Protein AF-A0A811UCM0-F1 (afdb_monomer_lite)

Foldseek 3Di:
DDPDQQDADLVQRQVSLVVQCVVQQVDPPDDPVSNLVSLVNSLVNLLVSLCCLVPPDDDQDPVSLVSSLVSLLVSCLVCLPRPQPVQQVSVLVVLVVCVVVVVVCSLPVRCQVVVSHGDEPVRHPVHDVVPDDDVQVSSPPPPGTRVVVVVLPDDPDDDDDDDDDDDDDDDDDLVDPDQLDADLVQRLVSLVVQCVVNAVDPDPDRLVSNLVSLVNNLVNLLVSLCCQVPVDLDHDPSSLVNSLSSLLVSCLVCLERPQPVQQVVLLVVLVVCVVSVVVCSLVVRCQVVVSHGREPVRHPVHDPVPDPDVQVSQPPPPGTHPPDDCDDDDDDDDDPDDPPDDDDDPPVPPPPDAQAADLVQRLVSLVVQCVVQQVPPPPDDLVSNLVSLVNSLVNLLVSLCCLCPVDLHHDPSSLVNSLSSLLVSCLVCLERPQPVQQVSVLVVLVVCVVSVVVCSLVVRCQVSVSHGREPVRHPVHDPVPDDDPQVSQPPPVGTRPPPDDDD

Radius of gyration: 30.33 Å; chains: 1; bounding box: 79×54×87 Å

InterPro domains:
  IPR036494 Ku, C-terminal domain superfamily [G3DSA:1.25.40.240] (2-155)
  IPR036494 Ku, C-terminal domain superfamily [G3DSA:1.25.40.240] (176-327)
  IPR036494 Ku, C-terminal domain superfamily [G3DSA:1.25.40.240] (353-503)
  IPR036494 Ku, C-terminal domain superfamily [SSF101420] (6-137)
  IPR036494 Ku, C-terminal domain superfamily [SSF101420] (172-312)
  IPR036494 Ku, C-terminal domain superfamily [SSF101420] (346-475)

Secondary structure (DSSP, 8-state):
---------SSSHHHHHHHHHHHHTS-TT--HHHHHHHHHHHHHHHHHHHHHHHHSSSPPPHHHHHHHHHHHHHHHHHHHHH-HHHHHHHHHHHHHHHHHTT-HHHIIIIIITTT-S---TTT-TTS-TTTS---HHHH-STT---GGGTTTT---------------S----TTS-------SSSHHHHHHHHHHHHTS-SS---HHHHHHHHHHHHHHHHHHHHHHHHSSSS--HHHHHHHHHHHHHHHHHHHHH-HHHHHHHHHHHHHHHHHTT-HHHIIIIIITTT-S---TTT-TTS-TTTSPP-HHHH-STT---TTS-------------------S------S-------SSSHHHHHHHHHHHHTS-SS---HHHHHHHHHHHHHHHHHHHHHHHHSSSS--HHHHHHHHHHHHHHHHHHHHH-HHHHHHHHHHHHHHHHHTT-HHHIIIIIITTT-S---TTT-TTS-TTTSPP-HHHH-STT---TT-----

Organism: Ceratitis capitata (NCBI:txid7213)

pLDDT: mean 75.94, std 18.37, range [23.84, 95.69]

Structure (mmCIF, N/CA/C/O backbone):
data_AF-A0A811UCM0-F1
#
_entry.id   AF-A0A811UCM0-F1
#
loop_
_atom_site.group_PDB
_atom_site.id
_atom_site.type_symbol
_atom_site.label_atom_id
_atom_site.label_alt_id
_atom_site.label_comp_id
_atom_site.label_asym_id
_atom_site.label_entity_id
_atom_site.label_seq_id
_atom_site.pdbx_PDB_ins_code
_atom_site.Cartn_x
_atom_site.Cartn_y
_atom_site.Cartn_z
_atom_site.occupancy
_atom_site.B_iso_or_equiv
_atom_site.auth_seq_id
_atom_site.auth_comp_id
_atom_site.auth_asym_id
_atom_site.auth_atom_id
_atom_site.pdbx_PDB_model_num
ATOM 1 N N . MET A 1 1 ? 17.963 -4.650 -50.653 1.00 43.97 1 MET A N 1
ATOM 2 C CA . MET A 1 1 ? 19.366 -4.850 -50.231 1.00 43.97 1 MET A CA 1
ATOM 3 C C . MET A 1 1 ? 19.505 -6.236 -49.616 1.00 43.97 1 MET A C 1
ATOM 5 O O . MET A 1 1 ? 18.492 -6.767 -49.183 1.00 43.97 1 MET A O 1
ATOM 9 N N . SER A 1 2 ? 20.670 -6.890 -49.714 1.00 42.91 2 SER A N 1
ATOM 10 C CA . SER A 1 2 ? 20.796 -8.310 -49.342 1.00 42.91 2 SER A CA 1
ATOM 11 C C . SER A 1 2 ? 20.633 -8.496 -47.837 1.00 42.91 2 SER A C 1
ATOM 13 O O . SER A 1 2 ? 21.344 -7.824 -47.091 1.00 42.91 2 SER A O 1
ATOM 15 N N . ASP A 1 3 ? 19.773 -9.427 -47.417 1.00 61.31 3 ASP A N 1
ATOM 16 C CA . ASP A 1 3 ? 19.771 -9.929 -46.041 1.00 61.31 3 ASP A CA 1
ATOM 17 C C . ASP A 1 3 ? 21.199 -10.391 -45.724 1.00 61.31 3 ASP A C 1
ATOM 19 O O . ASP A 1 3 ? 21.736 -11.295 -46.373 1.00 61.31 3 ASP A O 1
ATOM 23 N N . PHE A 1 4 ? 21.868 -9.667 -44.829 1.00 75.62 4 PHE A N 1
ATOM 24 C CA . PHE A 1 4 ? 23.220 -10.005 -44.424 1.00 75.62 4 PHE A CA 1
ATOM 25 C C . PHE A 1 4 ? 23.138 -11.057 -43.323 1.00 75.62 4 PHE A C 1
ATOM 27 O O . PHE A 1 4 ? 22.267 -11.014 -42.459 1.00 75.62 4 PHE A O 1
ATOM 34 N N . ASP A 1 5 ? 24.046 -12.022 -43.377 1.00 77.69 5 ASP A N 1
ATOM 35 C CA . ASP A 1 5 ? 24.168 -13.044 -42.347 1.00 77.69 5 ASP A CA 1
ATOM 36 C C . ASP A 1 5 ? 25.042 -12.479 -41.221 1.00 77.69 5 ASP A C 1
ATOM 38 O O . ASP A 1 5 ? 26.246 -12.271 -41.413 1.00 77.69 5 ASP A O 1
ATOM 42 N N . ALA A 1 6 ? 24.431 -12.158 -40.078 1.00 84.06 6 ALA A N 1
ATOM 43 C CA . ALA A 1 6 ? 25.143 -11.653 -38.910 1.00 84.06 6 ALA A CA 1
ATOM 44 C C . ALA A 1 6 ? 25.978 -12.781 -38.291 1.00 84.06 6 ALA A C 1
ATOM 46 O O . ALA A 1 6 ? 25.487 -13.615 -37.532 1.00 84.06 6 ALA A O 1
ATOM 47 N N . LYS A 1 7 ? 27.268 -12.819 -38.636 1.00 88.25 7 LYS A N 1
ATOM 48 C CA . LYS A 1 7 ? 28.216 -13.800 -38.102 1.00 88.25 7 LYS A CA 1
ATOM 49 C C . LYS A 1 7 ? 29.027 -13.194 -36.973 1.00 88.25 7 LYS A C 1
ATOM 51 O O . LYS A 1 7 ? 29.866 -12.335 -37.215 1.00 88.25 7 LYS A O 1
ATOM 56 N N . ILE A 1 8 ? 28.809 -13.713 -35.772 1.00 90.62 8 ILE A N 1
ATOM 57 C CA . ILE A 1 8 ? 29.581 -13.383 -34.576 1.00 90.62 8 ILE A CA 1
ATOM 58 C C . ILE A 1 8 ? 30.372 -14.636 -34.200 1.00 90.62 8 ILE A C 1
ATOM 60 O O . ILE A 1 8 ? 29.781 -15.689 -33.946 1.00 90.62 8 ILE A O 1
ATOM 64 N N . SER A 1 9 ? 31.703 -14.560 -34.247 1.00 86.62 9 SER A N 1
ATOM 65 C CA . SER A 1 9 ? 32.560 -15.695 -33.904 1.00 86.62 9 SER A CA 1
ATOM 66 C C . SER A 1 9 ? 32.591 -15.935 -32.395 1.00 86.62 9 SER A C 1
ATOM 68 O O . SER A 1 9 ? 32.384 -15.027 -31.597 1.00 86.62 9 SER A O 1
ATOM 70 N N . VAL A 1 10 ? 32.887 -17.171 -31.989 1.00 83.62 10 VAL A N 1
ATOM 71 C CA . VAL A 1 10 ? 33.134 -17.497 -30.573 1.00 83.62 10 VAL A CA 1
ATOM 72 C C . VAL A 1 10 ? 34.519 -17.044 -30.098 1.00 83.62 10 VAL A C 1
ATOM 74 O O . VAL A 1 10 ? 34.742 -16.948 -28.897 1.00 83.62 10 VAL A O 1
ATOM 77 N N . ASP A 1 11 ? 35.438 -16.753 -31.025 1.00 82.94 11 ASP A N 1
ATOM 78 C CA . ASP A 1 11 ? 36.818 -16.369 -30.710 1.00 82.94 11 ASP A CA 1
ATOM 79 C C . ASP A 1 11 ? 36.936 -14.881 -30.342 1.00 82.94 11 ASP A C 1
ATOM 81 O O . ASP A 1 11 ? 37.724 -14.520 -29.469 1.00 82.94 11 ASP A O 1
ATOM 85 N N . ALA A 1 12 ? 36.164 -14.009 -31.002 1.00 87.12 12 ALA A N 1
ATOM 86 C CA . ALA A 1 12 ? 36.162 -12.565 -30.758 1.00 87.12 12 ALA A CA 1
ATOM 87 C C . ALA A 1 12 ? 34.738 -11.966 -30.814 1.00 87.12 12 ALA A C 1
ATOM 89 O O . ALA A 1 12 ? 34.489 -11.045 -31.598 1.00 87.12 12 ALA A O 1
ATOM 90 N N . PRO A 1 13 ? 33.799 -12.463 -29.986 1.00 90.12 13 PRO A N 1
ATOM 91 C CA . PRO A 1 13 ? 32.374 -12.162 -30.120 1.00 90.12 13 PRO A CA 1
ATOM 92 C C . PRO A 1 13 ? 32.042 -10.675 -29.958 1.00 90.12 13 PRO A C 1
ATOM 94 O O . PRO A 1 13 ? 31.313 -10.124 -30.778 1.00 90.12 13 PRO A O 1
ATOM 97 N N . LEU A 1 14 ? 32.622 -10.006 -28.955 1.00 91.06 14 LEU A N 1
ATOM 98 C CA . LEU A 1 14 ? 32.388 -8.580 -28.704 1.00 91.06 14 LEU A CA 1
ATOM 99 C C . LEU A 1 14 ? 32.828 -7.716 -29.893 1.00 91.06 14 LEU A C 1
ATOM 101 O O . LEU A 1 14 ? 32.058 -6.902 -30.390 1.00 91.06 14 LEU A O 1
ATOM 105 N N . LYS A 1 15 ? 34.036 -7.957 -30.409 1.00 91.81 15 LYS A N 1
ATOM 106 C CA . LYS A 1 15 ? 34.590 -7.192 -31.530 1.00 91.81 15 LYS A CA 1
ATOM 107 C C . LYS A 1 15 ? 33.790 -7.384 -32.820 1.00 91.81 15 LYS A C 1
ATOM 109 O O . LYS A 1 15 ? 33.597 -6.431 -33.573 1.00 91.81 15 LYS A O 1
ATOM 114 N N . ASP A 1 16 ? 33.362 -8.615 -33.100 1.00 91.62 16 ASP A N 1
ATOM 115 C CA . ASP A 1 16 ? 32.540 -8.906 -34.277 1.00 91.62 16 ASP A CA 1
ATOM 116 C C . ASP A 1 16 ? 31.166 -8.230 -34.168 1.00 91.62 16 ASP A C 1
ATOM 118 O O . ASP A 1 16 ? 30.667 -7.685 -35.152 1.00 91.62 16 ASP A O 1
ATOM 122 N N . TYR A 1 17 ? 30.581 -8.227 -32.970 1.00 94.75 17 TYR A N 1
ATOM 123 C CA . TYR A 1 17 ? 29.312 -7.568 -32.687 1.00 94.75 17 TYR A CA 1
ATOM 124 C C . TYR A 1 17 ? 29.394 -6.043 -32.822 1.00 94.75 17 TYR A C 1
ATOM 126 O O . TYR A 1 17 ? 28.602 -5.468 -33.565 1.00 94.75 17 TYR A O 1
ATOM 134 N N . GLU A 1 18 ? 30.375 -5.391 -32.192 1.00 93.19 18 GLU A N 1
ATOM 135 C CA . GLU A 1 18 ? 30.566 -3.934 -32.280 1.00 93.19 18 GLU A CA 1
ATOM 136 C C . GLU A 1 18 ? 30.730 -3.481 -33.731 1.00 93.19 18 GLU A C 1
ATOM 138 O O . GLU A 1 18 ? 30.097 -2.521 -34.165 1.00 93.19 18 GLU A O 1
ATOM 143 N N . LYS A 1 19 ? 31.507 -4.234 -34.517 1.00 91.69 19 LYS A N 1
ATOM 144 C CA . LYS A 1 19 ? 31.678 -3.967 -35.944 1.00 91.69 19 LYS A CA 1
ATOM 145 C C . LYS A 1 19 ? 30.358 -4.076 -36.716 1.00 91.69 19 LYS A C 1
ATOM 147 O O . LYS A 1 19 ? 30.106 -3.273 -37.611 1.00 91.69 19 LYS A O 1
ATOM 152 N N . LEU A 1 20 ? 29.522 -5.069 -36.407 1.00 91.94 20 LEU A N 1
ATOM 153 C CA . LEU A 1 20 ? 28.212 -5.219 -37.046 1.00 91.94 20 LEU A CA 1
ATOM 154 C C . LEU A 1 20 ? 27.268 -4.069 -36.676 1.00 91.94 20 LEU A C 1
ATOM 156 O O . LEU A 1 20 ? 26.578 -3.567 -37.560 1.00 91.94 20 LEU A O 1
ATOM 160 N N . ILE A 1 21 ? 27.261 -3.626 -35.415 1.00 91.31 21 ILE A N 1
ATOM 161 C CA . ILE A 1 21 ? 26.474 -2.469 -34.965 1.00 91.31 21 ILE A CA 1
ATOM 162 C C . ILE A 1 21 ? 26.946 -1.190 -35.673 1.00 91.31 21 ILE A C 1
ATOM 164 O O . ILE A 1 21 ? 26.127 -0.480 -36.255 1.00 91.31 21 ILE A O 1
ATOM 168 N N . GLU A 1 22 ? 28.255 -0.937 -35.728 1.00 91.12 22 GLU A N 1
ATOM 169 C CA . GLU A 1 22 ? 28.828 0.232 -36.409 1.00 91.12 22 GLU A CA 1
ATOM 170 C C . GLU A 1 22 ? 28.487 0.247 -37.914 1.00 91.12 22 GLU A C 1
ATOM 172 O O . GLU A 1 22 ? 28.027 1.252 -38.453 1.00 91.12 22 GLU A O 1
ATOM 177 N N . GLU A 1 23 ? 28.653 -0.885 -38.608 1.00 89.62 23 GLU A N 1
ATOM 178 C CA . GLU A 1 23 ? 28.477 -0.959 -40.064 1.00 89.62 23 GLU A CA 1
ATOM 179 C C . GLU A 1 23 ? 27.013 -1.063 -40.524 1.00 89.62 23 GLU A C 1
ATOM 181 O O . GLU A 1 23 ? 26.723 -0.749 -41.684 1.00 89.62 23 GLU A O 1
ATOM 186 N N . LYS A 1 24 ? 26.100 -1.578 -39.686 1.00 88.25 24 LYS A N 1
ATOM 187 C CA . LYS A 1 24 ? 24.726 -1.944 -40.097 1.00 88.25 24 LYS A CA 1
ATOM 188 C C . LYS A 1 24 ? 23.610 -1.265 -39.314 1.00 88.25 24 LYS A C 1
ATOM 190 O O . LYS A 1 24 ? 22.480 -1.304 -39.790 1.00 88.25 24 LYS A O 1
ATOM 195 N N . VAL A 1 25 ? 23.903 -0.679 -38.156 1.00 87.81 25 VAL A N 1
ATOM 196 C CA . VAL A 1 25 ? 22.909 -0.016 -37.293 1.00 87.81 25 VAL A CA 1
ATOM 197 C C . VAL A 1 25 ? 23.239 1.470 -37.153 1.00 87.81 25 VAL A C 1
ATOM 199 O O . VAL A 1 25 ? 22.358 2.303 -37.310 1.00 87.81 25 VAL A O 1
ATOM 202 N N . GLN A 1 26 ? 24.513 1.820 -36.959 1.00 88.12 26 GLN A N 1
ATOM 203 C CA . GLN A 1 26 ? 24.964 3.207 -36.758 1.00 88.12 26 GLN A CA 1
ATOM 204 C C . GLN A 1 26 ? 25.493 3.880 -38.039 1.00 88.12 26 GLN A C 1
ATOM 206 O O . GLN A 1 26 ? 26.080 4.961 -37.983 1.00 88.12 26 GLN A O 1
ATOM 211 N N . SER A 1 27 ? 25.312 3.252 -39.204 1.00 85.81 27 SER A N 1
ATOM 212 C CA . SER A 1 27 ? 25.787 3.797 -40.477 1.00 85.81 27 SER A CA 1
ATOM 213 C C . SER A 1 27 ? 24.937 4.989 -40.928 1.00 85.81 27 SER A C 1
ATOM 215 O O . SER A 1 27 ? 23.708 4.948 -40.878 1.00 85.81 27 SER A O 1
ATOM 217 N N . GLU A 1 28 ? 25.587 6.052 -41.407 1.00 78.88 28 GLU A N 1
ATOM 218 C CA . GLU A 1 28 ? 24.887 7.222 -41.938 1.00 78.88 28 GLU A CA 1
ATOM 219 C C . GLU A 1 28 ? 24.041 6.859 -43.173 1.00 78.88 28 GLU A C 1
ATOM 221 O O . GLU A 1 28 ? 24.534 6.259 -44.130 1.00 78.88 28 GLU A O 1
ATOM 226 N N . GLY A 1 29 ? 22.776 7.291 -43.184 1.00 77.12 29 GLY A N 1
ATOM 227 C CA . GLY A 1 29 ? 21.875 7.146 -44.333 1.00 77.12 29 GLY A CA 1
ATOM 228 C C . GLY A 1 29 ? 20.949 5.926 -44.309 1.00 77.12 29 GLY A C 1
ATOM 229 O O . GLY A 1 29 ? 20.324 5.659 -45.333 1.00 77.12 29 GLY A O 1
ATOM 230 N N . LEU A 1 30 ? 20.855 5.220 -43.178 1.00 82.31 30 LEU A N 1
ATOM 231 C CA . LEU A 1 30 ? 19.828 4.205 -42.924 1.00 82.31 30 LEU A CA 1
ATOM 232 C C . LEU A 1 30 ? 18.523 4.857 -42.447 1.00 82.31 30 LEU A C 1
ATOM 234 O O . LEU A 1 30 ? 18.560 5.861 -41.729 1.00 82.31 30 LEU A O 1
ATOM 238 N N . ASP A 1 31 ? 17.384 4.289 -42.837 1.00 84.50 31 ASP A N 1
ATOM 239 C CA . ASP A 1 31 ? 16.087 4.643 -42.255 1.00 84.50 31 ASP A CA 1
ATOM 240 C C . ASP A 1 31 ? 15.757 3.789 -41.013 1.00 84.50 31 ASP A C 1
ATOM 242 O O . ASP A 1 31 ? 16.460 2.834 -40.680 1.00 84.50 31 ASP A O 1
ATOM 246 N N . GLU A 1 32 ? 14.708 4.174 -40.285 1.00 79.19 32 GLU A N 1
ATOM 247 C CA . GLU A 1 32 ? 14.320 3.553 -39.012 1.00 79.19 32 GLU A CA 1
ATOM 248 C C . GLU A 1 32 ? 13.931 2.072 -39.168 1.00 79.19 32 GLU A C 1
ATOM 250 O O . GLU A 1 32 ? 14.345 1.239 -38.361 1.00 79.19 32 GLU A O 1
ATOM 255 N N . GLU A 1 33 ? 13.228 1.716 -40.251 1.00 84.12 33 GLU A N 1
ATOM 256 C CA . GLU A 1 33 ? 12.851 0.325 -40.543 1.00 84.12 33 GLU A CA 1
ATOM 257 C C . GLU A 1 33 ? 14.085 -0.538 -40.858 1.00 84.12 33 GLU A C 1
ATOM 259 O O . GLU A 1 33 ? 14.175 -1.697 -40.435 1.00 84.12 33 GLU A O 1
ATOM 264 N N . GLU A 1 34 ? 15.065 0.009 -41.586 1.00 86.00 34 GLU A N 1
ATOM 265 C CA . GLU A 1 34 ? 16.337 -0.657 -41.856 1.00 86.00 34 GLU A CA 1
ATOM 266 C C . GLU A 1 34 ? 17.167 -0.841 -40.579 1.00 86.00 34 GLU A C 1
ATOM 268 O O . GLU A 1 34 ? 17.729 -1.922 -40.379 1.00 86.00 34 GLU A O 1
ATOM 273 N N . ILE A 1 35 ? 17.217 0.165 -39.699 1.00 85.19 35 ILE A N 1
ATOM 274 C CA . ILE A 1 35 ? 17.911 0.102 -38.402 1.00 85.19 35 ILE A CA 1
ATOM 275 C C . ILE A 1 35 ? 17.304 -0.996 -37.522 1.00 85.19 35 ILE A C 1
ATOM 277 O O . ILE A 1 35 ? 18.031 -1.883 -37.066 1.00 85.19 35 ILE A O 1
ATOM 281 N N . GLU A 1 36 ? 15.981 -0.994 -37.341 1.00 85.44 36 GLU A N 1
ATOM 282 C CA . GLU A 1 36 ? 15.270 -1.974 -36.515 1.00 85.44 36 GLU A CA 1
ATOM 283 C C . GLU A 1 36 ? 15.459 -3.400 -37.059 1.00 85.44 36 GLU A C 1
ATOM 285 O O . GLU A 1 36 ? 15.813 -4.330 -36.323 1.00 85.44 36 GLU A O 1
ATOM 290 N N . LYS A 1 37 ? 15.294 -3.583 -38.377 1.00 88.25 37 LYS A N 1
ATOM 291 C CA . LYS A 1 37 ? 15.487 -4.883 -39.031 1.00 88.25 37 LYS A CA 1
ATOM 292 C C . LYS A 1 37 ? 16.924 -5.384 -38.868 1.00 88.25 37 LYS A C 1
ATOM 294 O O . LYS A 1 37 ? 17.129 -6.558 -38.548 1.00 88.25 37 LYS A O 1
ATOM 299 N N . ASN A 1 38 ? 17.918 -4.526 -39.094 1.00 89.62 38 ASN A N 1
ATOM 300 C CA . ASN A 1 38 ? 19.328 -4.899 -38.995 1.00 89.62 38 ASN A CA 1
ATOM 301 C C . ASN A 1 38 ? 19.708 -5.239 -37.548 1.00 89.62 38 ASN A C 1
ATOM 303 O O . ASN A 1 38 ? 20.377 -6.253 -37.321 1.00 89.62 38 ASN A O 1
ATOM 307 N N . TYR A 1 39 ? 19.233 -4.455 -36.574 1.00 92.44 39 TYR A N 1
ATOM 308 C CA . TYR A 1 39 ? 19.458 -4.715 -35.154 1.00 92.44 39 TYR A CA 1
ATOM 309 C C . TYR A 1 39 ? 18.849 -6.053 -34.718 1.00 92.44 39 TYR A C 1
ATOM 311 O O . TYR A 1 39 ? 19.524 -6.844 -34.061 1.00 92.44 39 TYR A O 1
ATOM 319 N N . LYS A 1 40 ? 17.623 -6.384 -35.148 1.00 91.25 40 LYS A N 1
ATOM 320 C CA . LYS A 1 40 ? 16.981 -7.677 -34.838 1.00 91.25 40 LYS A CA 1
ATOM 321 C C . LYS A 1 40 ? 17.777 -8.882 -35.350 1.00 91.25 40 LYS A C 1
ATOM 323 O O . LYS A 1 40 ? 17.891 -9.884 -34.642 1.00 91.25 40 LYS A O 1
ATOM 328 N N . ILE A 1 41 ? 18.366 -8.788 -36.545 1.00 91.88 41 ILE A N 1
ATOM 329 C CA . ILE A 1 41 ? 19.216 -9.854 -37.108 1.00 91.88 41 ILE A CA 1
ATOM 330 C C . ILE A 1 41 ? 20.502 -10.014 -36.279 1.00 91.88 41 ILE A C 1
ATOM 332 O O . ILE A 1 41 ? 20.888 -11.136 -35.943 1.00 91.88 41 ILE A O 1
ATOM 336 N N . ILE A 1 42 ? 21.153 -8.902 -35.923 1.00 93.00 42 ILE A N 1
ATOM 337 C CA . ILE A 1 42 ? 22.405 -8.908 -35.151 1.00 93.00 42 ILE A CA 1
ATOM 338 C C . ILE A 1 42 ? 22.165 -9.388 -33.718 1.00 93.00 42 ILE A C 1
ATOM 340 O O . ILE A 1 42 ? 22.909 -10.237 -33.229 1.00 93.00 42 ILE A O 1
ATOM 344 N N . SER A 1 43 ? 21.113 -8.902 -33.057 1.00 92.81 43 SER A N 1
ATOM 345 C CA . SER A 1 43 ? 20.794 -9.254 -31.672 1.00 92.81 43 SER A CA 1
ATOM 346 C C . SER A 1 43 ? 20.419 -10.732 -31.538 1.00 92.81 43 SER A C 1
ATOM 348 O O . SER A 1 43 ? 20.855 -11.387 -30.592 1.00 92.81 43 SER A O 1
ATOM 350 N N . ALA A 1 44 ? 19.708 -11.309 -32.514 1.00 92.62 44 ALA A N 1
ATOM 351 C CA . ALA A 1 44 ? 19.444 -12.747 -32.554 1.00 92.62 44 ALA A CA 1
ATOM 352 C C . ALA A 1 44 ? 20.741 -13.568 -32.650 1.00 92.62 44 ALA A C 1
ATOM 354 O O . ALA A 1 44 ? 20.945 -14.493 -31.862 1.00 92.62 44 ALA A O 1
ATOM 355 N N . ALA A 1 45 ? 21.653 -13.193 -33.553 1.00 92.75 45 ALA A N 1
ATOM 356 C CA . ALA A 1 45 ? 22.954 -13.851 -33.671 1.00 92.75 45 ALA A CA 1
ATOM 357 C C . ALA A 1 45 ? 23.808 -13.694 -32.399 1.00 92.75 45 ALA A C 1
ATOM 359 O O . ALA A 1 45 ? 24.512 -14.626 -32.008 1.00 92.75 45 ALA A O 1
ATOM 360 N N . ALA A 1 46 ? 23.733 -12.539 -31.732 1.00 93.19 46 ALA A N 1
ATOM 361 C CA . ALA A 1 46 ? 24.476 -12.258 -30.508 1.00 93.19 46 ALA A CA 1
ATOM 362 C C . ALA A 1 46 ? 23.996 -13.136 -29.344 1.00 93.19 46 ALA A C 1
ATOM 364 O O . ALA A 1 46 ? 24.814 -13.790 -28.691 1.00 93.19 46 ALA A O 1
ATOM 365 N N . ARG A 1 47 ? 22.674 -13.241 -29.150 1.00 94.19 47 ARG A N 1
ATOM 366 C CA . ARG A 1 47 ? 22.045 -14.116 -28.144 1.00 94.19 47 ARG A CA 1
ATOM 367 C C . ARG A 1 47 ? 22.379 -15.591 -28.374 1.00 94.19 47 ARG A C 1
ATOM 369 O O . ARG A 1 47 ? 22.759 -16.294 -27.435 1.00 94.19 47 ARG A O 1
ATOM 376 N N . ASP A 1 48 ? 22.328 -16.044 -29.625 1.00 92.50 48 ASP A N 1
ATOM 377 C CA . ASP A 1 48 ? 22.738 -17.400 -30.009 1.00 92.50 48 ASP A CA 1
ATOM 378 C C . ASP A 1 48 ? 24.216 -17.672 -29.699 1.00 92.50 48 ASP A C 1
ATOM 380 O O . ASP A 1 48 ? 24.580 -18.773 -29.273 1.00 92.50 48 ASP A O 1
ATOM 384 N N . THR A 1 49 ? 25.088 -16.686 -29.912 1.00 91.81 49 THR A N 1
ATOM 385 C CA . THR A 1 49 ? 26.517 -16.809 -29.611 1.00 91.81 49 THR A CA 1
ATOM 386 C C . THR A 1 49 ? 26.781 -16.827 -28.106 1.00 91.81 49 THR A C 1
ATOM 388 O O . THR A 1 49 ? 27.552 -17.678 -27.662 1.00 91.81 49 THR A O 1
ATOM 391 N N . VAL A 1 50 ? 26.095 -16.000 -27.304 1.00 92.88 50 VAL A N 1
ATOM 392 C CA . VAL A 1 50 ? 26.148 -16.079 -25.829 1.00 92.88 50 VAL A CA 1
ATOM 393 C C . VAL A 1 50 ? 25.737 -17.474 -25.352 1.00 92.88 50 VAL A C 1
ATOM 395 O O . VAL A 1 50 ? 26.452 -18.100 -24.568 1.00 92.88 50 VAL A O 1
ATOM 398 N N . TRP A 1 51 ? 24.643 -18.020 -25.893 1.00 91.56 51 TRP A N 1
ATOM 399 C CA . TRP A 1 51 ? 24.186 -19.372 -25.564 1.00 91.56 51 TRP A CA 1
ATOM 400 C C . TRP A 1 51 ? 25.228 -20.440 -25.924 1.00 91.56 51 TRP A C 1
ATOM 402 O O . TRP A 1 51 ? 25.487 -21.367 -25.154 1.00 91.56 51 TRP A O 1
ATOM 412 N N . LYS A 1 52 ? 25.875 -20.317 -27.089 1.00 89.50 52 LYS A N 1
ATOM 413 C CA . LYS A 1 52 ? 26.935 -21.245 -27.509 1.00 89.50 52 LYS A CA 1
ATOM 414 C C . LYS A 1 52 ? 28.153 -21.181 -26.594 1.00 89.50 52 LYS A C 1
ATOM 416 O O . LYS A 1 52 ? 28.641 -22.235 -26.187 1.00 89.50 52 LYS A O 1
ATOM 421 N N . LEU A 1 53 ? 28.600 -19.977 -26.246 1.00 87.62 53 LEU A N 1
ATOM 422 C CA . LEU A 1 53 ? 29.749 -19.755 -25.368 1.00 87.62 53 LEU A CA 1
ATOM 423 C C . LEU A 1 53 ? 29.516 -20.326 -23.964 1.00 87.62 53 LEU A C 1
ATOM 425 O O . LEU A 1 53 ? 30.420 -20.931 -23.394 1.00 87.62 53 LEU A O 1
ATOM 429 N N . LEU A 1 54 ? 28.296 -20.200 -23.435 1.00 87.00 54 LEU A N 1
ATOM 430 C CA . LEU A 1 54 ? 27.953 -20.702 -22.103 1.00 87.00 54 LEU A CA 1
ATOM 431 C C . LEU A 1 54 ? 27.637 -22.200 -22.068 1.00 87.00 54 LEU A C 1
ATOM 433 O O . LEU A 1 54 ? 27.823 -22.838 -21.033 1.00 87.00 54 LEU A O 1
ATOM 437 N N . PHE A 1 55 ? 27.141 -22.786 -23.162 1.00 86.81 55 PHE A N 1
ATOM 438 C CA . PHE A 1 55 ? 26.511 -24.108 -23.080 1.00 86.81 55 PHE A CA 1
ATOM 439 C C . PHE A 1 55 ? 26.990 -25.155 -24.086 1.00 86.81 55 PHE A C 1
ATOM 441 O O . PHE A 1 55 ? 26.611 -26.319 -23.918 1.00 86.81 55 PHE A O 1
ATOM 448 N N . SER A 1 56 ? 27.775 -24.799 -25.113 1.00 77.88 56 SER A N 1
ATOM 449 C CA . SER A 1 56 ? 27.981 -25.688 -26.272 1.00 77.88 56 SER A CA 1
ATOM 450 C C . SER A 1 56 ? 29.315 -26.443 -26.362 1.00 77.88 56 SER A C 1
ATOM 452 O O . SER A 1 56 ? 29.321 -27.451 -27.065 1.00 77.88 56 SER A O 1
ATOM 454 N N . SER A 1 57 ? 30.411 -26.095 -25.663 1.00 52.56 57 SER A N 1
ATOM 455 C CA . SER A 1 57 ? 31.597 -26.992 -25.629 1.00 52.56 57 SER A CA 1
ATOM 456 C C . SER A 1 57 ? 32.755 -26.575 -24.710 1.00 52.56 57 SER A C 1
ATOM 458 O O . SER A 1 57 ? 33.250 -25.459 -24.815 1.00 52.56 57 SER A O 1
ATOM 460 N N . SER A 1 58 ? 33.285 -27.574 -23.980 1.00 60.59 58 SER A N 1
ATOM 461 C CA . SER A 1 58 ? 34.534 -27.597 -23.184 1.00 60.59 58 SER A CA 1
ATOM 462 C C . SER A 1 58 ? 34.553 -26.735 -21.912 1.00 60.59 58 SER A C 1
ATOM 464 O O . SER A 1 58 ? 33.795 -25.777 -21.816 1.00 60.59 58 SER A O 1
ATOM 466 N N . PRO A 1 59 ? 35.350 -27.112 -20.884 1.00 57.47 59 PRO A N 1
ATOM 467 C CA . PRO A 1 59 ? 35.328 -26.435 -19.591 1.00 57.47 59 PRO A CA 1
ATOM 468 C C . PRO A 1 59 ? 35.612 -24.949 -19.778 1.00 57.47 59 PRO A C 1
ATOM 470 O O . PRO A 1 59 ? 36.678 -24.566 -20.260 1.00 57.47 59 PRO A O 1
ATOM 473 N N . ILE A 1 60 ? 34.630 -24.137 -19.404 1.00 67.12 60 ILE A N 1
ATOM 474 C CA . ILE A 1 60 ? 34.702 -22.695 -19.549 1.00 67.12 60 ILE A CA 1
ATOM 475 C C . ILE A 1 60 ? 35.738 -22.190 -18.550 1.00 67.12 60 ILE A C 1
ATOM 477 O O . ILE A 1 60 ? 35.654 -22.455 -17.349 1.00 67.12 60 ILE A O 1
ATOM 481 N N . THR A 1 61 ? 36.765 -21.512 -19.053 1.00 67.50 61 THR A N 1
ATOM 482 C CA . THR A 1 61 ? 37.764 -20.866 -18.204 1.00 67.50 61 THR A CA 1
ATOM 483 C C . THR A 1 61 ? 37.173 -19.593 -17.602 1.00 67.50 61 THR A C 1
ATOM 485 O O . THR A 1 61 ? 36.277 -18.979 -18.177 1.00 67.50 61 THR A O 1
ATOM 488 N N . LYS A 1 62 ? 37.695 -19.148 -16.455 1.00 70.62 62 LYS A N 1
ATOM 489 C CA . LYS A 1 62 ? 37.245 -17.896 -15.827 1.00 70.62 62 LYS A CA 1
ATOM 490 C C . LYS A 1 62 ? 37.400 -16.679 -16.755 1.00 70.62 62 LYS A C 1
ATOM 492 O O . LYS A 1 62 ? 36.519 -15.836 -16.804 1.00 70.62 62 LYS A O 1
ATOM 497 N N . GLU A 1 63 ? 38.480 -16.633 -17.533 1.00 70.06 63 GLU A N 1
ATOM 498 C CA . GLU A 1 63 ? 38.711 -15.603 -18.560 1.00 70.06 63 GLU A CA 1
ATOM 499 C C . GLU A 1 63 ? 37.648 -15.646 -19.669 1.00 70.06 63 GLU A C 1
ATOM 501 O O . GLU A 1 63 ? 37.154 -14.612 -20.102 1.00 70.06 63 GLU A O 1
ATOM 506 N N . SER A 1 64 ? 37.218 -16.845 -20.075 1.00 75.25 64 SER A N 1
ATOM 507 C CA . SER A 1 64 ? 36.128 -16.998 -21.039 1.00 75.25 64 SER A CA 1
ATOM 508 C C . SER A 1 64 ? 34.777 -16.548 -20.475 1.00 75.25 64 SER A C 1
ATOM 510 O O . SER A 1 64 ? 33.959 -16.067 -21.248 1.00 75.25 64 SER A O 1
ATOM 512 N N . LEU A 1 65 ? 34.528 -16.690 -19.168 1.00 81.50 65 LEU A N 1
ATOM 513 C CA . LEU A 1 65 ? 33.309 -16.178 -18.528 1.00 81.50 65 LEU A CA 1
ATOM 514 C C . LEU A 1 65 ? 33.301 -14.646 -18.468 1.00 81.50 65 LEU A C 1
ATOM 516 O O . LEU A 1 65 ? 32.277 -14.042 -18.769 1.00 81.50 65 LEU A O 1
ATOM 520 N N . GLU A 1 66 ? 34.439 -14.025 -18.152 1.00 84.25 66 GLU A N 1
ATOM 521 C CA . GLU A 1 66 ? 34.566 -12.562 -18.130 1.00 84.25 66 GLU A CA 1
ATOM 522 C C . GLU A 1 66 ? 34.294 -11.963 -19.516 1.00 84.25 66 GLU A C 1
ATOM 524 O O . GLU A 1 66 ? 33.451 -11.080 -19.650 1.00 84.25 66 GLU A O 1
ATOM 529 N N . ASN A 1 67 ? 34.909 -12.525 -20.563 1.00 85.25 67 ASN A N 1
ATOM 530 C CA . ASN A 1 67 ? 34.700 -12.078 -21.943 1.00 85.25 67 ASN A CA 1
ATOM 531 C C . ASN A 1 67 ? 33.240 -12.250 -22.398 1.00 85.25 67 ASN A C 1
ATOM 533 O O . ASN A 1 67 ? 32.717 -11.431 -23.153 1.00 85.25 67 ASN A O 1
ATOM 537 N N . VAL A 1 68 ? 32.560 -13.309 -21.943 1.00 89.31 68 VAL A N 1
ATOM 538 C CA . VAL A 1 68 ? 31.127 -13.510 -22.213 1.00 89.31 68 VAL A CA 1
ATOM 539 C C . VAL A 1 68 ? 30.280 -12.477 -21.475 1.00 89.31 68 VAL A C 1
ATOM 541 O O . VAL A 1 68 ? 29.313 -11.980 -22.042 1.00 89.31 68 VAL A O 1
ATOM 544 N N . ALA A 1 69 ? 30.635 -12.134 -20.236 1.00 88.50 69 ALA A N 1
ATOM 545 C CA . ALA A 1 69 ? 29.935 -11.119 -19.459 1.00 88.50 69 ALA A CA 1
ATOM 546 C C . ALA A 1 69 ? 30.108 -9.713 -20.053 1.00 88.50 69 ALA A C 1
ATOM 548 O O . ALA A 1 69 ? 29.140 -8.963 -20.116 1.00 88.50 69 ALA A O 1
ATOM 549 N N . GLU A 1 70 ? 31.312 -9.359 -20.511 1.00 90.38 70 GLU A N 1
ATOM 550 C CA . GLU A 1 70 ? 31.564 -8.105 -21.239 1.00 90.38 70 GLU A CA 1
ATOM 551 C C . GLU A 1 70 ? 30.756 -8.043 -22.537 1.00 90.38 70 GLU A C 1
ATOM 553 O O . GLU A 1 70 ? 30.106 -7.036 -22.821 1.00 90.38 70 GLU A O 1
ATOM 558 N N . PHE A 1 71 ? 30.728 -9.147 -23.288 1.00 92.44 71 PHE A N 1
ATOM 559 C CA . PHE A 1 71 ? 29.916 -9.243 -24.492 1.00 92.44 71 PHE A CA 1
ATOM 560 C C . PHE A 1 71 ? 28.416 -9.082 -24.196 1.00 92.44 71 PHE A C 1
ATOM 562 O O . PHE A 1 71 ? 27.738 -8.305 -24.864 1.00 92.44 71 PHE A O 1
ATOM 569 N N . LEU A 1 72 ? 27.903 -9.757 -23.164 1.00 92.62 72 LEU A N 1
ATOM 570 C CA . LEU A 1 72 ? 26.505 -9.654 -22.743 1.00 92.62 72 LEU A CA 1
ATOM 571 C C . LEU A 1 72 ? 26.139 -8.244 -22.258 1.00 92.62 72 LEU A C 1
ATOM 573 O O . LEU A 1 72 ? 25.060 -7.759 -22.587 1.00 92.62 72 LEU A O 1
ATOM 577 N N . ASN A 1 73 ? 27.039 -7.568 -21.539 1.00 92.19 73 ASN A N 1
ATOM 578 C CA . ASN A 1 73 ? 26.841 -6.181 -21.119 1.00 92.19 73 ASN A CA 1
ATOM 579 C C . ASN A 1 73 ? 26.649 -5.252 -22.319 1.00 92.19 73 ASN A C 1
ATOM 581 O O . ASN A 1 73 ? 25.703 -4.472 -22.345 1.00 92.19 73 ASN A O 1
ATOM 585 N N . LYS A 1 74 ? 27.491 -5.389 -23.349 1.00 91.50 74 LYS A N 1
ATOM 586 C CA . LYS A 1 74 ? 27.356 -4.587 -24.567 1.00 91.50 74 LYS A CA 1
ATOM 587 C C . LYS A 1 74 ? 26.030 -4.851 -25.292 1.00 91.50 74 LYS A C 1
ATOM 589 O O . LYS A 1 74 ? 25.392 -3.909 -25.752 1.00 91.50 74 LYS A O 1
ATOM 594 N N . ILE A 1 75 ? 25.588 -6.112 -25.354 1.00 93.25 75 ILE A N 1
ATOM 595 C CA . ILE A 1 75 ? 24.271 -6.462 -25.915 1.00 93.25 75 ILE A CA 1
ATOM 596 C C . ILE A 1 75 ? 23.152 -5.773 -25.128 1.00 93.25 75 ILE A C 1
ATOM 598 O O . ILE A 1 75 ? 22.238 -5.233 -25.746 1.00 93.25 75 ILE A O 1
ATOM 602 N N . LYS A 1 76 ? 23.221 -5.782 -23.790 1.00 92.00 76 LYS A N 1
ATOM 603 C CA . LYS A 1 76 ? 22.228 -5.136 -22.924 1.00 92.00 76 LYS A CA 1
ATOM 604 C C . LYS A 1 76 ? 22.170 -3.623 -23.147 1.00 92.00 76 LYS A C 1
ATOM 606 O O . LYS A 1 76 ? 21.080 -3.091 -23.310 1.00 92.00 76 LYS A O 1
ATOM 611 N N . GLU A 1 77 ? 23.321 -2.954 -23.179 1.00 89.06 77 GLU A N 1
ATOM 612 C CA . GLU A 1 77 ? 23.413 -1.505 -23.420 1.00 89.06 77 GLU A CA 1
ATOM 613 C C . GLU A 1 77 ? 22.778 -1.091 -24.747 1.00 89.06 77 GLU A C 1
ATOM 615 O O . GLU A 1 77 ? 22.114 -0.067 -24.828 1.00 89.06 77 GLU A O 1
ATOM 620 N N . ASP A 1 78 ? 22.983 -1.875 -25.805 1.00 88.00 78 ASP A N 1
ATOM 621 C CA . ASP A 1 78 ? 22.366 -1.554 -27.088 1.00 88.00 78 ASP A CA 1
ATOM 622 C C . ASP A 1 78 ? 20.877 -1.946 -27.085 1.00 88.00 78 ASP A C 1
ATOM 624 O O . ASP A 1 78 ? 20.050 -1.259 -27.679 1.00 88.00 78 ASP A O 1
ATOM 628 N N . ALA A 1 79 ? 20.504 -3.030 -26.396 1.00 87.44 79 ALA A N 1
ATOM 629 C CA . ALA A 1 79 ? 19.109 -3.448 -26.279 1.00 87.44 79 ALA A CA 1
ATOM 630 C C . ALA A 1 79 ? 18.259 -2.428 -25.525 1.00 87.44 79 ALA A C 1
ATOM 632 O O . ALA A 1 79 ? 17.122 -2.211 -25.929 1.00 87.44 79 ALA A O 1
ATOM 633 N N . SER A 1 80 ? 18.797 -1.767 -24.494 1.00 85.44 80 SER A N 1
ATOM 634 C CA . SER A 1 80 ? 18.072 -0.716 -23.774 1.00 85.44 80 SER A CA 1
ATOM 635 C C . SER A 1 80 ? 17.710 0.484 -24.650 1.00 85.44 80 SER A C 1
ATOM 637 O O . SER A 1 80 ? 16.801 1.224 -24.301 1.00 85.44 80 SER A O 1
ATOM 639 N N . PHE A 1 81 ? 18.361 0.649 -25.801 1.00 84.25 81 PHE A N 1
ATOM 640 C CA . PHE A 1 81 ? 18.037 1.701 -26.758 1.00 84.25 81 PHE A CA 1
ATOM 641 C C . PHE A 1 81 ? 17.209 1.199 -27.954 1.00 84.25 81 PHE A C 1
ATOM 643 O O . PHE A 1 81 ? 16.308 1.896 -28.416 1.00 84.25 81 PHE A O 1
ATOM 650 N N . TYR A 1 82 ? 17.506 0.004 -28.481 1.00 84.50 82 TYR A N 1
ATOM 651 C CA . TYR A 1 82 ? 16.908 -0.472 -29.737 1.00 84.50 82 TYR A CA 1
ATOM 652 C C . TYR A 1 82 ? 15.753 -1.475 -29.575 1.00 84.50 82 TYR A C 1
ATOM 654 O O . TYR A 1 82 ? 14.839 -1.458 -30.395 1.00 84.50 82 TYR A O 1
ATOM 662 N N . ASP A 1 83 ? 15.794 -2.390 -28.598 1.00 85.56 83 ASP A N 1
ATOM 663 C CA . ASP A 1 83 ? 14.751 -3.420 -28.405 1.00 85.56 83 ASP A CA 1
ATOM 664 C C . ASP A 1 83 ? 14.860 -4.076 -27.009 1.00 85.56 83 ASP A C 1
ATOM 666 O O . ASP A 1 83 ? 15.364 -5.205 -26.873 1.00 85.56 83 ASP A O 1
ATOM 670 N N . PRO A 1 84 ? 14.415 -3.384 -25.943 1.00 84.69 84 PRO A N 1
ATOM 671 C CA . PRO A 1 84 ? 14.568 -3.883 -24.579 1.00 84.69 84 PRO A CA 1
ATOM 672 C C . PRO A 1 84 ? 13.643 -5.070 -24.282 1.00 84.69 84 PRO A C 1
ATOM 674 O O . PRO A 1 84 ? 13.999 -5.955 -23.505 1.00 84.69 84 PRO A O 1
ATOM 677 N N . TYR A 1 85 ? 12.477 -5.145 -24.930 1.00 85.38 85 TYR A N 1
ATOM 678 C CA . TYR A 1 85 ? 11.488 -6.200 -24.694 1.00 85.38 85 TYR A CA 1
ATOM 679 C C . TYR A 1 85 ? 12.003 -7.578 -25.116 1.00 85.38 85 TYR A C 1
ATOM 681 O O . TYR A 1 85 ? 11.934 -8.531 -24.335 1.00 85.38 85 TYR A O 1
ATOM 689 N N . THR A 1 86 ? 12.598 -7.685 -26.311 1.00 87.50 86 THR A N 1
ATOM 690 C CA . THR A 1 86 ? 13.174 -8.953 -26.790 1.00 87.50 86 THR A CA 1
ATOM 691 C C . THR A 1 86 ? 14.339 -9.414 -25.904 1.00 87.50 86 THR A C 1
ATOM 693 O O . THR A 1 86 ? 14.540 -10.617 -25.704 1.00 87.50 86 THR A O 1
ATOM 696 N N . TYR A 1 87 ? 15.114 -8.477 -25.347 1.00 90.19 87 TYR A N 1
ATOM 697 C CA . TYR A 1 87 ? 16.168 -8.795 -24.383 1.00 90.19 87 TYR A CA 1
ATOM 698 C C . TYR A 1 87 ? 15.589 -9.299 -23.052 1.00 90.19 87 TYR A C 1
ATOM 700 O O . TYR A 1 87 ? 16.021 -10.346 -22.566 1.00 90.19 87 TYR A O 1
ATOM 708 N N . ASN A 1 88 ? 14.582 -8.613 -22.503 1.00 89.06 88 ASN A N 1
ATOM 709 C CA . ASN A 1 88 ? 13.939 -8.946 -21.226 1.00 89.06 88 ASN A CA 1
ATOM 710 C C . ASN A 1 88 ? 13.278 -10.333 -21.234 1.00 89.06 88 ASN A C 1
ATOM 712 O O . ASN A 1 88 ? 13.388 -11.088 -20.261 1.00 89.06 88 ASN A O 1
ATOM 716 N N . GLU A 1 89 ? 12.641 -10.709 -22.344 1.00 89.88 89 GLU A N 1
ATOM 717 C CA . GLU A 1 89 ? 12.077 -12.051 -22.509 1.00 89.88 89 GLU A CA 1
ATOM 718 C C . GLU A 1 89 ? 13.186 -13.117 -22.537 1.00 89.88 89 GLU A C 1
ATOM 720 O O . GLU A 1 89 ? 13.145 -14.111 -21.804 1.00 89.88 89 GLU A O 1
ATOM 725 N N . TRP A 1 90 ? 14.229 -12.900 -23.342 1.00 92.75 90 TRP A N 1
ATOM 726 C CA . TRP A 1 90 ? 15.302 -13.878 -23.511 1.00 92.75 90 TRP A CA 1
ATOM 727 C C . TRP A 1 90 ? 16.168 -14.062 -22.259 1.00 92.75 90 TRP A C 1
ATOM 729 O O . TRP A 1 90 ? 16.551 -15.192 -21.933 1.00 92.75 90 TRP A O 1
ATOM 739 N N . ILE A 1 91 ? 16.481 -12.979 -21.542 1.00 93.19 91 ILE A N 1
ATOM 740 C CA . ILE A 1 91 ? 17.410 -13.015 -20.407 1.00 93.19 91 ILE A CA 1
ATOM 741 C C . ILE A 1 91 ? 16.868 -13.865 -19.248 1.00 93.19 91 ILE A C 1
ATOM 743 O O . ILE A 1 91 ? 17.639 -14.511 -18.534 1.00 93.19 91 ILE A O 1
ATOM 747 N N . SER A 1 92 ? 15.540 -13.961 -19.124 1.00 87.38 92 SER A N 1
ATOM 748 C CA . SER A 1 92 ? 14.850 -14.871 -18.198 1.00 87.38 92 SER A CA 1
ATOM 749 C C . SER A 1 92 ? 15.116 -16.341 -18.530 1.00 87.38 92 SER A C 1
ATOM 751 O O . SER A 1 92 ? 15.453 -17.129 -17.644 1.00 87.38 92 SER A O 1
ATOM 753 N N . GLY A 1 93 ? 15.083 -16.708 -19.815 1.00 86.94 93 GLY A N 1
ATOM 754 C CA . GLY A 1 93 ? 15.462 -18.050 -20.265 1.00 86.94 93 GLY A CA 1
ATOM 755 C C . GLY A 1 93 ? 16.944 -18.366 -20.026 1.00 86.94 93 GLY A C 1
ATOM 756 O O . GLY A 1 93 ? 17.288 -19.495 -19.664 1.00 86.94 93 GLY A O 1
ATOM 757 N N . LEU A 1 94 ? 17.827 -17.369 -20.174 1.00 88.38 94 LEU A N 1
ATOM 758 C CA . LEU A 1 94 ? 19.251 -17.520 -19.867 1.00 88.38 94 LEU A CA 1
ATOM 759 C C . LEU A 1 94 ? 19.487 -17.766 -18.368 1.00 88.38 94 LEU A C 1
ATOM 761 O O . LEU A 1 94 ? 20.237 -18.681 -18.019 1.00 88.38 94 LEU A O 1
ATOM 765 N N . ARG A 1 95 ? 18.825 -17.000 -17.486 1.00 89.38 95 ARG A N 1
ATOM 766 C CA . ARG A 1 95 ? 18.848 -17.214 -16.027 1.00 89.38 95 ARG A CA 1
ATOM 767 C C . ARG A 1 95 ? 18.465 -18.649 -15.683 1.00 89.38 95 ARG A C 1
ATOM 769 O O . ARG A 1 95 ? 19.205 -19.325 -14.969 1.00 89.38 95 ARG A O 1
ATOM 776 N N . ASP A 1 96 ? 17.327 -19.116 -16.185 1.00 83.62 96 ASP A N 1
ATOM 777 C CA . ASP A 1 96 ? 16.788 -20.423 -15.807 1.00 83.62 96 ASP A CA 1
ATOM 778 C C . ASP A 1 96 ? 17.735 -21.564 -16.204 1.00 83.62 96 ASP A C 1
ATOM 780 O O . ASP A 1 96 ? 17.963 -22.493 -15.423 1.00 83.62 96 ASP A O 1
ATOM 784 N N . GLU A 1 97 ? 18.364 -21.481 -17.381 1.00 86.75 97 GLU A N 1
ATOM 785 C CA . GLU A 1 97 ? 19.333 -22.487 -17.825 1.00 86.75 97 GLU A CA 1
ATOM 786 C C . GLU A 1 97 ? 20.666 -22.400 -17.050 1.00 86.75 97 GLU A C 1
ATOM 788 O O . GLU A 1 97 ? 21.243 -23.444 -16.722 1.00 86.75 97 GLU A O 1
ATOM 793 N N . LEU A 1 98 ? 21.130 -21.197 -16.675 1.00 85.19 98 LEU A N 1
ATOM 794 C CA . LEU A 1 98 ? 22.297 -21.009 -15.795 1.00 85.19 98 LEU A CA 1
ATOM 795 C C . LEU A 1 98 ? 22.077 -21.652 -14.417 1.00 85.19 98 LEU A C 1
ATOM 797 O O . LEU A 1 98 ? 22.934 -22.403 -13.939 1.00 85.19 98 LEU A O 1
ATOM 801 N N . LEU A 1 99 ? 20.919 -21.400 -13.797 1.00 80.06 99 LEU A N 1
ATOM 802 C CA . LEU A 1 99 ? 20.554 -21.961 -12.492 1.00 80.06 99 LEU A CA 1
ATOM 803 C C . LEU A 1 99 ? 20.405 -23.485 -12.565 1.00 80.06 99 LEU A C 1
ATOM 805 O O . LEU A 1 99 ? 20.955 -24.209 -11.734 1.00 80.06 99 LEU A O 1
ATOM 809 N N . LYS A 1 100 ? 19.743 -23.995 -13.608 1.00 86.12 100 LYS A N 1
ATOM 810 C CA . LYS A 1 100 ? 19.561 -25.434 -13.852 1.00 86.12 100 LYS A CA 1
ATOM 811 C C . LYS A 1 100 ? 20.877 -26.185 -14.057 1.00 86.12 100 LYS A C 1
ATOM 813 O O . LYS A 1 100 ? 20.993 -27.336 -13.640 1.00 86.12 100 LYS A O 1
ATOM 818 N N . ARG A 1 101 ? 21.879 -25.556 -14.681 1.00 81.56 101 ARG A N 1
ATOM 819 C CA . ARG A 1 101 ? 23.232 -26.122 -14.847 1.00 81.56 101 ARG A CA 1
ATOM 820 C C . ARG A 1 101 ? 24.160 -25.842 -13.665 1.00 81.56 101 ARG A C 1
ATOM 822 O O . ARG A 1 101 ? 25.326 -26.227 -13.717 1.00 81.56 101 ARG A O 1
ATOM 829 N N . ASN A 1 102 ? 23.646 -25.213 -12.606 1.00 79.69 102 ASN A N 1
ATOM 830 C CA . ASN A 1 102 ? 24.390 -24.841 -11.407 1.00 79.69 102 ASN A CA 1
ATOM 831 C C . ASN A 1 102 ? 25.617 -23.956 -11.712 1.00 79.69 102 ASN A C 1
ATOM 833 O O . ASN A 1 102 ? 26.645 -24.046 -11.040 1.00 79.69 102 ASN A O 1
ATOM 837 N N . MET A 1 103 ? 25.518 -23.092 -12.730 1.00 80.50 103 MET A N 1
ATOM 838 C CA . MET A 1 103 ? 26.557 -22.124 -13.110 1.00 80.50 103 MET A CA 1
ATOM 839 C C . MET A 1 103 ? 26.507 -20.887 -12.202 1.00 80.50 103 MET A C 1
ATOM 841 O O . MET A 1 103 ? 26.413 -19.749 -12.660 1.00 80.50 103 MET A O 1
ATOM 845 N N . LEU A 1 104 ? 26.541 -21.124 -10.888 1.00 80.12 104 LEU A N 1
ATOM 846 C CA . LEU A 1 104 ? 26.294 -20.097 -9.879 1.00 80.12 104 LEU A CA 1
ATOM 847 C C . LEU A 1 104 ? 27.376 -19.016 -9.851 1.00 80.12 104 LEU A C 1
ATOM 849 O O . LEU A 1 104 ? 27.070 -17.882 -9.518 1.00 80.12 104 LEU A O 1
ATOM 853 N N . ASP A 1 105 ? 28.616 -19.334 -10.217 1.00 80.19 105 ASP A N 1
ATOM 854 C CA . ASP A 1 105 ? 29.690 -18.334 -10.242 1.00 80.19 105 ASP A CA 1
ATOM 855 C C . ASP A 1 105 ? 29.446 -17.296 -11.344 1.00 80.19 105 ASP A C 1
ATOM 857 O O . ASP A 1 105 ? 29.565 -16.103 -11.101 1.00 80.19 105 ASP A O 1
ATOM 861 N N . PHE A 1 106 ? 28.971 -17.724 -12.520 1.00 81.62 106 PHE A N 1
ATOM 862 C CA . PHE A 1 106 ? 28.564 -16.790 -13.574 1.00 81.62 106 PHE A CA 1
ATOM 863 C C . PHE A 1 106 ? 27.304 -16.002 -13.186 1.00 81.62 106 PHE A C 1
ATOM 865 O O . PHE A 1 106 ? 27.211 -14.804 -13.446 1.00 81.62 106 PHE A O 1
ATOM 872 N N . TRP A 1 107 ? 26.345 -16.660 -12.523 1.00 82.88 107 TRP A N 1
ATOM 873 C CA . TRP A 1 107 ? 25.144 -16.003 -12.005 1.00 82.88 107 TRP A CA 1
ATOM 874 C C . TRP A 1 107 ? 25.491 -14.885 -11.015 1.00 82.88 107 TRP A C 1
ATOM 876 O O . TRP A 1 107 ? 25.080 -13.746 -11.196 1.00 82.88 107 TRP A O 1
ATOM 886 N N . ARG A 1 108 ? 26.292 -15.179 -9.993 1.00 79.50 108 ARG A N 1
ATOM 887 C CA . ARG A 1 108 ? 26.624 -14.210 -8.947 1.00 79.50 108 ARG A CA 1
ATOM 888 C C . ARG A 1 108 ? 27.569 -13.126 -9.446 1.00 79.50 108 ARG A C 1
ATOM 890 O O . ARG A 1 108 ? 27.256 -11.946 -9.332 1.00 79.50 108 ARG A O 1
ATOM 897 N N . ASP A 1 109 ? 28.698 -13.525 -10.021 1.00 83.56 109 ASP A N 1
ATOM 898 C CA . ASP A 1 109 ? 29.825 -12.619 -10.261 1.00 83.56 109 ASP A CA 1
ATOM 899 C C . ASP A 1 109 ? 29.632 -11.759 -11.519 1.00 83.56 109 ASP A C 1
ATOM 901 O O . ASP A 1 109 ? 30.301 -10.736 -11.683 1.00 83.56 109 ASP A O 1
ATOM 905 N N . HIS A 1 110 ? 28.720 -12.159 -12.411 1.00 85.06 110 HIS A N 1
ATOM 906 C CA . HIS A 1 110 ? 28.475 -11.458 -13.668 1.00 85.06 110 HIS A CA 1
ATOM 907 C C . HIS A 1 110 ? 27.014 -11.056 -13.843 1.00 85.06 110 HIS A C 1
ATOM 909 O O . HIS A 1 110 ? 26.756 -9.868 -13.993 1.00 85.06 110 HIS A O 1
ATOM 915 N N . MET A 1 111 ? 26.056 -11.988 -13.781 1.00 84.44 111 MET A N 1
ATOM 916 C CA . MET A 1 111 ? 24.645 -11.638 -14.018 1.00 84.44 111 MET A CA 1
ATOM 917 C C . MET A 1 111 ? 24.103 -10.692 -12.947 1.00 84.44 111 MET A C 1
ATOM 919 O O . MET A 1 111 ? 23.542 -9.655 -13.284 1.00 84.44 111 MET A O 1
ATOM 923 N N . VAL A 1 112 ? 24.298 -11.041 -11.673 1.00 78.56 112 VAL A N 1
ATOM 924 C CA . VAL A 1 112 ? 23.851 -10.244 -10.529 1.00 78.56 112 VAL A CA 1
ATOM 925 C C . VAL A 1 112 ? 24.740 -9.016 -10.395 1.00 78.56 112 VAL A C 1
ATOM 927 O O . VAL A 1 112 ? 24.257 -7.922 -10.626 1.00 78.56 112 VAL A O 1
ATOM 930 N N . VAL A 1 113 ? 26.040 -9.170 -10.118 1.00 82.38 113 VAL A N 1
ATOM 931 C CA . VAL A 1 113 ? 26.939 -8.037 -9.803 1.00 82.38 113 VAL A CA 1
ATOM 932 C C . VAL A 1 113 ? 27.020 -6.967 -10.898 1.00 82.38 113 VAL A C 1
ATOM 934 O O . VAL A 1 113 ? 27.140 -5.789 -10.564 1.00 82.38 113 VAL A O 1
ATOM 937 N N . LYS A 1 114 ? 26.981 -7.347 -12.183 1.00 84.25 114 LYS A N 1
ATOM 938 C CA . LYS A 1 114 ? 27.002 -6.385 -13.301 1.00 84.25 114 LYS A CA 1
ATOM 939 C C . LYS A 1 114 ? 25.607 -6.006 -13.796 1.00 84.25 114 LYS A C 1
ATOM 941 O O . LYS A 1 114 ? 25.499 -5.275 -14.769 1.00 84.25 114 LYS A O 1
ATOM 946 N N . GLU A 1 115 ? 24.559 -6.493 -13.137 1.00 87.62 115 GLU A N 1
ATOM 947 C CA . GLU A 1 115 ? 23.175 -6.102 -13.406 1.00 87.62 115 GLU A CA 1
ATOM 948 C C . GLU A 1 115 ? 22.752 -6.396 -14.846 1.00 87.62 115 GLU A C 1
ATOM 950 O O . GLU A 1 115 ? 22.081 -5.599 -15.493 1.00 87.62 115 GLU A O 1
ATOM 955 N N . LEU A 1 116 ? 23.135 -7.572 -15.354 1.00 89.06 116 LEU A N 1
ATOM 956 C CA . LEU A 1 116 ? 22.881 -8.003 -16.735 1.00 89.06 116 LEU A CA 1
ATOM 957 C C . LEU A 1 116 ? 21.473 -8.584 -16.938 1.00 89.06 116 LEU A C 1
ATOM 959 O O . LEU A 1 116 ? 21.203 -9.197 -17.968 1.00 89.06 116 LEU A O 1
ATOM 963 N N . GLY A 1 117 ? 20.584 -8.436 -15.956 1.00 87.81 117 GLY A N 1
ATOM 964 C CA . GLY A 1 117 ? 19.171 -8.798 -16.050 1.00 87.81 117 GLY A CA 1
ATOM 965 C C . GLY A 1 117 ? 18.349 -7.794 -16.864 1.00 87.81 117 GLY A C 1
ATOM 966 O O . GLY A 1 117 ? 18.932 -6.993 -17.597 1.00 87.81 117 GLY A O 1
ATOM 967 N N . PRO A 1 118 ? 17.011 -7.820 -16.741 1.00 90.25 118 PRO A N 1
ATOM 968 C CA . PRO A 1 118 ? 16.118 -7.009 -17.558 1.00 90.25 118 PRO A CA 1
ATOM 969 C C . PRO A 1 118 ? 16.485 -5.522 -17.567 1.00 90.25 118 PRO A C 1
ATOM 971 O O . PRO A 1 118 ? 16.931 -4.978 -16.551 1.00 90.25 118 PRO A O 1
ATOM 974 N N . CYS A 1 119 ? 16.316 -4.901 -18.729 1.00 85.25 119 CYS A N 1
ATOM 975 C CA . CYS A 1 119 ? 16.292 -3.459 -18.902 1.00 85.25 119 CYS A CA 1
ATOM 976 C C . CYS A 1 119 ? 15.056 -2.890 -18.195 1.00 85.25 119 CYS A C 1
ATOM 978 O O . CYS A 1 119 ? 13.979 -3.488 -18.277 1.00 85.25 119 CYS A O 1
ATOM 980 N N . TRP A 1 120 ? 15.223 -1.770 -17.503 1.00 81.44 120 TRP A N 1
ATOM 981 C CA . TRP A 1 120 ? 14.178 -1.066 -16.755 1.00 81.44 120 TRP A CA 1
ATOM 982 C C . TRP A 1 120 ? 14.561 0.409 -16.586 1.00 81.44 120 TRP A C 1
ATOM 984 O O . TRP A 1 120 ? 15.626 0.816 -17.043 1.00 81.44 120 TRP A O 1
ATOM 994 N N . ALA A 1 121 ? 13.739 1.208 -15.905 1.00 76.50 121 ALA A N 1
ATOM 995 C CA . ALA A 1 121 ? 13.877 2.670 -15.830 1.00 76.50 121 ALA A CA 1
ATOM 996 C C . ALA A 1 121 ? 15.272 3.187 -15.421 1.00 76.50 121 ALA A C 1
ATOM 998 O O . ALA A 1 121 ? 15.686 4.292 -15.765 1.00 76.50 121 ALA A O 1
ATOM 999 N N . ARG A 1 122 ? 16.056 2.365 -14.716 1.00 74.31 122 ARG A N 1
ATOM 1000 C CA . ARG A 1 122 ? 17.427 2.696 -14.317 1.00 74.31 122 ARG A CA 1
ATOM 1001 C C . ARG A 1 122 ? 18.441 2.700 -15.472 1.00 74.31 122 ARG A C 1
ATOM 1003 O O . ARG A 1 122 ? 19.478 3.349 -15.351 1.00 74.31 122 ARG A O 1
ATOM 1010 N N . ASP A 1 123 ? 18.205 1.933 -16.536 1.00 73.00 123 ASP A N 1
ATOM 1011 C CA . ASP A 1 123 ? 19.137 1.739 -17.660 1.00 73.00 123 ASP A CA 1
ATOM 1012 C C . ASP A 1 123 ? 18.498 1.862 -19.059 1.00 73.00 123 ASP A C 1
ATOM 1014 O O . ASP A 1 123 ? 19.204 1.743 -20.065 1.00 73.00 123 ASP A O 1
ATOM 1018 N N . CYS A 1 124 ? 17.193 2.135 -19.131 1.00 75.19 124 CYS A N 1
ATOM 1019 C CA . CYS A 1 124 ? 16.407 2.185 -20.357 1.00 75.19 124 CYS A CA 1
ATOM 1020 C C . CYS A 1 124 ? 15.309 3.253 -20.253 1.00 75.19 124 CYS A C 1
ATOM 1022 O O . CYS A 1 124 ? 14.528 3.246 -19.309 1.00 75.19 124 CYS A O 1
ATOM 1024 N N . ASP A 1 125 ? 15.242 4.147 -21.239 1.00 76.62 125 ASP A N 1
ATOM 1025 C CA . ASP A 1 125 ? 14.300 5.273 -21.313 1.00 76.62 125 ASP A CA 1
ATOM 1026 C C . ASP A 1 125 ? 12.898 4.889 -21.814 1.00 76.62 125 ASP A C 1
ATOM 1028 O O . ASP A 1 125 ? 11.986 5.711 -21.778 1.00 76.62 125 ASP A O 1
ATOM 1032 N N . TYR A 1 126 ? 12.712 3.640 -22.252 1.00 66.12 126 TYR A N 1
ATOM 1033 C CA . TYR A 1 126 ? 11.396 3.072 -22.563 1.00 66.12 126 TYR A CA 1
ATOM 1034 C C . TYR A 1 126 ? 10.553 2.776 -21.318 1.00 66.12 126 TYR A C 1
ATOM 1036 O O . TYR A 1 126 ? 9.370 2.481 -21.472 1.00 66.12 126 TYR A O 1
ATOM 1044 N N . PHE A 1 127 ? 11.155 2.810 -20.127 1.00 68.06 127 PHE A N 1
ATOM 1045 C CA . PHE A 1 127 ? 10.494 2.489 -18.867 1.00 68.06 127 PHE A CA 1
ATOM 1046 C C . PHE A 1 127 ? 10.598 3.663 -17.893 1.00 68.06 127 PHE A C 1
ATOM 1048 O O . PHE A 1 127 ? 11.634 4.328 -17.831 1.00 68.06 127 PHE A O 1
ATOM 1055 N N . ASP A 1 128 ? 9.544 3.881 -17.114 1.00 61.97 128 ASP A N 1
ATOM 1056 C CA . ASP A 1 128 ? 9.454 4.927 -16.088 1.00 61.97 128 ASP A CA 1
ATOM 1057 C C . ASP A 1 128 ? 9.506 4.286 -14.693 1.00 61.97 128 ASP A C 1
ATOM 1059 O O . ASP A 1 128 ? 8.820 3.301 -14.440 1.00 61.97 128 ASP A O 1
ATOM 1063 N N . ASP A 1 129 ? 10.308 4.817 -13.766 1.00 53.53 129 ASP A N 1
ATOM 1064 C CA . ASP A 1 129 ? 10.410 4.281 -12.402 1.00 53.53 129 ASP A CA 1
ATOM 1065 C C . ASP A 1 129 ? 9.161 4.562 -11.548 1.00 53.53 129 ASP A C 1
ATOM 1067 O O . ASP A 1 129 ? 9.029 4.015 -10.449 1.00 53.53 129 ASP A O 1
ATOM 1071 N N . MET A 1 130 ? 8.233 5.367 -12.073 1.00 43.38 130 MET A N 1
ATOM 1072 C CA . MET A 1 130 ? 6.931 5.676 -11.482 1.00 43.38 130 MET A CA 1
ATOM 1073 C C . MET A 1 130 ? 5.823 4.699 -11.901 1.00 43.38 130 MET A C 1
ATOM 1075 O O . MET A 1 130 ? 4.870 4.512 -11.142 1.00 43.38 130 MET A O 1
ATOM 1079 N N . GLU A 1 131 ? 5.928 4.086 -13.084 1.00 45.75 131 GLU A N 1
ATOM 1080 C CA . GLU A 1 131 ? 4.882 3.223 -13.661 1.00 45.75 131 GLU A CA 1
ATOM 1081 C C . GLU A 1 131 ? 5.359 1.775 -13.868 1.00 45.75 131 GLU A C 1
ATOM 1083 O O . GLU A 1 131 ? 4.569 0.841 -13.725 1.00 45.75 131 GLU A O 1
ATOM 1088 N N . ASP A 1 132 ? 6.653 1.564 -14.131 1.00 58.47 132 ASP A N 1
ATOM 1089 C CA . ASP A 1 132 ? 7.228 0.258 -14.436 1.00 58.47 132 ASP A CA 1
ATOM 1090 C C . ASP A 1 132 ? 8.030 -0.316 -13.252 1.00 58.47 132 ASP A C 1
ATOM 1092 O O . ASP A 1 132 ? 9.013 0.274 -12.787 1.00 58.47 132 ASP A O 1
ATOM 1096 N N . PRO A 1 133 ? 7.680 -1.520 -12.764 1.00 68.62 133 PRO A N 1
ATOM 1097 C CA . PRO A 1 133 ? 8.321 -2.097 -11.594 1.00 68.62 133 PRO A CA 1
ATOM 1098 C C . PRO A 1 133 ? 9.776 -2.506 -11.861 1.00 68.62 133 PRO A C 1
ATOM 1100 O O . PRO A 1 133 ? 10.120 -3.110 -12.881 1.00 68.62 133 PRO A O 1
ATOM 1103 N N . ALA A 1 134 ? 10.638 -2.276 -10.866 1.00 78.25 134 ALA A N 1
ATOM 1104 C CA . ALA A 1 134 ? 12.014 -2.757 -10.885 1.00 78.25 134 ALA A CA 1
ATOM 1105 C C . ALA A 1 134 ? 12.068 -4.295 -11.006 1.00 78.25 134 ALA A C 1
ATOM 1107 O O . ALA A 1 134 ? 11.378 -4.996 -10.256 1.00 78.25 134 ALA A O 1
ATOM 1108 N N . PRO A 1 135 ? 12.955 -4.876 -11.840 1.00 82.88 135 PRO A N 1
ATOM 1109 C CA . PRO A 1 135 ? 13.032 -6.318 -12.059 1.00 82.88 135 PRO A CA 1
ATOM 1110 C C . PRO A 1 135 ? 13.775 -7.034 -10.916 1.00 82.88 135 PRO A C 1
ATOM 1112 O O . PRO A 1 135 ? 14.609 -7.908 -11.149 1.00 82.88 135 PRO A O 1
ATOM 1115 N N . ALA A 1 136 ? 13.499 -6.677 -9.656 1.00 77.19 136 ALA A N 1
ATOM 1116 C CA . ALA A 1 136 ? 14.161 -7.228 -8.474 1.00 77.19 136 ALA A CA 1
ATOM 1117 C C . ALA A 1 136 ? 14.021 -8.757 -8.405 1.00 77.19 136 ALA A C 1
ATOM 1119 O O . ALA A 1 136 ? 14.989 -9.473 -8.139 1.00 77.19 136 ALA A O 1
ATOM 1120 N N . GLN A 1 137 ? 12.834 -9.266 -8.751 1.00 76.62 137 GLN A N 1
ATOM 1121 C CA . GLN A 1 137 ? 12.534 -10.698 -8.778 1.00 76.62 137 GLN A CA 1
ATOM 1122 C C . GLN A 1 137 ? 13.452 -11.487 -9.721 1.00 76.62 137 GLN A C 1
ATOM 1124 O O . GLN A 1 137 ? 13.752 -12.646 -9.446 1.00 76.62 137 GLN A O 1
ATOM 1129 N N . PHE A 1 138 ? 13.961 -10.870 -10.795 1.00 83.56 138 PHE A N 1
ATOM 1130 C CA . PHE A 1 138 ? 14.886 -11.539 -11.709 1.00 83.56 138 PHE A CA 1
ATOM 1131 C C . PHE A 1 138 ? 16.166 -11.993 -10.999 1.00 83.56 138 PHE A C 1
ATOM 1133 O O . PHE A 1 138 ? 16.682 -13.072 -11.289 1.00 83.56 138 PHE A O 1
ATOM 1140 N N . TYR A 1 139 ? 16.664 -11.191 -10.058 1.00 75.88 139 TYR A N 1
ATOM 1141 C CA . TYR A 1 139 ? 17.930 -11.421 -9.364 1.00 75.88 139 TYR A CA 1
ATOM 1142 C C . TYR A 1 139 ? 17.781 -12.218 -8.063 1.00 75.88 139 TYR A C 1
ATOM 1144 O O . TYR A 1 139 ? 18.778 -12.747 -7.565 1.00 75.88 139 TYR A O 1
ATOM 1152 N N . ASN A 1 140 ? 16.556 -12.343 -7.540 1.00 82.75 140 ASN A N 1
ATOM 1153 C CA . ASN A 1 140 ? 16.232 -12.999 -6.268 1.00 82.75 140 ASN A CA 1
ATOM 1154 C C . ASN A 1 140 ? 16.267 -14.539 -6.367 1.00 82.75 140 ASN A C 1
ATOM 1156 O O . ASN A 1 140 ? 15.321 -15.240 -6.013 1.00 82.75 140 ASN A O 1
ATOM 1160 N N . HIS A 1 141 ? 17.374 -15.085 -6.872 1.00 67.88 141 HIS A N 1
ATOM 1161 C CA . HIS A 1 141 ? 17.589 -16.516 -7.061 1.00 67.88 141 HIS A CA 1
ATOM 1162 C C . HIS A 1 141 ? 18.955 -16.957 -6.533 1.00 67.88 141 HIS A C 1
ATOM 1164 O O . HIS A 1 141 ? 19.939 -16.218 -6.569 1.00 67.88 141 HIS A O 1
ATOM 1170 N N . ALA A 1 142 ? 19.027 -18.213 -6.082 1.00 72.56 142 ALA A N 1
ATOM 1171 C CA . ALA A 1 142 ? 20.243 -18.838 -5.551 1.00 72.56 142 ALA A CA 1
ATOM 1172 C C . ALA A 1 142 ? 20.900 -18.063 -4.385 1.00 72.56 142 ALA A C 1
ATOM 1174 O O . ALA A 1 142 ? 22.123 -18.079 -4.237 1.00 72.56 142 ALA A O 1
ATOM 1175 N N . GLY A 1 143 ? 20.080 -17.406 -3.553 1.00 69.31 143 GLY A N 1
ATOM 1176 C CA . GLY A 1 143 ? 20.533 -16.615 -2.402 1.00 69.31 143 GLY A CA 1
ATOM 1177 C C . GLY A 1 143 ? 21.126 -15.253 -2.770 1.00 69.31 143 GLY A C 1
ATOM 1178 O O . GLY A 1 143 ? 21.648 -14.567 -1.895 1.00 69.31 143 GLY A O 1
ATOM 1179 N N . CYS A 1 144 ? 21.065 -14.868 -4.044 1.00 67.62 144 CYS A N 1
ATOM 1180 C CA . CYS A 1 144 ? 21.294 -13.496 -4.463 1.00 67.62 144 CYS A CA 1
ATOM 1181 C C . CYS A 1 144 ? 20.018 -12.689 -4.348 1.00 67.62 144 CYS A C 1
ATOM 1183 O O . CYS A 1 144 ? 18.916 -13.232 -4.357 1.00 67.62 144 CYS A O 1
ATOM 1185 N N . VAL A 1 145 ? 20.214 -11.386 -4.285 1.00 75.44 145 VAL A N 1
ATOM 1186 C CA . VAL A 1 145 ? 19.178 -10.384 -4.471 1.00 75.44 145 VAL A CA 1
ATOM 1187 C C . VAL A 1 145 ? 19.686 -9.386 -5.499 1.00 75.44 145 VAL A C 1
ATOM 1189 O O . VAL A 1 145 ? 20.891 -9.343 -5.781 1.00 75.44 145 VAL A O 1
ATOM 1192 N N . ALA A 1 146 ? 18.782 -8.607 -6.082 1.00 74.69 146 ALA A N 1
ATOM 1193 C CA . ALA A 1 146 ? 19.182 -7.546 -6.995 1.00 74.69 146 ALA A CA 1
ATOM 1194 C C . ALA A 1 146 ? 20.216 -6.643 -6.317 1.00 74.69 146 ALA A C 1
ATOM 1196 O O . ALA A 1 146 ? 20.001 -6.229 -5.179 1.00 74.69 146 ALA A O 1
ATOM 1197 N N . PRO A 1 147 ? 21.348 -6.321 -6.953 1.00 70.94 147 PRO A N 1
ATOM 1198 C CA . PRO A 1 147 ? 22.329 -5.470 -6.297 1.00 70.94 147 PRO A CA 1
ATOM 1199 C C . PRO A 1 147 ? 21.805 -4.044 -6.134 1.00 70.94 147 PRO A C 1
ATOM 1201 O O . PRO A 1 147 ? 22.145 -3.429 -5.139 1.00 70.94 147 PRO A O 1
ATOM 1204 N N . PHE A 1 148 ? 20.883 -3.552 -6.969 1.00 67.31 148 PHE A N 1
ATOM 1205 C CA . PHE A 1 148 ? 20.136 -2.325 -6.656 1.00 67.31 148 PHE A CA 1
ATOM 1206 C C . PHE A 1 148 ? 19.232 -2.441 -5.413 1.00 67.31 148 PHE A C 1
ATOM 1208 O O . PHE A 1 148 ? 18.862 -1.417 -4.858 1.00 67.31 148 PHE A O 1
ATOM 1215 N N . ALA A 1 149 ? 18.941 -3.655 -4.931 1.00 54.06 149 ALA A N 1
ATOM 1216 C CA . ALA A 1 149 ? 18.330 -3.904 -3.623 1.00 54.06 149 ALA A CA 1
ATOM 1217 C C . ALA A 1 149 ? 19.365 -4.061 -2.479 1.00 54.06 149 ALA A C 1
ATOM 1219 O O . ALA A 1 149 ? 18.977 -4.069 -1.317 1.00 54.06 149 ALA A O 1
ATOM 1220 N N . GLN A 1 150 ? 20.671 -4.184 -2.782 1.00 40.28 150 GLN A N 1
ATOM 1221 C CA . GLN A 1 150 ? 21.793 -4.244 -1.814 1.00 40.28 150 GLN A CA 1
ATOM 1222 C C . GLN A 1 150 ? 22.706 -3.006 -1.808 1.00 40.28 150 GLN A C 1
ATOM 1224 O O . GLN A 1 150 ? 23.597 -2.894 -0.961 1.00 40.28 150 GLN A O 1
ATOM 1229 N N . VAL A 1 151 ? 22.525 -2.064 -2.736 1.00 38.94 151 VAL A N 1
ATOM 1230 C CA . VAL A 1 151 ? 23.300 -0.810 -2.795 1.00 38.94 151 VAL A CA 1
ATOM 1231 C C . VAL A 1 151 ? 22.995 0.103 -1.590 1.00 38.94 151 VAL A C 1
ATOM 1233 O O . VAL A 1 151 ? 23.706 1.081 -1.375 1.00 38.94 151 VAL A O 1
ATOM 1236 N N . THR A 1 152 ? 22.055 -0.291 -0.728 1.00 34.34 152 THR A N 1
ATOM 1237 C CA . THR A 1 152 ? 21.769 0.291 0.587 1.00 34.34 152 THR A CA 1
ATOM 1238 C C . THR A 1 152 ? 22.777 -0.027 1.700 1.00 34.34 152 THR A C 1
ATOM 1240 O O . THR A 1 152 ? 22.670 0.611 2.733 1.00 34.34 152 THR A O 1
ATOM 1243 N N . GLU A 1 153 ? 23.792 -0.904 1.546 1.00 30.12 153 GLU A N 1
ATOM 1244 C CA . GLU A 1 153 ? 24.758 -1.103 2.662 1.00 30.12 153 GLU A CA 1
ATOM 1245 C C . GLU A 1 153 ? 26.271 -1.180 2.342 1.00 30.12 153 GLU A C 1
ATOM 1247 O O . GLU A 1 153 ? 27.070 -0.940 3.251 1.00 30.12 153 GLU A O 1
ATOM 1252 N N . GLN A 1 154 ? 26.766 -1.481 1.126 1.00 30.09 154 GLN A N 1
ATOM 1253 C CA . GLN A 1 154 ? 28.223 -1.735 0.958 1.00 30.09 154 GLN A CA 1
ATOM 1254 C C . GLN A 1 154 ? 28.863 -1.296 -0.377 1.00 30.09 154 GLN A C 1
ATOM 1256 O O . GLN A 1 154 ? 29.299 -2.119 -1.179 1.00 30.09 154 GLN A O 1
ATOM 1261 N N . ARG A 1 155 ? 29.104 0.013 -0.558 1.00 27.30 155 ARG A N 1
ATOM 1262 C CA . ARG A 1 155 ? 30.275 0.529 -1.313 1.00 27.30 155 ARG A CA 1
ATOM 1263 C C . ARG A 1 155 ? 30.840 1.817 -0.694 1.00 27.30 155 ARG A C 1
ATOM 1265 O O . ARG A 1 155 ? 30.792 2.897 -1.268 1.00 27.30 155 ARG A O 1
ATOM 1272 N N . ARG A 1 156 ? 31.533 1.676 0.440 1.00 29.20 156 ARG A N 1
ATOM 1273 C CA . ARG A 1 156 ? 32.702 2.516 0.760 1.00 29.20 156 ARG A CA 1
ATOM 1274 C C . ARG A 1 156 ? 33.917 1.616 0.940 1.00 29.20 156 ARG A C 1
ATOM 1276 O O . ARG A 1 156 ? 34.154 1.096 2.023 1.00 29.20 156 ARG A O 1
ATOM 1283 N N . ASN A 1 157 ? 34.661 1.412 -0.151 1.00 27.84 157 ASN A N 1
ATOM 1284 C CA . ASN A 1 157 ? 36.109 1.664 -0.241 1.00 27.84 157 ASN A CA 1
ATOM 1285 C C . ASN A 1 157 ? 36.768 0.841 -1.360 1.00 27.84 157 ASN A C 1
ATOM 1287 O O . ASN A 1 157 ? 37.174 -0.300 -1.162 1.00 27.84 157 ASN A O 1
ATOM 1291 N N . SER A 1 158 ? 37.000 1.472 -2.511 1.00 26.39 158 SER A N 1
ATOM 1292 C CA . SER A 1 158 ? 38.334 1.480 -3.133 1.00 26.39 158 SER A CA 1
ATOM 1293 C C . SER A 1 158 ? 38.445 2.580 -4.202 1.00 26.39 158 SER A C 1
ATOM 1295 O O . SER A 1 158 ? 37.928 2.464 -5.298 1.00 26.39 158 SER A O 1
ATOM 1297 N N . VAL A 1 159 ? 39.130 3.664 -3.816 1.00 27.59 159 VAL A N 1
ATOM 1298 C CA . VAL A 1 159 ? 40.261 4.292 -4.530 1.00 27.59 159 VAL A CA 1
ATOM 1299 C C . VAL A 1 159 ? 40.060 4.738 -6.004 1.00 27.59 159 VAL A C 1
ATOM 1301 O O . VAL A 1 159 ? 40.206 3.945 -6.925 1.00 27.59 159 VAL A O 1
ATOM 1304 N N . ILE A 1 160 ? 39.980 6.079 -6.147 1.00 29.50 160 ILE A N 1
ATOM 1305 C CA . ILE A 1 160 ? 40.589 6.971 -7.175 1.00 29.50 160 ILE A CA 1
ATOM 1306 C C . ILE A 1 160 ? 39.800 7.239 -8.484 1.00 29.50 160 ILE A C 1
ATOM 1308 O O . ILE A 1 160 ? 39.736 6.378 -9.350 1.00 29.50 160 ILE A O 1
ATOM 1312 N N . LEU A 1 161 ? 39.340 8.488 -8.709 1.00 24.64 161 LEU A N 1
ATOM 1313 C CA . LEU A 1 161 ? 40.064 9.573 -9.426 1.00 24.64 161 LEU A CA 1
ATOM 1314 C C . LEU A 1 161 ? 39.237 10.886 -9.458 1.00 24.64 161 LEU A C 1
ATOM 1316 O O . LEU A 1 161 ? 38.064 10.877 -9.817 1.00 24.64 161 LEU A O 1
ATOM 1320 N N . ASP A 1 162 ? 39.875 12.005 -9.091 1.00 35.97 162 ASP A N 1
ATOM 1321 C CA . ASP A 1 162 ? 39.395 13.395 -9.230 1.00 35.97 162 ASP A CA 1
ATOM 1322 C C . ASP A 1 162 ? 39.011 13.765 -10.675 1.00 35.97 162 ASP A C 1
ATOM 1324 O O . ASP A 1 162 ? 39.766 13.413 -11.579 1.00 35.97 162 ASP A O 1
ATOM 1328 N N . LEU A 1 163 ? 37.954 14.581 -10.867 1.00 23.84 163 LEU A N 1
ATOM 1329 C CA . LEU A 1 163 ? 37.847 15.721 -11.822 1.00 23.84 163 LEU A CA 1
ATOM 1330 C C . LEU A 1 163 ? 36.447 16.402 -11.723 1.00 23.84 163 LEU A C 1
ATOM 1332 O O . LEU A 1 163 ? 35.538 15.830 -11.131 1.00 23.84 163 LEU A O 1
ATOM 1336 N N . PRO A 1 164 ? 36.274 17.675 -12.144 1.00 31.58 164 PRO A N 1
ATOM 1337 C CA . PRO A 1 164 ? 35.917 18.770 -11.251 1.00 31.58 164 PRO A CA 1
ATOM 1338 C C . PRO A 1 164 ? 34.457 19.243 -11.339 1.00 31.58 164 PRO A C 1
ATOM 1340 O O . PRO A 1 164 ? 33.777 19.150 -12.357 1.00 31.58 164 PRO A O 1
ATOM 1343 N N . THR A 1 165 ? 34.040 19.853 -10.234 1.00 40.81 165 THR A N 1
ATOM 1344 C CA . THR A 1 165 ? 32.778 20.547 -9.970 1.00 40.81 165 THR A CA 1
ATOM 1345 C C . THR A 1 165 ? 32.524 21.730 -10.909 1.00 40.81 165 THR A C 1
ATOM 1347 O O . THR A 1 165 ? 33.423 22.536 -11.153 1.00 40.81 165 THR A O 1
ATOM 1350 N N . THR A 1 166 ? 31.259 21.946 -11.293 1.00 27.27 166 THR A N 1
ATOM 1351 C CA . THR A 1 166 ? 30.735 23.305 -11.527 1.00 27.27 166 THR A CA 1
ATOM 1352 C C . THR A 1 166 ? 29.438 23.548 -10.740 1.00 27.27 166 THR A C 1
ATOM 1354 O O . THR A 1 166 ? 28.686 22.600 -10.517 1.00 27.27 166 THR A O 1
ATOM 1357 N N . PRO A 1 167 ? 29.200 24.780 -10.238 1.00 40.69 167 PRO A N 1
ATOM 1358 C CA . PRO A 1 167 ? 28.247 25.041 -9.163 1.00 40.69 167 PRO A CA 1
ATOM 1359 C C . PRO A 1 167 ? 27.042 25.877 -9.620 1.00 40.69 167 PRO A C 1
ATOM 1361 O O . PRO A 1 167 ? 27.219 26.899 -10.279 1.00 40.69 167 PRO A O 1
ATOM 1364 N N . ASN A 1 168 ? 25.839 25.496 -9.189 1.00 32.94 168 ASN A N 1
ATOM 1365 C CA . ASN A 1 168 ? 24.842 26.372 -8.553 1.00 32.94 168 ASN A CA 1
ATOM 1366 C C . ASN A 1 168 ? 23.445 25.769 -8.672 1.00 32.94 168 ASN A C 1
ATOM 1368 O O . ASN A 1 168 ? 22.741 26.027 -9.635 1.00 32.94 168 ASN A O 1
ATOM 1372 N N . GLU A 1 169 ? 23.019 25.094 -7.614 1.00 29.86 169 GLU A N 1
ATOM 1373 C CA . GLU A 1 169 ? 21.639 25.121 -7.139 1.00 29.86 169 GLU A CA 1
ATOM 1374 C C . GLU A 1 169 ? 21.698 24.866 -5.630 1.00 29.86 169 GLU A C 1
ATOM 1376 O O . GLU A 1 169 ? 22.527 24.089 -5.153 1.00 29.86 169 GLU A O 1
ATOM 1381 N N . LYS A 1 170 ? 20.916 25.614 -4.846 1.00 35.06 170 LYS A N 1
ATOM 1382 C CA . LYS A 1 170 ? 20.921 25.548 -3.377 1.00 35.06 170 LYS A CA 1
ATOM 1383 C C . LYS A 1 170 ? 20.507 24.144 -2.907 1.00 35.06 170 LYS A C 1
ATOM 1385 O O . LYS A 1 170 ? 19.330 23.904 -2.654 1.00 35.06 170 LYS A O 1
ATOM 1390 N N . ARG A 1 171 ? 21.472 23.238 -2.735 1.00 35.16 171 ARG A N 1
ATOM 1391 C CA . ARG A 1 171 ? 21.292 21.982 -1.997 1.00 35.16 171 ARG A CA 1
ATOM 1392 C C . ARG A 1 171 ? 21.072 22.318 -0.521 1.00 35.16 171 ARG A C 1
ATOM 1394 O O . ARG A 1 171 ? 21.974 22.817 0.147 1.00 35.16 171 ARG A O 1
ATOM 1401 N N . LEU A 1 172 ? 19.847 22.111 -0.040 1.00 42.12 172 LEU A N 1
ATOM 1402 C CA . LEU A 1 172 ? 19.574 22.020 1.393 1.00 42.12 172 LEU A CA 1
ATOM 1403 C C . LEU A 1 172 ? 20.238 20.743 1.903 1.00 42.12 172 LEU A C 1
ATOM 1405 O O . LEU A 1 172 ? 20.025 19.675 1.348 1.00 42.12 172 LEU A O 1
ATOM 1409 N N . ASP A 1 173 ? 21.073 20.881 2.922 1.00 46.22 173 ASP A N 1
ATOM 1410 C CA . ASP A 1 173 ? 21.844 19.771 3.461 1.00 46.22 173 ASP A CA 1
ATOM 1411 C C . ASP A 1 173 ? 20.968 18.934 4.401 1.00 46.22 173 ASP A C 1
ATOM 1413 O O . ASP A 1 173 ? 20.651 19.351 5.518 1.00 46.22 173 ASP A O 1
ATOM 1417 N N . LEU A 1 174 ? 20.540 17.759 3.940 1.00 52.53 174 LEU A N 1
ATOM 1418 C CA . LEU A 1 174 ? 19.883 16.755 4.780 1.00 52.53 174 LEU A CA 1
ATOM 1419 C C . LEU A 1 174 ? 20.863 16.095 5.771 1.00 52.53 174 LEU A C 1
ATOM 1421 O O . LEU A 1 174 ? 20.398 15.491 6.733 1.00 52.53 174 LEU A O 1
ATOM 1425 N N . ASN A 1 175 ? 22.183 16.303 5.615 1.00 47.78 175 ASN A N 1
ATOM 1426 C CA . ASN A 1 175 ? 23.213 15.886 6.578 1.00 47.78 175 ASN A CA 1
ATOM 1427 C C . ASN A 1 175 ? 23.430 16.894 7.719 1.00 47.78 175 ASN A C 1
ATOM 1429 O O . ASN A 1 175 ? 24.321 16.705 8.549 1.00 47.78 175 ASN A O 1
ATOM 1433 N N . SER A 1 176 ? 22.660 17.986 7.781 1.00 47.69 176 SER A N 1
ATOM 1434 C CA . SER A 1 176 ? 22.758 18.927 8.897 1.00 47.69 176 SER A CA 1
ATOM 1435 C C . SER A 1 176 ? 22.316 18.241 10.195 1.00 47.69 176 SER A C 1
ATOM 1437 O O . SER A 1 176 ? 21.191 17.736 10.242 1.00 47.69 176 SER A O 1
ATOM 1439 N N . ASP A 1 177 ? 23.126 18.296 11.256 1.00 57.75 177 ASP A N 1
ATOM 1440 C CA . ASP A 1 177 ? 22.690 17.953 12.616 1.00 57.75 177 ASP A CA 1
ATOM 1441 C C . ASP A 1 177 ? 21.474 18.817 12.990 1.00 57.75 177 ASP A C 1
ATOM 1443 O O . ASP A 1 177 ? 21.607 19.985 13.360 1.00 57.75 177 ASP A O 1
ATOM 1447 N N . PHE A 1 178 ? 20.270 18.260 12.836 1.00 76.38 178 PHE A N 1
ATOM 1448 C CA . PHE A 1 178 ? 19.023 18.903 13.226 1.00 76.38 178 PHE A CA 1
ATOM 1449 C C . PHE A 1 178 ? 18.503 18.276 14.515 1.00 76.38 178 PHE A C 1
ATOM 1451 O O . PHE A 1 178 ? 18.612 17.069 14.743 1.00 76.38 178 PHE A O 1
ATOM 1458 N N . GLU A 1 179 ? 17.914 19.113 15.356 1.00 75.62 179 GLU A N 1
ATOM 1459 C CA . GLU A 1 179 ? 17.188 18.663 16.531 1.00 75.62 179 GLU A CA 1
ATOM 1460 C C . GLU A 1 179 ? 15.722 18.450 16.139 1.00 75.62 179 GLU A C 1
ATOM 1462 O O . GLU A 1 179 ? 15.052 19.374 15.668 1.00 75.62 179 GLU A O 1
ATOM 1467 N N . ALA A 1 180 ? 15.227 17.220 16.287 1.00 82.56 180 ALA A N 1
ATOM 1468 C CA . ALA A 1 180 ? 13.837 16.886 16.005 1.00 82.56 180 ALA A CA 1
ATOM 1469 C C . ALA A 1 180 ? 12.932 17.456 17.108 1.00 82.56 180 ALA A C 1
ATOM 1471 O O . ALA A 1 180 ? 12.640 16.794 18.102 1.00 82.56 180 ALA A O 1
ATOM 1472 N N . ASN A 1 181 ? 12.505 18.706 16.950 1.00 84.69 181 ASN A N 1
ATOM 1473 C CA . ASN A 1 181 ? 11.682 19.402 17.933 1.00 84.69 181 ASN A CA 1
ATOM 1474 C C . ASN A 1 181 ? 10.192 19.237 17.613 1.00 84.69 181 ASN A C 1
ATOM 1476 O O . ASN A 1 181 ? 9.675 19.878 16.703 1.00 84.69 181 ASN A O 1
ATOM 1480 N N . ILE A 1 182 ? 9.506 18.394 18.389 1.00 86.31 182 ILE A N 1
ATOM 1481 C CA . ILE A 1 182 ? 8.052 18.197 18.325 1.00 86.31 182 ILE A CA 1
ATOM 1482 C C . ILE A 1 182 ? 7.438 18.804 19.589 1.00 86.31 182 ILE A C 1
ATOM 1484 O O . ILE A 1 182 ? 7.808 18.440 20.709 1.00 86.31 182 ILE A O 1
ATOM 1488 N N . SER A 1 183 ? 6.517 19.756 19.436 1.00 82.44 183 SER A N 1
ATOM 1489 C CA . SER A 1 183 ? 5.864 20.405 20.575 1.00 82.44 183 SER A CA 1
ATOM 1490 C C . SER A 1 183 ? 4.702 19.576 21.128 1.00 82.44 183 SER A C 1
ATOM 1492 O O . SER A 1 183 ? 4.075 18.778 20.436 1.00 82.44 183 SER A O 1
ATOM 1494 N N . THR A 1 184 ? 4.344 19.811 22.392 1.00 84.94 184 THR A N 1
ATOM 1495 C CA . THR A 1 184 ? 3.094 19.288 22.974 1.00 84.94 184 THR A CA 1
ATOM 1496 C C . THR A 1 184 ? 1.860 20.096 22.556 1.00 84.94 184 THR A C 1
ATOM 1498 O O . THR A 1 184 ? 0.735 19.682 22.831 1.00 84.94 184 THR A O 1
ATOM 1501 N N . GLU A 1 185 ? 2.045 21.262 21.927 1.00 79.94 185 GLU A N 1
ATOM 1502 C CA . GLU A 1 185 ? 0.947 22.132 21.493 1.00 79.94 185 GLU A CA 1
ATOM 1503 C C . GLU A 1 185 ? 0.329 21.638 20.185 1.00 79.94 185 GLU A C 1
ATOM 1505 O O . GLU A 1 185 ? -0.890 21.452 20.137 1.00 79.94 185 GLU A O 1
ATOM 1510 N N . SER A 1 186 ? 1.167 21.380 19.171 1.00 78.12 186 SER A N 1
ATOM 1511 C CA . SER A 1 186 ? 0.773 20.930 17.824 1.00 78.12 186 SER A CA 1
ATOM 1512 C C . SER A 1 186 ? 1.599 19.723 17.331 1.00 78.12 186 SER A C 1
ATOM 1514 O O . SER A 1 186 ? 2.169 19.768 16.240 1.00 78.12 186 SER A O 1
ATOM 1516 N N . PRO 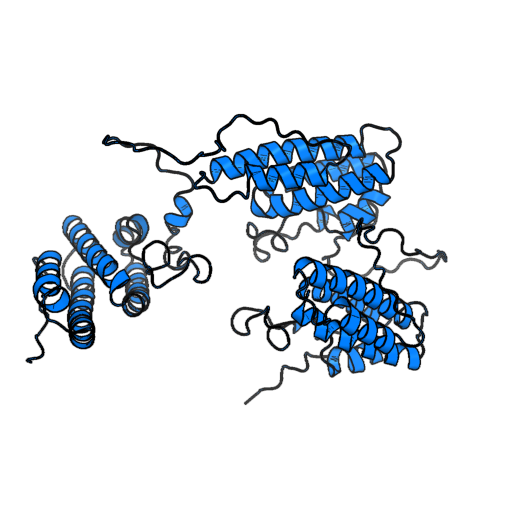A 1 187 ? 1.643 18.611 18.091 1.00 71.12 187 PRO A N 1
ATOM 1517 C CA . PRO A 1 187 ? 2.581 17.507 17.865 1.00 71.12 187 PRO A CA 1
ATOM 1518 C C . PRO A 1 187 ? 2.495 16.872 16.474 1.00 71.12 187 PRO A C 1
ATOM 1520 O O . PRO A 1 187 ? 3.519 16.624 15.847 1.00 71.12 187 PRO A O 1
ATOM 1523 N N . SER A 1 188 ? 1.284 16.616 15.969 1.00 75.81 188 SER A N 1
ATOM 1524 C CA . SER A 1 188 ? 1.094 15.990 14.654 1.00 75.81 188 SER A CA 1
ATOM 1525 C C . SER A 1 188 ? 1.570 16.883 13.511 1.00 75.81 188 SER A C 1
ATOM 1527 O O . SER A 1 188 ? 2.179 16.391 12.571 1.00 75.81 188 SER A O 1
ATOM 1529 N N . ARG A 1 189 ? 1.340 18.199 13.609 1.00 73.38 189 ARG A N 1
ATOM 1530 C CA . ARG A 1 189 ? 1.789 19.156 12.593 1.00 73.38 189 ARG A CA 1
ATOM 1531 C C . ARG A 1 189 ? 3.311 19.261 12.575 1.00 73.38 189 ARG A C 1
ATOM 1533 O O . ARG A 1 189 ? 3.898 19.249 11.500 1.00 73.38 189 ARG A O 1
ATOM 1540 N N . ASP A 1 190 ? 3.934 19.355 13.747 1.00 70.88 190 ASP A N 1
ATOM 1541 C CA . ASP A 1 190 ? 5.393 19.440 13.856 1.00 70.88 190 ASP A CA 1
ATOM 1542 C C . ASP A 1 190 ? 6.057 18.167 13.305 1.00 70.88 190 ASP A C 1
ATOM 1544 O O . ASP A 1 190 ? 7.036 18.246 12.565 1.00 70.88 190 ASP A O 1
ATOM 1548 N N . TYR A 1 191 ? 5.476 17.000 13.603 1.00 81.81 191 TYR A N 1
ATOM 1549 C CA . TYR A 1 191 ? 5.901 15.713 13.056 1.00 81.81 191 TYR A CA 1
ATOM 1550 C C . TYR A 1 191 ? 5.785 15.664 11.526 1.00 81.81 191 TYR A C 1
ATOM 1552 O O . TYR A 1 191 ? 6.779 15.387 10.858 1.00 81.81 191 TYR A O 1
ATOM 1560 N N . ASP A 1 192 ? 4.618 16.001 10.964 1.00 76.81 192 ASP A N 1
ATOM 1561 C CA . ASP A 1 192 ? 4.379 15.976 9.513 1.00 76.81 192 ASP A CA 1
ATOM 1562 C C . ASP A 1 192 ? 5.347 16.922 8.771 1.00 76.81 192 ASP A C 1
ATOM 1564 O O . ASP A 1 192 ? 5.885 16.575 7.717 1.00 76.81 192 ASP A O 1
ATOM 1568 N N . CYS A 1 193 ? 5.633 18.099 9.344 1.00 77.56 193 CYS A N 1
ATOM 1569 C CA . CYS A 1 193 ? 6.635 19.024 8.814 1.00 77.56 193 CYS A CA 1
ATOM 1570 C C . CYS A 1 193 ? 8.043 18.412 8.815 1.00 77.56 193 CYS A C 1
ATOM 1572 O O . CYS A 1 193 ? 8.731 18.483 7.798 1.00 77.56 193 CYS A O 1
ATOM 1574 N N . LEU A 1 194 ? 8.466 17.786 9.919 1.00 80.44 194 LEU A N 1
ATOM 1575 C CA . LEU A 1 194 ? 9.779 17.141 10.008 1.00 80.44 194 LEU A CA 1
ATOM 1576 C C . LEU A 1 194 ? 9.907 15.968 9.028 1.00 80.44 194 LEU A C 1
ATOM 1578 O O . LEU A 1 194 ? 10.920 15.876 8.340 1.00 80.44 194 LEU A O 1
ATOM 1582 N N . ILE A 1 195 ? 8.885 15.116 8.905 1.00 81.44 195 ILE A N 1
ATOM 1583 C CA . ILE A 1 195 ? 8.868 14.010 7.935 1.00 81.44 195 ILE A CA 1
ATOM 1584 C C . ILE A 1 195 ? 8.965 14.550 6.506 1.00 81.44 195 ILE A C 1
ATOM 1586 O O . ILE A 1 195 ? 9.822 14.115 5.738 1.00 81.44 195 ILE A O 1
ATOM 1590 N N . LYS A 1 196 ? 8.162 15.557 6.148 1.00 78.69 196 LYS A N 1
ATOM 1591 C CA . LYS A 1 196 ? 8.209 16.167 4.812 1.00 78.69 196 LYS A CA 1
ATOM 1592 C C . LYS A 1 196 ? 9.567 16.798 4.499 1.00 78.69 196 LYS A C 1
ATOM 1594 O O . LYS A 1 196 ? 10.057 16.690 3.381 1.00 78.69 196 LYS A O 1
ATOM 1599 N N . GLU A 1 197 ? 10.168 17.492 5.460 1.00 79.81 197 GLU A N 1
ATOM 1600 C CA . GLU A 1 197 ? 11.404 18.240 5.226 1.00 79.81 197 GLU A CA 1
ATOM 1601 C C . GLU A 1 197 ? 12.670 17.390 5.305 1.00 79.81 197 GLU A C 1
ATOM 1603 O O . GLU A 1 197 ? 13.662 17.755 4.668 1.00 79.81 197 GLU A O 1
ATOM 1608 N N . LYS A 1 198 ? 12.657 16.319 6.110 1.00 77.94 198 LYS A N 1
ATOM 1609 C CA . LYS A 1 198 ? 13.851 15.542 6.476 1.00 77.94 198 LYS A CA 1
ATOM 1610 C C . LYS A 1 198 ? 13.831 14.078 6.037 1.00 77.94 198 LYS A C 1
ATOM 1612 O O . LYS A 1 198 ? 14.887 13.453 6.095 1.00 77.94 198 LYS A O 1
ATOM 1617 N N . VAL A 1 199 ? 12.675 13.555 5.619 1.00 71.69 199 VAL A N 1
ATOM 1618 C CA . VAL A 1 199 ? 12.486 12.142 5.238 1.00 71.69 199 VAL A CA 1
ATOM 1619 C C . VAL A 1 199 ? 11.919 12.007 3.814 1.00 71.69 199 VAL A C 1
ATOM 1621 O O . VAL A 1 199 ? 12.471 11.257 3.025 1.00 71.69 199 VAL A O 1
ATOM 1624 N N . LYS A 1 200 ? 10.874 12.763 3.443 1.00 68.56 200 LYS A N 1
ATOM 1625 C CA . LYS A 1 200 ? 10.134 12.625 2.162 1.00 68.56 200 LYS A CA 1
ATOM 1626 C C . LYS A 1 200 ? 10.442 13.719 1.126 1.00 68.56 200 LYS A C 1
ATOM 1628 O O . LYS A 1 200 ? 9.547 14.155 0.407 1.00 68.56 200 LYS A O 1
ATOM 1633 N N . LYS A 1 201 ? 11.662 14.260 1.107 1.00 61.84 201 LYS A N 1
ATOM 1634 C CA . LYS A 1 201 ? 12.016 15.381 0.222 1.00 61.84 201 LYS A CA 1
ATOM 1635 C C . LYS A 1 201 ? 12.783 14.896 -1.004 1.00 61.84 201 LYS A C 1
ATOM 1637 O O . LYS A 1 201 ? 13.813 14.260 -0.822 1.00 61.84 201 LYS A O 1
ATOM 1642 N N . ASP A 1 202 ? 12.337 15.307 -2.195 1.00 46.44 202 ASP A N 1
ATOM 1643 C CA . ASP A 1 202 ? 12.934 14.995 -3.508 1.00 46.44 202 ASP A CA 1
ATOM 1644 C C . ASP A 1 202 ? 14.366 15.524 -3.646 1.00 46.44 202 ASP A C 1
ATOM 1646 O O . ASP A 1 202 ? 14.629 16.604 -4.187 1.00 46.44 202 ASP A O 1
ATOM 1650 N N . GLN A 1 203 ? 15.310 14.786 -3.076 1.00 46.47 203 GLN A N 1
ATOM 1651 C CA . GLN A 1 203 ? 16.740 15.018 -3.168 1.00 46.47 203 GLN A CA 1
ATOM 1652 C C . GLN A 1 203 ? 17.447 13.667 -3.110 1.00 46.47 203 GLN A C 1
ATOM 1654 O O . GLN A 1 203 ? 17.077 12.820 -2.305 1.00 46.47 203 GLN A O 1
ATOM 1659 N N . ASN A 1 204 ? 18.495 13.499 -3.922 1.00 49.16 204 ASN A N 1
ATOM 1660 C CA . ASN A 1 204 ? 19.371 12.322 -3.906 1.00 49.16 204 ASN A CA 1
ATOM 1661 C C . ASN A 1 204 ? 20.123 12.240 -2.568 1.00 49.16 204 ASN A C 1
ATOM 1663 O O . ASN A 1 204 ? 21.264 12.702 -2.460 1.00 49.16 204 ASN A O 1
ATOM 1667 N N . VAL A 1 205 ? 19.467 11.712 -1.541 1.00 51.72 205 VAL A N 1
ATOM 1668 C CA . VAL A 1 205 ? 19.996 11.554 -0.189 1.00 51.72 205 VAL A CA 1
ATOM 1669 C C . VAL A 1 205 ? 20.009 10.079 0.145 1.00 51.72 205 VAL A C 1
ATOM 1671 O O . VAL A 1 205 ? 19.049 9.380 -0.138 1.00 51.72 205 VAL A O 1
ATOM 1674 N N . GLU A 1 206 ? 21.139 9.622 0.685 1.00 53.12 206 GLU A N 1
ATOM 1675 C CA . GLU A 1 206 ? 21.355 8.224 1.060 1.00 53.12 206 GLU A CA 1
ATOM 1676 C C . GLU A 1 206 ? 20.222 7.755 1.995 1.00 53.12 206 GLU A C 1
ATOM 1678 O O . GLU A 1 206 ? 19.877 8.465 2.945 1.00 53.12 206 GLU A O 1
ATOM 1683 N N . ASP A 1 207 ? 19.666 6.565 1.753 1.00 54.88 207 ASP A N 1
ATOM 1684 C CA . ASP A 1 207 ? 18.563 6.013 2.555 1.00 54.88 207 ASP A CA 1
ATOM 1685 C C . ASP A 1 207 ? 18.924 5.913 4.042 1.00 54.88 207 ASP A C 1
ATOM 1687 O O . ASP A 1 207 ? 18.081 6.176 4.894 1.00 54.88 207 ASP A O 1
ATOM 1691 N N . ASP A 1 208 ? 20.193 5.657 4.377 1.00 59.81 208 ASP A N 1
ATOM 1692 C CA . ASP A 1 208 ? 20.698 5.693 5.756 1.00 59.81 208 ASP A CA 1
ATOM 1693 C C . ASP A 1 208 ? 20.460 7.048 6.431 1.00 59.81 208 ASP A C 1
ATOM 1695 O O . ASP A 1 208 ? 20.094 7.106 7.603 1.00 59.81 208 ASP A O 1
ATOM 1699 N N . VAL A 1 209 ? 20.615 8.155 5.698 1.00 66.50 209 VAL A N 1
ATOM 1700 C CA . VAL A 1 209 ? 20.355 9.506 6.214 1.00 66.50 209 VAL A CA 1
ATOM 1701 C C . VAL A 1 209 ? 18.854 9.716 6.393 1.00 66.50 209 VAL A C 1
ATOM 1703 O O . VAL A 1 209 ? 18.441 10.309 7.386 1.00 66.50 209 VAL A O 1
ATOM 1706 N N . ILE A 1 210 ? 18.024 9.203 5.483 1.00 70.81 210 ILE A N 1
ATOM 1707 C CA . ILE A 1 210 ? 16.557 9.256 5.589 1.00 70.81 210 ILE A CA 1
ATOM 1708 C C . ILE A 1 210 ? 16.073 8.437 6.796 1.00 70.81 210 ILE A C 1
ATOM 1710 O O . ILE A 1 210 ? 15.291 8.943 7.605 1.00 70.81 210 ILE A O 1
ATOM 1714 N N . ILE A 1 211 ? 16.587 7.218 6.975 1.00 74.62 211 ILE A N 1
ATOM 1715 C CA . ILE A 1 211 ? 16.279 6.321 8.094 1.00 74.62 211 ILE A CA 1
ATOM 1716 C C . ILE A 1 211 ? 16.808 6.900 9.413 1.00 74.62 211 ILE A C 1
ATOM 1718 O O . ILE A 1 211 ? 16.088 6.897 10.411 1.00 74.62 211 ILE A O 1
ATOM 1722 N N . ASP A 1 212 ? 18.023 7.450 9.457 1.00 77.88 212 ASP A N 1
ATOM 1723 C CA . ASP A 1 212 ? 18.568 8.088 10.663 1.00 77.88 212 ASP A CA 1
ATOM 1724 C C . ASP A 1 212 ? 17.804 9.364 11.031 1.00 77.88 212 ASP A C 1
ATOM 1726 O O . ASP A 1 212 ? 17.523 9.616 12.210 1.00 77.88 212 ASP A O 1
ATOM 1730 N N . ASN A 1 213 ? 17.407 10.158 10.035 1.00 81.19 213 ASN A N 1
ATOM 1731 C CA . ASN A 1 213 ? 16.546 11.317 10.234 1.00 81.19 213 ASN A CA 1
ATOM 1732 C C . ASN A 1 213 ? 15.180 10.883 10.774 1.00 81.19 213 ASN A C 1
ATOM 1734 O O . ASN A 1 213 ? 14.705 11.460 11.758 1.00 81.19 213 ASN A O 1
ATOM 1738 N N . PHE A 1 214 ? 14.586 9.832 10.202 1.00 87.69 214 PHE A N 1
ATOM 1739 C CA . PHE A 1 214 ? 13.355 9.239 10.707 1.00 87.69 214 PHE A CA 1
ATOM 1740 C C . PHE A 1 214 ? 13.518 8.761 12.153 1.00 87.69 214 PHE A C 1
ATOM 1742 O O . PHE A 1 214 ? 12.712 9.133 13.002 1.00 87.69 214 PHE A O 1
ATOM 1749 N N . LYS A 1 215 ? 14.586 8.028 12.487 1.00 86.75 215 LYS A N 1
ATOM 1750 C CA . LYS A 1 215 ? 14.863 7.552 13.853 1.00 86.75 215 LYS A CA 1
ATOM 1751 C C . LYS A 1 215 ? 14.955 8.703 14.853 1.00 86.75 215 LYS A C 1
ATOM 1753 O O . LYS A 1 215 ? 14.365 8.613 15.932 1.00 86.75 215 LYS A O 1
ATOM 1758 N N . LYS A 1 216 ? 15.625 9.810 14.506 1.00 87.44 216 LYS A N 1
ATOM 1759 C CA . LYS A 1 216 ? 15.680 11.025 15.348 1.00 87.44 216 LYS A CA 1
ATOM 1760 C C . LYS A 1 216 ? 14.283 11.605 15.595 1.00 87.44 216 LYS A C 1
ATOM 1762 O O . LYS A 1 216 ? 13.941 11.925 16.736 1.00 87.44 216 LYS A O 1
ATOM 1767 N N . ILE A 1 217 ? 13.463 11.700 14.549 1.00 89.88 217 ILE A N 1
ATOM 1768 C CA . ILE A 1 217 ? 12.080 12.193 14.636 1.00 89.88 217 ILE A CA 1
ATOM 1769 C C . ILE A 1 217 ? 11.216 11.236 15.465 1.00 89.88 217 ILE A C 1
ATOM 1771 O O . ILE A 1 217 ? 10.482 11.678 16.348 1.00 89.88 217 ILE A O 1
ATOM 1775 N N . ALA A 1 218 ? 11.350 9.929 15.250 1.00 87.62 218 ALA A N 1
ATOM 1776 C CA . ALA A 1 218 ? 10.624 8.884 15.955 1.00 87.62 218 ALA A CA 1
ATOM 1777 C C . ALA A 1 218 ? 10.943 8.876 17.458 1.00 87.62 218 ALA A C 1
ATOM 1779 O O . ALA A 1 218 ? 10.026 8.758 18.268 1.00 87.62 218 ALA A O 1
ATOM 1780 N N . ILE A 1 219 ? 12.208 9.065 17.856 1.00 88.69 219 ILE A N 1
ATOM 1781 C CA . ILE A 1 219 ? 12.593 9.224 19.271 1.00 88.69 219 ILE A CA 1
ATOM 1782 C C . ILE A 1 219 ? 11.847 10.407 19.898 1.00 88.69 219 ILE A C 1
ATOM 1784 O O . ILE A 1 219 ? 11.198 10.247 20.932 1.00 88.69 219 ILE A O 1
ATOM 1788 N N . SER A 1 220 ? 11.878 11.572 19.246 1.00 88.75 220 SER A N 1
ATOM 1789 C CA . SER A 1 220 ? 11.191 12.771 19.739 1.00 88.75 220 SER A CA 1
ATOM 1790 C C . SER A 1 220 ? 9.672 12.579 19.812 1.00 88.75 220 SER A C 1
ATOM 1792 O O . SER A 1 220 ? 9.038 12.935 20.808 1.00 88.75 220 SER A O 1
ATOM 1794 N N . ALA A 1 221 ? 9.079 11.926 18.808 1.00 90.06 221 ALA A N 1
ATOM 1795 C CA . ALA A 1 221 ? 7.652 11.632 18.774 1.00 90.06 221 ALA A CA 1
ATOM 1796 C C . ALA A 1 221 ? 7.237 10.723 19.941 1.00 90.06 221 ALA A C 1
ATOM 1798 O O . ALA A 1 221 ? 6.262 11.015 20.636 1.00 90.06 221 ALA A O 1
ATOM 1799 N N . ARG A 1 222 ? 8.011 9.665 20.215 1.00 91.88 222 ARG A N 1
ATOM 1800 C CA . ARG A 1 222 ? 7.789 8.762 21.355 1.00 91.88 222 ARG A CA 1
ATOM 1801 C C . ARG A 1 222 ? 7.868 9.495 22.692 1.00 91.88 222 ARG A C 1
ATOM 1803 O O . ARG A 1 222 ? 6.999 9.298 23.544 1.00 91.88 222 ARG A O 1
ATOM 1810 N N . ASP A 1 223 ? 8.850 10.377 22.860 1.00 91.19 223 ASP A N 1
ATOM 1811 C CA . ASP A 1 223 ? 9.005 11.191 24.069 1.00 91.19 223 ASP A CA 1
ATOM 1812 C C . ASP A 1 223 ? 7.827 12.149 24.277 1.00 91.19 223 ASP A C 1
ATOM 1814 O O . ASP A 1 223 ? 7.349 12.323 25.402 1.00 91.19 223 ASP A O 1
ATOM 1818 N N . VAL A 1 224 ? 7.332 12.774 23.207 1.00 92.56 224 VAL A N 1
ATOM 1819 C CA . VAL A 1 224 ? 6.170 13.669 23.268 1.00 92.56 224 VAL A CA 1
ATOM 1820 C C . VAL A 1 224 ? 4.892 12.898 23.573 1.00 92.56 224 VAL A C 1
ATOM 1822 O O . VAL A 1 224 ? 4.138 13.332 24.443 1.00 92.56 224 VAL A O 1
ATOM 1825 N N . ILE A 1 225 ? 4.669 11.736 22.948 1.00 92.94 225 ILE A N 1
ATOM 1826 C CA . ILE A 1 225 ? 3.544 10.844 23.278 1.00 92.94 225 ILE A CA 1
ATOM 1827 C C . ILE A 1 225 ? 3.592 10.477 24.764 1.00 92.94 225 ILE A C 1
ATOM 1829 O O . ILE A 1 225 ? 2.591 10.609 25.470 1.00 92.94 225 ILE A O 1
ATOM 1833 N N . TRP A 1 226 ? 4.767 10.095 25.271 1.00 93.12 226 TRP A N 1
ATOM 1834 C CA . TRP A 1 226 ? 4.948 9.757 26.680 1.00 93.12 226 TRP A CA 1
ATOM 1835 C C . TRP A 1 226 ? 4.645 10.943 27.604 1.00 93.12 226 TRP A C 1
ATOM 1837 O O . TRP A 1 226 ? 3.948 10.790 28.608 1.00 93.12 226 TRP A O 1
ATOM 1847 N N . LYS A 1 227 ? 5.121 12.147 27.266 1.00 92.00 227 LYS A N 1
ATOM 1848 C CA . LYS A 1 227 ? 4.855 13.368 28.043 1.00 92.00 227 LYS A CA 1
ATOM 1849 C C . LYS A 1 227 ? 3.371 13.727 28.053 1.00 92.00 227 LYS A C 1
ATOM 1851 O O . LYS A 1 227 ? 2.807 13.961 29.121 1.00 92.00 227 LYS A O 1
ATOM 1856 N N . LEU A 1 228 ? 2.725 13.721 26.887 1.00 89.88 228 LEU A N 1
ATOM 1857 C CA . LEU A 1 228 ? 1.297 14.010 26.758 1.00 89.88 228 LEU A CA 1
ATOM 1858 C C . LEU A 1 228 ? 0.460 13.056 27.609 1.00 89.88 228 LEU A C 1
ATOM 1860 O O . LEU A 1 228 ? -0.481 13.501 28.258 1.00 89.88 228 LEU A O 1
ATOM 1864 N N . LEU A 1 229 ? 0.826 11.772 27.642 1.00 90.44 229 LEU A N 1
ATOM 1865 C CA . LEU A 1 229 ? 0.066 10.750 28.355 1.00 90.44 229 LEU A CA 1
ATOM 1866 C C . LEU A 1 229 ? 0.371 10.661 29.847 1.00 90.44 229 LEU A C 1
ATOM 1868 O O . LEU A 1 229 ? -0.526 10.302 30.607 1.00 90.44 229 LEU A O 1
ATOM 1872 N N . PHE A 1 230 ? 1.598 10.962 30.279 1.00 91.94 230 PHE A N 1
ATOM 1873 C CA . PHE A 1 230 ? 2.063 10.567 31.613 1.00 91.94 230 PHE A CA 1
ATOM 1874 C C . PHE A 1 230 ? 2.703 11.673 32.455 1.00 91.94 230 PHE A C 1
ATOM 1876 O O . PHE A 1 230 ? 3.024 11.409 33.621 1.00 91.94 230 PHE A O 1
ATOM 1883 N N . SER A 1 231 ? 2.900 12.888 31.925 1.00 85.94 231 SER A N 1
ATOM 1884 C CA . SER A 1 231 ? 3.502 13.993 32.691 1.00 85.94 231 SER A CA 1
ATOM 1885 C C . SER A 1 231 ? 2.590 14.559 33.780 1.00 85.94 231 SER A C 1
ATOM 1887 O O . SER A 1 231 ? 3.085 15.159 34.733 1.00 85.94 231 SER A O 1
ATOM 1889 N N . GLN A 1 232 ? 1.275 14.372 33.669 1.00 79.00 232 GLN A N 1
ATOM 1890 C CA . GLN A 1 232 ? 0.305 14.773 34.686 1.00 79.00 232 GLN A CA 1
ATOM 1891 C C . GLN A 1 232 ? -0.373 13.538 35.285 1.00 79.00 232 GLN A C 1
ATOM 1893 O O . GLN A 1 232 ? -0.405 12.473 34.674 1.00 79.00 232 GLN A O 1
ATOM 1898 N N . LYS A 1 233 ? -0.877 13.670 36.518 1.00 68.69 233 LYS A N 1
ATOM 1899 C CA . LYS A 1 233 ? -1.574 12.573 37.207 1.00 68.69 233 LYS A CA 1
ATOM 1900 C C . LYS A 1 233 ? -2.901 12.236 36.520 1.00 68.69 233 LYS A C 1
ATOM 1902 O O . LYS A 1 233 ? -3.221 11.060 36.400 1.00 68.69 233 LYS A O 1
ATOM 1907 N N . ASP A 1 234 ? -3.597 13.267 36.044 1.00 75.81 234 ASP A N 1
ATOM 1908 C CA . ASP A 1 234 ? -4.832 13.167 35.274 1.00 75.81 234 ASP A CA 1
ATOM 1909 C C . ASP A 1 234 ? -4.602 13.816 33.906 1.00 75.81 234 ASP A C 1
ATOM 1911 O O . ASP A 1 234 ? -4.445 15.032 33.795 1.00 75.81 234 ASP A O 1
ATOM 1915 N N . THR A 1 235 ? -4.528 12.993 32.864 1.00 82.56 235 THR A N 1
ATOM 1916 C CA . THR A 1 235 ? -4.274 13.457 31.497 1.00 82.56 235 THR A CA 1
ATOM 1917 C C . THR A 1 235 ? -5.559 13.973 30.863 1.00 82.56 235 THR A C 1
ATOM 1919 O O . THR A 1 235 ? -6.558 13.253 30.819 1.00 82.56 235 THR A O 1
ATOM 1922 N N . SER A 1 236 ? -5.530 15.205 30.348 1.00 84.69 236 SER A N 1
ATOM 1923 C CA . SER A 1 236 ? -6.674 15.811 29.660 1.00 84.69 236 SER A CA 1
ATOM 1924 C C . SER A 1 236 ? -7.050 15.045 28.387 1.00 84.69 236 SER A C 1
ATOM 1926 O O . SER A 1 236 ? -6.188 14.487 27.706 1.00 84.69 236 SER A O 1
ATOM 1928 N N . GLU A 1 237 ? -8.335 15.066 28.025 1.00 80.88 237 GLU A N 1
ATOM 1929 C CA . GLU A 1 237 ? -8.809 14.474 26.764 1.00 80.88 237 GLU A CA 1
ATOM 1930 C C . GLU A 1 237 ? -8.127 15.095 25.541 1.00 80.88 237 GLU A C 1
ATOM 1932 O O . GLU A 1 237 ? -7.778 14.393 24.599 1.00 80.88 237 GLU A O 1
ATOM 1937 N N . GLU A 1 238 ? -7.838 16.396 25.582 1.00 79.69 238 GLU A N 1
ATOM 1938 C CA . GLU A 1 238 ? -7.078 17.070 24.527 1.00 79.69 238 GLU A CA 1
ATOM 1939 C C . GLU A 1 238 ? -5.681 16.452 24.344 1.00 79.69 238 GLU A C 1
ATOM 1941 O O . GLU A 1 238 ? -5.267 16.173 23.218 1.00 79.69 238 GLU A O 1
ATOM 1946 N N . ASN A 1 239 ? -4.966 16.174 25.439 1.00 84.31 239 ASN A N 1
ATOM 1947 C CA . ASN A 1 239 ? -3.646 15.548 25.375 1.00 84.31 239 ASN A CA 1
ATOM 1948 C C . ASN A 1 239 ? -3.723 14.090 24.912 1.00 84.31 239 ASN A C 1
ATOM 1950 O O . ASN A 1 239 ? -2.840 13.647 24.181 1.00 84.31 239 ASN A O 1
ATOM 1954 N N . LYS A 1 240 ? -4.780 13.357 25.288 1.00 82.62 240 LYS A N 1
ATOM 1955 C CA . LYS A 1 240 ? -5.043 12.005 24.774 1.00 82.62 240 LYS A CA 1
ATOM 1956 C C . LYS A 1 240 ? -5.261 12.028 23.261 1.00 82.62 240 LYS A C 1
ATOM 1958 O O . LYS A 1 240 ? -4.600 11.280 22.550 1.00 82.62 240 LYS A O 1
ATOM 1963 N N . VAL A 1 241 ? -6.100 12.927 22.750 1.00 80.75 241 VAL A N 1
ATOM 1964 C CA . VAL A 1 241 ? -6.345 13.065 21.304 1.00 80.75 241 VAL A CA 1
ATOM 1965 C C . VAL A 1 241 ? -5.056 13.424 20.560 1.00 80.75 241 VAL A C 1
ATOM 1967 O O . VAL A 1 241 ? -4.731 12.787 19.558 1.00 80.75 241 VAL A O 1
ATOM 1970 N N . LYS A 1 242 ? -4.272 14.378 21.080 1.00 80.19 242 LYS A N 1
ATOM 1971 C CA . LYS A 1 242 ? -2.961 14.750 20.521 1.00 80.19 242 LYS A CA 1
ATOM 1972 C C . LYS A 1 242 ? -1.982 13.573 20.496 1.00 80.19 242 LYS A C 1
ATOM 1974 O O . LYS A 1 242 ? -1.332 13.338 19.480 1.00 80.19 242 LYS A O 1
ATOM 1979 N N . ALA A 1 243 ? -1.900 12.814 21.588 1.00 82.88 243 ALA A N 1
ATOM 1980 C CA . ALA A 1 243 ? -1.041 11.638 21.681 1.00 82.88 243 ALA A CA 1
ATOM 1981 C C . ALA A 1 243 ? -1.475 10.532 20.710 1.00 82.88 243 ALA A C 1
ATOM 1983 O O . ALA A 1 243 ? -0.627 9.944 20.050 1.00 82.88 243 ALA A O 1
ATOM 1984 N N . ALA A 1 244 ? -2.780 10.279 20.579 1.00 76.56 244 ALA A N 1
ATOM 1985 C CA . ALA A 1 244 ? -3.316 9.290 19.648 1.00 76.56 244 ALA A CA 1
ATOM 1986 C C . ALA A 1 244 ? -3.061 9.678 18.181 1.00 76.56 244 ALA A C 1
ATOM 1988 O O . ALA A 1 244 ? -2.676 8.827 17.383 1.00 76.56 244 ALA A O 1
ATOM 1989 N N . GLY A 1 245 ? -3.234 10.957 17.829 1.00 73.00 245 GLY A N 1
ATOM 1990 C CA . GLY A 1 245 ? -2.955 11.464 16.482 1.00 73.00 245 GLY A CA 1
ATOM 1991 C C . GLY A 1 245 ? -1.477 11.361 16.099 1.00 73.00 245 GLY A C 1
ATOM 1992 O O . GLY A 1 245 ? -1.156 10.948 14.985 1.00 73.00 245 GLY A O 1
ATOM 1993 N N . LEU A 1 246 ? -0.570 11.687 17.028 1.00 82.19 246 LEU A N 1
ATOM 1994 C CA . LEU A 1 246 ? 0.871 11.510 16.827 1.00 82.19 246 LEU A CA 1
ATOM 1995 C C . LEU A 1 246 ? 1.267 10.024 16.773 1.00 82.19 246 LEU A C 1
ATOM 1997 O O . LEU A 1 246 ? 2.069 9.644 15.928 1.00 82.19 246 LEU A O 1
ATOM 2001 N N . LEU A 1 247 ? 0.677 9.175 17.622 1.00 85.81 247 LEU A N 1
ATOM 2002 C CA . LEU A 1 247 ? 0.937 7.733 17.644 1.00 85.81 247 LEU A CA 1
ATOM 2003 C C . LEU A 1 247 ? 0.518 7.041 16.342 1.00 85.81 247 LEU A C 1
ATOM 2005 O O . LEU A 1 247 ? 1.239 6.165 15.875 1.00 85.81 247 LEU A O 1
ATOM 2009 N N . TYR A 1 248 ? -0.614 7.440 15.756 1.00 83.31 248 TYR A N 1
ATOM 2010 C CA . TYR A 1 248 ? -1.070 6.929 14.462 1.00 83.31 248 TYR A CA 1
ATOM 2011 C C . TYR A 1 248 ? -0.056 7.229 13.351 1.00 83.31 248 TYR A C 1
ATOM 2013 O O . TYR A 1 248 ? 0.379 6.315 12.665 1.00 83.31 248 TYR A O 1
ATOM 2021 N N . ARG A 1 249 ? 0.386 8.488 13.233 1.00 83.19 249 ARG A N 1
ATOM 2022 C CA . ARG A 1 249 ? 1.388 8.906 12.231 1.00 83.19 249 ARG A CA 1
ATOM 2023 C C . ARG A 1 249 ? 2.708 8.181 12.404 1.00 83.19 249 ARG A C 1
ATOM 2025 O O . ARG A 1 249 ? 3.223 7.607 11.453 1.00 83.19 249 ARG A O 1
ATOM 2032 N N . LEU A 1 250 ? 3.195 8.163 13.645 1.00 88.44 250 LEU A N 1
ATOM 2033 C CA . LEU A 1 250 ? 4.410 7.450 13.997 1.00 88.44 250 LEU A CA 1
ATOM 2034 C C . LEU A 1 250 ? 4.312 5.976 13.616 1.00 88.44 250 LEU A C 1
ATOM 2036 O O . LEU A 1 250 ? 5.264 5.460 13.055 1.00 88.44 250 LEU A O 1
ATOM 2040 N N . LYS A 1 251 ? 3.180 5.312 13.890 1.00 87.00 251 LYS A N 1
ATOM 2041 C CA . LYS A 1 251 ? 2.981 3.919 13.487 1.00 87.00 251 LYS A CA 1
ATOM 2042 C C . LYS A 1 251 ? 3.074 3.766 11.971 1.00 87.00 251 LYS A C 1
ATOM 2044 O O . LYS A 1 251 ? 3.835 2.927 11.513 1.00 87.00 251 LYS A O 1
ATOM 2049 N N . THR A 1 252 ? 2.306 4.555 11.220 1.00 79.00 252 THR A N 1
ATOM 2050 C CA . THR A 1 252 ? 2.244 4.461 9.756 1.00 79.00 252 THR A CA 1
ATOM 2051 C C . THR A 1 252 ? 3.623 4.603 9.126 1.00 79.00 252 THR A C 1
ATOM 2053 O O . THR A 1 252 ? 4.023 3.742 8.353 1.00 79.00 252 THR A O 1
ATOM 2056 N N . ASP A 1 253 ? 4.380 5.635 9.502 1.00 76.69 253 ASP A N 1
ATOM 2057 C CA . ASP A 1 253 ? 5.730 5.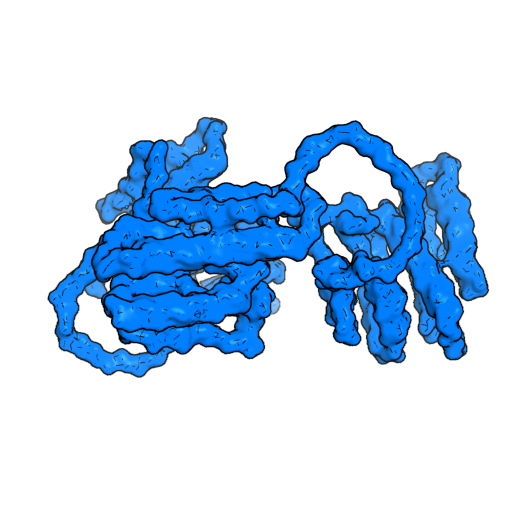816 8.968 1.00 76.69 253 ASP A CA 1
ATOM 2058 C C . ASP A 1 253 ? 6.711 4.771 9.547 1.00 76.69 253 ASP A C 1
ATOM 2060 O O . ASP A 1 253 ? 7.600 4.304 8.841 1.00 76.69 253 ASP A O 1
ATOM 2064 N N . SER A 1 254 ? 6.550 4.323 10.800 1.00 77.25 254 SER A N 1
ATOM 2065 C CA . SER A 1 254 ? 7.374 3.241 11.363 1.00 77.25 254 SER A CA 1
ATOM 2066 C C . SER A 1 254 ? 7.182 1.918 10.638 1.00 77.25 254 SER A C 1
ATOM 2068 O O . SER A 1 254 ? 8.161 1.201 10.485 1.00 77.25 254 SER A O 1
ATOM 2070 N N . CYS A 1 255 ? 5.978 1.599 10.166 1.00 72.06 255 CYS A N 1
ATOM 2071 C CA . CYS A 1 255 ? 5.743 0.376 9.404 1.00 72.06 255 CYS A CA 1
ATOM 2072 C C . CYS A 1 255 ? 6.479 0.362 8.048 1.00 72.06 255 CYS A C 1
ATOM 2074 O O . CYS A 1 255 ? 6.681 -0.717 7.501 1.00 72.06 255 CYS A O 1
ATOM 2076 N N . LEU A 1 256 ? 6.930 1.525 7.562 1.00 72.81 256 LEU A N 1
ATOM 2077 C CA . LEU A 1 256 ? 7.748 1.679 6.357 1.00 72.81 256 LEU A CA 1
ATOM 2078 C C . LEU A 1 256 ? 9.253 1.806 6.662 1.00 72.81 256 LEU A C 1
ATOM 2080 O O . LEU A 1 256 ? 10.080 1.223 5.971 1.00 72.81 256 LEU A O 1
ATOM 2084 N N . TYR A 1 257 ? 9.631 2.586 7.680 1.00 75.06 257 TYR A N 1
ATOM 2085 C CA . TYR A 1 257 ? 11.036 2.971 7.891 1.00 75.06 257 TYR A CA 1
ATOM 2086 C C . TYR A 1 257 ? 11.753 2.234 9.036 1.00 75.06 257 TYR A C 1
ATOM 2088 O O . TYR A 1 257 ? 12.974 2.104 8.992 1.00 75.06 257 TYR A O 1
ATOM 2096 N N . ASP A 1 258 ? 11.052 1.813 10.098 1.00 82.94 258 ASP A N 1
ATOM 2097 C CA . ASP A 1 258 ? 11.666 1.156 11.273 1.00 82.94 258 ASP A CA 1
ATOM 2098 C C . ASP A 1 258 ? 10.612 0.437 12.153 1.00 82.94 258 ASP A C 1
ATOM 2100 O O . ASP A 1 258 ? 10.299 0.888 13.270 1.00 82.94 258 ASP A O 1
ATOM 2104 N N . PRO A 1 259 ? 10.017 -0.671 11.669 1.00 75.00 259 PRO A N 1
ATOM 2105 C CA . PRO A 1 259 ? 8.911 -1.325 12.368 1.00 75.00 259 PRO A CA 1
ATOM 2106 C C . PRO A 1 259 ? 9.356 -2.030 13.653 1.00 75.00 259 PRO A C 1
ATOM 2108 O O . PRO A 1 259 ? 8.617 -2.070 14.638 1.00 75.00 259 PRO A O 1
ATOM 2111 N N . TYR A 1 260 ? 10.583 -2.555 13.690 1.00 77.62 260 TYR A N 1
ATOM 2112 C CA . TYR A 1 260 ? 11.111 -3.301 14.834 1.00 77.62 260 TYR A CA 1
ATOM 2113 C C . TYR A 1 260 ? 11.241 -2.431 16.090 1.00 77.62 260 TYR A C 1
ATOM 2115 O O . TYR A 1 260 ? 10.773 -2.819 17.164 1.00 77.62 260 TYR A O 1
ATOM 2123 N N . THR A 1 261 ? 11.805 -1.225 15.958 1.00 79.50 261 THR A N 1
ATOM 2124 C CA . THR A 1 261 ? 11.962 -0.295 17.089 1.00 79.50 261 THR A CA 1
ATOM 2125 C C . THR A 1 261 ? 10.607 0.184 17.612 1.00 79.50 261 THR A C 1
ATOM 2127 O O . THR A 1 261 ? 10.416 0.354 18.821 1.00 79.50 261 THR A O 1
ATOM 2130 N N . TYR A 1 262 ? 9.635 0.384 16.717 1.00 89.44 262 TYR A N 1
ATOM 2131 C CA . TYR A 1 262 ? 8.265 0.703 17.110 1.00 89.44 262 TYR A CA 1
ATOM 2132 C C . TYR A 1 262 ? 7.616 -0.452 17.885 1.00 89.44 262 TYR A C 1
ATOM 2134 O O . TYR A 1 262 ? 7.059 -0.223 18.961 1.00 89.44 262 TYR A O 1
ATOM 2142 N N . ASN A 1 263 ? 7.739 -1.687 17.388 1.00 87.81 263 ASN A N 1
ATOM 2143 C CA . ASN A 1 263 ? 7.160 -2.893 17.989 1.00 87.81 263 ASN A CA 1
ATOM 2144 C C . ASN A 1 263 ? 7.669 -3.158 19.413 1.00 87.81 263 ASN A C 1
ATOM 2146 O O . ASN A 1 263 ? 6.899 -3.561 20.295 1.00 87.81 263 ASN A O 1
ATOM 2150 N N . GLU A 1 264 ? 8.950 -2.893 19.665 1.00 87.44 264 GLU A N 1
ATOM 2151 C CA . GLU A 1 264 ? 9.517 -2.966 21.011 1.00 87.44 264 GLU A CA 1
ATOM 2152 C C . GLU A 1 264 ? 8.928 -1.873 21.918 1.00 87.44 264 GLU A C 1
ATOM 2154 O O . GLU A 1 264 ? 8.410 -2.155 23.005 1.00 87.44 264 GLU A O 1
ATOM 2159 N N . TRP A 1 265 ? 8.942 -0.619 21.460 1.00 93.06 265 TRP A N 1
ATOM 2160 C CA . TRP A 1 265 ? 8.498 0.515 22.269 1.00 93.06 265 TRP A CA 1
ATOM 2161 C C . TRP A 1 265 ? 6.999 0.488 22.595 1.00 93.06 265 TRP A C 1
ATOM 2163 O O . TRP A 1 265 ? 6.605 0.784 23.729 1.00 93.06 265 TRP A O 1
ATOM 2173 N N . ILE A 1 266 ? 6.151 0.112 21.635 1.00 95.50 266 ILE A N 1
ATOM 2174 C CA . ILE A 1 266 ? 4.691 0.133 21.794 1.00 95.50 266 ILE A CA 1
ATOM 2175 C C . ILE A 1 266 ? 4.217 -0.836 22.888 1.00 95.50 266 ILE A C 1
ATOM 2177 O O . ILE A 1 266 ? 3.222 -0.581 23.572 1.00 95.50 266 ILE A O 1
ATOM 2181 N N . SER A 1 267 ? 4.982 -1.905 23.137 1.00 89.81 267 SER A N 1
ATOM 2182 C CA . SER A 1 267 ? 4.776 -2.820 24.268 1.00 89.81 267 SER A CA 1
ATOM 2183 C C . SER A 1 267 ? 5.006 -2.136 25.617 1.00 89.81 267 SER A C 1
ATOM 2185 O O . SER A 1 267 ? 4.205 -2.309 26.536 1.00 89.81 267 SER A O 1
ATOM 2187 N N . GLY A 1 268 ? 6.031 -1.286 25.724 1.00 87.38 268 GLY A N 1
ATOM 2188 C CA . GLY A 1 268 ? 6.265 -0.465 26.914 1.00 87.38 268 GLY A CA 1
ATOM 2189 C C . GLY A 1 268 ? 5.167 0.578 27.143 1.00 87.38 268 GLY A C 1
ATOM 2190 O O . GLY A 1 268 ? 4.736 0.782 28.281 1.00 87.38 268 GLY A O 1
ATOM 2191 N N . LEU A 1 269 ? 4.659 1.197 26.068 1.00 90.94 269 LEU A N 1
ATOM 2192 C CA . LEU A 1 269 ? 3.532 2.133 26.153 1.00 90.94 269 LEU A CA 1
ATOM 2193 C C . LEU A 1 269 ? 2.264 1.439 26.674 1.00 90.94 269 LEU A C 1
ATOM 2195 O O . LEU A 1 269 ? 1.614 1.960 27.584 1.00 90.94 269 LEU A O 1
ATOM 2199 N N . ARG A 1 270 ? 1.933 0.251 26.144 1.00 92.81 270 ARG A N 1
ATOM 2200 C CA . ARG A 1 270 ? 0.822 -0.582 26.635 1.00 92.81 270 ARG A CA 1
ATOM 2201 C C . ARG A 1 270 ? 0.941 -0.828 28.135 1.00 92.81 270 ARG A C 1
ATOM 2203 O O . ARG A 1 270 ? -0.018 -0.597 28.869 1.00 92.81 270 ARG A O 1
ATOM 2210 N N . ASP A 1 271 ? 2.091 -1.315 28.588 1.00 88.56 271 ASP A N 1
ATOM 2211 C CA . ASP A 1 271 ? 2.262 -1.733 29.980 1.00 88.56 271 ASP A CA 1
ATOM 2212 C C . ASP A 1 271 ? 2.079 -0.558 30.949 1.00 88.56 271 ASP A C 1
ATOM 2214 O O . ASP A 1 271 ? 1.425 -0.703 31.986 1.00 88.56 271 ASP A O 1
ATOM 2218 N N . GLU A 1 272 ? 2.569 0.633 30.592 1.00 90.81 272 GLU A N 1
ATOM 2219 C CA . GLU A 1 272 ? 2.385 1.832 31.413 1.00 90.81 272 GLU A CA 1
ATOM 2220 C C . GLU A 1 272 ? 0.930 2.346 31.380 1.00 90.81 272 GLU A C 1
ATOM 2222 O O . GLU A 1 272 ? 0.403 2.734 32.428 1.00 90.81 272 GLU A O 1
ATOM 2227 N N . LEU A 1 273 ? 0.237 2.275 30.232 1.00 90.25 273 LEU A N 1
ATOM 2228 C CA . LEU A 1 273 ? -1.198 2.592 30.130 1.00 90.25 273 LEU A CA 1
ATOM 2229 C C . LEU A 1 273 ? -2.041 1.693 31.045 1.00 90.25 273 LEU A C 1
ATOM 2231 O O . LEU A 1 273 ? -2.881 2.188 31.803 1.00 90.25 273 LEU A O 1
ATOM 2235 N N . LEU A 1 274 ? -1.797 0.379 31.008 1.00 87.69 274 LEU A N 1
ATOM 2236 C CA . LEU A 1 274 ? -2.507 -0.600 31.835 1.00 87.69 274 LEU A CA 1
ATOM 2237 C C . LEU A 1 274 ? -2.203 -0.398 33.323 1.00 87.69 274 LEU A C 1
ATOM 2239 O O . LEU A 1 274 ? -3.117 -0.375 34.147 1.00 87.69 274 LEU A O 1
ATOM 2243 N N . LYS A 1 275 ? -0.933 -0.176 33.671 1.00 91.56 275 LYS A N 1
ATOM 2244 C CA . LYS A 1 275 ? -0.487 0.085 35.047 1.00 91.56 275 LYS A CA 1
ATOM 2245 C C . LYS A 1 275 ? -1.110 1.346 35.647 1.00 91.56 275 LYS A C 1
ATOM 2247 O O . LYS A 1 275 ? -1.395 1.369 36.844 1.00 91.56 275 LYS A O 1
ATOM 2252 N N . ARG A 1 276 ? -1.336 2.388 34.841 1.00 87.50 276 ARG A N 1
ATOM 2253 C CA . ARG A 1 276 ? -2.007 3.632 35.262 1.00 87.50 276 ARG A CA 1
ATOM 2254 C C . ARG A 1 276 ? -3.527 3.597 35.109 1.00 87.50 276 ARG A C 1
ATOM 2256 O O . ARG A 1 276 ? -4.178 4.599 35.389 1.00 87.50 276 ARG A O 1
ATOM 2263 N N . ASN A 1 277 ? -4.090 2.456 34.707 1.00 87.31 277 ASN A N 1
ATOM 2264 C CA . ASN A 1 277 ? -5.521 2.267 34.483 1.00 87.31 277 ASN A CA 1
ATOM 2265 C C . ASN A 1 277 ? -6.114 3.252 33.452 1.00 87.31 277 ASN A C 1
ATOM 2267 O O . ASN A 1 277 ? -7.272 3.654 33.557 1.00 87.31 277 ASN A O 1
ATOM 2271 N N . MET A 1 278 ? -5.335 3.635 32.434 1.00 86.69 278 MET A N 1
ATOM 2272 C CA . MET A 1 278 ? -5.771 4.504 31.330 1.00 86.69 278 MET A CA 1
ATOM 2273 C C . MET A 1 278 ? -6.529 3.699 30.262 1.00 86.69 278 MET A C 1
ATOM 2275 O O . MET A 1 278 ? -6.167 3.685 29.084 1.00 86.69 278 MET A O 1
ATOM 2279 N N . LEU A 1 279 ? -7.575 2.989 30.691 1.00 84.38 279 LEU A N 1
ATOM 2280 C CA . LEU A 1 279 ? -8.265 1.994 29.867 1.00 84.38 279 LEU A CA 1
ATOM 2281 C C . LEU A 1 279 ? -9.043 2.596 28.692 1.00 84.38 279 LEU A C 1
ATOM 2283 O O . LEU A 1 279 ? -9.216 1.915 27.687 1.00 84.38 279 LEU A O 1
ATOM 2287 N N . ASP A 1 280 ? -9.481 3.849 28.802 1.00 83.19 280 ASP A N 1
ATOM 2288 C CA . ASP A 1 280 ? -10.196 4.537 27.718 1.00 83.19 280 ASP A CA 1
ATOM 2289 C C . ASP A 1 280 ? -9.251 4.819 26.546 1.00 83.19 280 ASP A C 1
ATOM 2291 O O . ASP A 1 280 ? -9.556 4.489 25.409 1.00 83.19 280 ASP A O 1
ATOM 2295 N N . PHE A 1 281 ? -8.026 5.284 26.824 1.00 83.12 281 PHE A N 1
ATOM 2296 C CA . PHE A 1 281 ? -7.004 5.447 25.785 1.00 83.12 281 PHE A CA 1
ATOM 2297 C C . PHE A 1 281 ? -6.613 4.097 25.160 1.00 83.12 281 PHE A C 1
ATOM 2299 O O . PHE A 1 281 ? -6.456 3.985 23.945 1.00 83.12 281 PHE A O 1
ATOM 2306 N N . TRP A 1 282 ? -6.476 3.056 25.990 1.00 82.94 282 TRP A N 1
ATOM 2307 C CA . TRP A 1 282 ? -6.179 1.702 25.519 1.00 82.94 282 TRP A CA 1
ATOM 2308 C C . TRP A 1 282 ? -7.254 1.183 24.559 1.00 82.94 282 TRP A C 1
ATOM 2310 O O . TRP A 1 282 ? -6.928 0.759 23.454 1.00 82.94 282 TRP A O 1
ATOM 2320 N N . ARG A 1 283 ? -8.530 1.251 24.948 1.00 77.19 283 ARG A N 1
ATOM 2321 C CA . ARG A 1 283 ? -9.648 0.770 24.131 1.00 77.19 283 ARG A CA 1
ATOM 2322 C C . ARG A 1 283 ? -9.856 1.622 22.887 1.00 77.19 283 ARG A C 1
ATOM 2324 O O . ARG A 1 283 ? -9.800 1.101 21.777 1.00 77.19 283 ARG A O 1
ATOM 2331 N N . ASP A 1 284 ? -10.050 2.919 23.076 1.00 80.69 284 ASP A N 1
ATOM 2332 C CA . ASP A 1 284 ? -10.637 3.796 22.059 1.00 80.69 284 ASP A CA 1
ATOM 2333 C C . ASP A 1 284 ? -9.595 4.312 21.057 1.00 80.69 284 ASP A C 1
ATOM 2335 O O . ASP A 1 284 ? -9.935 4.846 19.998 1.00 80.69 284 ASP A O 1
ATOM 2339 N N . HIS A 1 285 ? -8.305 4.170 21.377 1.00 82.44 285 HIS A N 1
ATOM 2340 C CA . HIS A 1 285 ? -7.220 4.595 20.498 1.00 82.44 285 HIS A CA 1
ATOM 2341 C C . HIS A 1 285 ? -6.277 3.458 20.138 1.00 82.44 285 HIS A C 1
ATOM 2343 O O . HIS A 1 285 ? -6.041 3.254 18.954 1.00 82.44 285 HIS A O 1
ATOM 2349 N N . VAL A 1 286 ? -5.757 2.699 21.106 1.00 79.12 286 VAL A N 1
ATOM 2350 C CA . VAL A 1 286 ? -4.753 1.669 20.787 1.00 79.12 286 VAL A CA 1
ATOM 2351 C C . VAL A 1 286 ? -5.387 0.428 20.166 1.00 79.12 286 VAL A C 1
ATOM 2353 O O . VAL A 1 286 ? -4.937 -0.018 19.117 1.00 79.12 286 VAL A O 1
ATOM 2356 N N . VAL A 1 287 ? -6.437 -0.121 20.781 1.00 74.31 287 VAL A N 1
ATOM 2357 C CA . VAL A 1 287 ? -7.099 -1.337 20.292 1.00 74.31 287 VAL A CA 1
ATOM 2358 C C . VAL A 1 287 ? -7.915 -1.035 19.041 1.00 74.31 287 VAL A C 1
ATOM 2360 O O . VAL A 1 287 ? -7.658 -1.640 18.011 1.00 74.31 287 VAL A O 1
ATOM 2363 N N . VAL A 1 288 ? -8.860 -0.090 19.104 1.00 75.12 288 VAL A N 1
ATOM 2364 C CA . VAL A 1 288 ? -9.798 0.180 17.995 1.00 75.12 288 VAL A CA 1
ATOM 2365 C C . VAL A 1 288 ? -9.094 0.609 16.708 1.00 75.12 288 VAL A C 1
ATOM 2367 O O . VAL A 1 288 ? -9.497 0.181 15.633 1.00 75.12 288 VAL A O 1
ATOM 2370 N N . LYS A 1 289 ? -8.039 1.428 16.801 1.00 77.75 289 LYS A N 1
ATOM 2371 C CA . LYS A 1 289 ? -7.278 1.888 15.625 1.00 77.75 289 LYS A CA 1
ATOM 2372 C C . LYS A 1 289 ? -6.070 1.010 15.314 1.00 77.75 289 LYS A C 1
ATOM 2374 O O . LYS A 1 289 ? -5.240 1.390 14.498 1.00 77.75 289 LYS A O 1
ATOM 2379 N N . GLU A 1 290 ? -5.953 -0.123 16.003 1.00 82.19 290 GLU A N 1
ATOM 2380 C CA . GLU A 1 290 ? -4.877 -1.087 15.819 1.00 82.19 290 GLU A CA 1
ATOM 2381 C C . GLU A 1 290 ? -3.483 -0.459 15.889 1.00 82.19 290 GLU A C 1
ATOM 2383 O O . GLU A 1 290 ? -2.608 -0.775 15.096 1.00 82.19 290 GLU A O 1
ATOM 2388 N N . LEU A 1 291 ? -3.242 0.418 16.865 1.00 86.62 291 LEU A N 1
ATOM 2389 C CA . LEU A 1 291 ? -1.948 1.083 17.071 1.00 86.62 291 LEU A CA 1
ATOM 2390 C C . LEU A 1 291 ? -0.946 0.212 17.842 1.00 86.62 291 LEU A C 1
ATOM 2392 O O . LEU A 1 291 ? -0.094 0.729 18.554 1.00 86.62 291 LEU A O 1
ATOM 2396 N N . GLY A 1 292 ? -1.102 -1.109 17.790 1.00 88.38 292 GLY A N 1
ATOM 2397 C CA . GLY A 1 292 ? -0.124 -2.072 18.289 1.00 88.38 292 GLY A CA 1
ATOM 2398 C C . GLY A 1 292 ? 0.967 -2.364 17.254 1.00 88.38 292 GLY A C 1
ATOM 2399 O O . GLY A 1 292 ? 1.098 -1.613 16.286 1.00 88.38 292 GLY A O 1
ATOM 2400 N N . PRO A 1 293 ? 1.737 -3.450 17.434 1.00 90.00 293 PRO A N 1
ATOM 2401 C CA . PRO A 1 293 ? 2.871 -3.779 16.574 1.00 90.00 293 PRO A CA 1
ATOM 2402 C C . PRO A 1 293 ? 2.531 -3.766 15.076 1.00 90.00 293 PRO A C 1
ATOM 2404 O O . PRO A 1 293 ? 1.453 -4.231 14.696 1.00 90.00 293 PRO A O 1
ATOM 2407 N N . CYS A 1 294 ? 3.448 -3.238 14.262 1.00 79.38 294 CYS A N 1
ATOM 2408 C CA . CYS A 1 294 ? 3.480 -3.444 12.819 1.00 79.38 294 CYS A CA 1
ATOM 2409 C C . CYS A 1 294 ? 3.670 -4.939 12.530 1.00 79.38 294 CYS A C 1
ATOM 2411 O O . CYS A 1 294 ? 4.427 -5.620 13.231 1.00 79.38 294 CYS A O 1
ATOM 2413 N N . TRP A 1 295 ? 2.965 -5.438 11.527 1.00 79.44 295 TRP A N 1
ATOM 2414 C CA . TRP A 1 295 ? 2.985 -6.819 11.061 1.00 79.44 295 TRP A CA 1
ATOM 2415 C C . TRP A 1 295 ? 2.516 -6.862 9.603 1.00 79.44 295 TRP A C 1
ATOM 2417 O O . TRP A 1 295 ? 2.242 -5.825 9.009 1.00 79.44 295 TRP A O 1
ATOM 2427 N N . ALA A 1 296 ? 2.365 -8.052 9.029 1.00 73.19 296 ALA A N 1
ATOM 2428 C CA . ALA A 1 296 ? 2.103 -8.235 7.599 1.00 73.19 296 ALA A CA 1
ATOM 2429 C C . ALA A 1 296 ? 0.864 -7.502 7.046 1.00 73.19 296 ALA A C 1
ATOM 2431 O O . ALA A 1 296 ? 0.720 -7.315 5.844 1.00 73.19 296 ALA A O 1
ATOM 2432 N N . ARG A 1 297 ? -0.055 -7.061 7.915 1.00 75.94 297 ARG A N 1
ATOM 2433 C CA . ARG A 1 297 ? -1.238 -6.297 7.502 1.00 75.94 297 ARG A CA 1
ATOM 2434 C C . ARG A 1 297 ? -0.955 -4.821 7.213 1.00 75.94 297 ARG A C 1
ATOM 2436 O O . ARG A 1 297 ? -1.768 -4.172 6.563 1.00 75.94 297 ARG A O 1
ATOM 2443 N N . ASP A 1 298 ? 0.103 -4.262 7.787 1.00 65.44 298 ASP A N 1
ATOM 2444 C CA . ASP A 1 298 ? 0.402 -2.827 7.733 1.00 65.44 298 ASP A CA 1
ATOM 2445 C C . ASP A 1 298 ? 1.868 -2.506 7.415 1.00 65.44 298 ASP A C 1
ATOM 2447 O O . ASP A 1 298 ? 2.212 -1.330 7.308 1.00 65.44 298 ASP A O 1
ATOM 2451 N N . SER A 1 299 ? 2.711 -3.523 7.234 1.00 66.12 299 SER A N 1
ATOM 2452 C CA . SER A 1 299 ? 4.128 -3.394 6.917 1.00 66.12 299 SER A CA 1
ATOM 2453 C C . SER A 1 299 ? 4.563 -4.521 5.985 1.00 66.12 299 SER A C 1
ATOM 2455 O O . SER A 1 299 ? 4.293 -5.691 6.246 1.00 66.12 299 SER A O 1
ATOM 2457 N N . ASP A 1 300 ? 5.278 -4.147 4.932 1.00 69.25 300 ASP A N 1
ATOM 2458 C CA . ASP A 1 300 ? 5.915 -5.022 3.945 1.00 69.25 300 ASP A CA 1
ATOM 2459 C C . ASP A 1 300 ? 7.161 -5.753 4.482 1.00 69.25 300 ASP A C 1
ATOM 2461 O O . ASP A 1 300 ? 7.678 -6.662 3.836 1.00 69.25 300 ASP A O 1
ATOM 2465 N N . TYR A 1 301 ? 7.626 -5.406 5.687 1.00 62.78 301 TYR A N 1
ATOM 2466 C CA . TYR A 1 301 ? 8.718 -6.100 6.378 1.00 62.78 301 TYR A CA 1
ATOM 2467 C C . TYR A 1 301 ? 8.337 -7.483 6.918 1.00 62.78 301 TYR A C 1
ATOM 2469 O O . TYR A 1 301 ? 9.229 -8.219 7.344 1.00 62.78 301 TYR A O 1
ATOM 2477 N N . PHE A 1 302 ? 7.045 -7.810 6.971 1.00 61.62 302 PHE A N 1
ATOM 2478 C CA . PHE A 1 302 ? 6.537 -9.042 7.572 1.00 61.62 302 PHE A CA 1
ATOM 2479 C C . PHE A 1 302 ? 5.636 -9.784 6.591 1.00 61.62 302 PHE A C 1
ATOM 2481 O O . PHE A 1 302 ? 4.890 -9.167 5.834 1.00 61.62 302 PHE A O 1
ATOM 2488 N N . ASP A 1 303 ? 5.655 -11.110 6.672 1.00 64.50 303 ASP A N 1
ATOM 2489 C CA . ASP A 1 303 ? 4.818 -12.001 5.862 1.00 64.50 303 ASP A CA 1
ATOM 2490 C C . ASP A 1 303 ? 3.756 -12.663 6.754 1.00 64.50 303 ASP A C 1
ATOM 2492 O O . ASP A 1 303 ? 4.073 -13.185 7.822 1.00 64.50 303 ASP A O 1
ATOM 2496 N N . ASP A 1 304 ? 2.484 -12.661 6.347 1.00 63.06 304 ASP A N 1
ATOM 2497 C CA . ASP A 1 304 ? 1.393 -13.250 7.131 1.00 63.06 304 ASP A CA 1
ATOM 2498 C C . ASP A 1 304 ? 1.426 -14.789 7.147 1.00 63.06 304 ASP A C 1
ATOM 2500 O O . ASP A 1 304 ? 0.756 -15.417 7.978 1.00 63.06 304 ASP A O 1
ATOM 2504 N N . MET A 1 305 ? 2.239 -15.399 6.276 1.00 50.66 305 MET A N 1
ATOM 2505 C CA . MET A 1 305 ? 2.490 -16.838 6.245 1.00 50.66 305 MET A CA 1
ATOM 2506 C C . MET A 1 305 ? 3.556 -17.295 7.245 1.00 50.66 305 MET A C 1
ATOM 2508 O O . MET A 1 305 ? 3.443 -18.402 7.788 1.00 50.66 305 MET A O 1
ATOM 2512 N N . GLU A 1 306 ? 4.576 -16.474 7.501 1.00 56.59 306 GLU A N 1
ATOM 2513 C CA . GLU A 1 306 ? 5.712 -16.832 8.362 1.00 56.59 306 GLU A CA 1
ATOM 2514 C C . GLU A 1 306 ? 5.674 -16.123 9.723 1.00 56.59 306 GLU A C 1
ATOM 2516 O O . GLU A 1 306 ? 6.018 -16.731 10.746 1.00 56.59 306 GLU A O 1
ATOM 2521 N N . ASP A 1 307 ? 5.187 -14.881 9.768 1.00 67.06 307 ASP A N 1
ATOM 2522 C CA . ASP A 1 307 ? 5.180 -14.051 10.966 1.00 67.06 307 ASP A CA 1
ATOM 2523 C C . ASP A 1 307 ? 3.825 -14.085 11.695 1.00 67.06 307 ASP A C 1
ATOM 2525 O O . ASP A 1 307 ? 2.764 -13.800 11.131 1.00 67.06 307 ASP A O 1
ATOM 2529 N N . PRO A 1 308 ? 3.809 -14.401 13.004 1.00 74.12 308 PRO A N 1
ATOM 2530 C CA . PRO A 1 308 ? 2.565 -14.506 13.746 1.00 74.12 308 PRO A CA 1
ATOM 2531 C C . PRO A 1 308 ? 1.926 -13.134 13.979 1.00 74.12 308 PRO A C 1
ATOM 2533 O O . PRO A 1 308 ? 2.549 -12.213 14.512 1.00 74.12 308 PRO A O 1
ATOM 2536 N N . ALA A 1 309 ? 0.621 -13.043 13.715 1.00 80.25 309 ALA A N 1
ATOM 2537 C CA . ALA A 1 309 ? -0.169 -11.857 14.025 1.00 80.25 309 ALA A CA 1
ATOM 2538 C C . ALA A 1 309 ? -0.029 -11.448 15.511 1.00 80.25 309 ALA A C 1
ATOM 2540 O O . ALA A 1 309 ? -0.147 -12.303 16.404 1.00 80.25 309 ALA A O 1
ATOM 2541 N N . PRO A 1 310 ? 0.119 -10.146 15.833 1.00 86.94 310 PRO A N 1
ATOM 2542 C CA . PRO A 1 310 ? 0.392 -9.671 17.189 1.00 86.94 310 PRO A CA 1
ATOM 2543 C C . PRO A 1 310 ? -0.862 -9.658 18.082 1.00 86.94 310 PRO A C 1
ATOM 2545 O O . PRO A 1 310 ? -1.056 -8.767 18.908 1.00 86.94 310 PRO A O 1
ATOM 2548 N N . ALA A 1 311 ? -1.740 -10.660 17.969 1.00 81.06 311 ALA A N 1
ATOM 2549 C CA . ALA A 1 311 ? -3.017 -10.711 18.679 1.00 81.06 311 ALA A CA 1
ATOM 2550 C C . ALA A 1 311 ? -2.852 -10.648 20.209 1.00 81.06 311 ALA A C 1
ATOM 2552 O O . ALA A 1 311 ? -3.659 -10.039 20.911 1.00 81.06 311 ALA A O 1
ATOM 2553 N N . GLN A 1 312 ? -1.773 -11.238 20.735 1.00 84.62 312 GLN A N 1
ATOM 2554 C CA . GLN A 1 312 ? -1.470 -11.230 22.169 1.00 84.62 312 GLN A CA 1
ATOM 2555 C C . GLN A 1 312 ? -1.238 -9.822 22.725 1.00 84.62 312 GLN A C 1
ATOM 2557 O O . GLN A 1 312 ? -1.528 -9.582 23.896 1.00 84.62 312 GLN A O 1
ATOM 2562 N N . PHE A 1 313 ? -0.768 -8.880 21.901 1.00 90.19 313 PHE A N 1
ATOM 2563 C CA . PHE A 1 313 ? -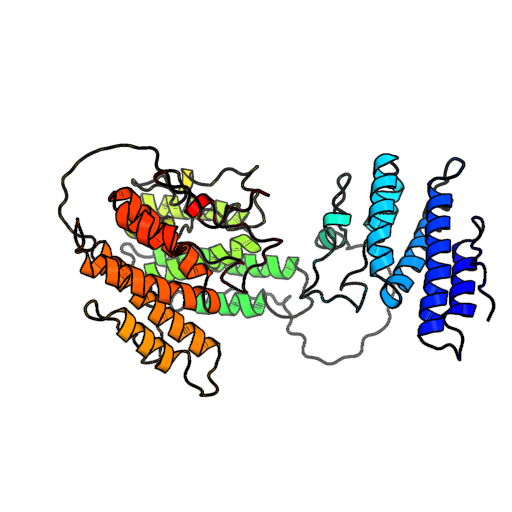0.568 -7.499 22.324 1.00 90.19 313 PHE A CA 1
ATOM 2564 C C . PHE A 1 313 ? -1.881 -6.873 22.819 1.00 90.19 313 PHE A C 1
ATOM 2566 O O . PHE A 1 313 ? -1.914 -6.265 23.890 1.00 90.19 313 PHE A O 1
ATOM 2573 N N . TYR A 1 314 ? -2.974 -7.096 22.088 1.00 82.06 314 TYR A N 1
ATOM 2574 C CA . TYR A 1 314 ? -4.282 -6.490 22.345 1.00 82.06 314 TYR A CA 1
ATOM 2575 C C . TYR A 1 314 ? -5.114 -7.211 23.414 1.00 82.06 314 TYR A C 1
ATOM 2577 O O . TYR A 1 314 ? -6.071 -6.635 23.931 1.00 82.06 314 TYR A O 1
ATOM 2585 N N . ASN A 1 315 ? -4.749 -8.444 23.779 1.00 87.25 315 ASN A N 1
ATOM 2586 C CA . ASN A 1 315 ? -5.500 -9.299 24.705 1.00 87.25 315 ASN A CA 1
ATOM 2587 C C . ASN A 1 315 ? -5.318 -8.900 26.187 1.00 87.25 315 ASN A C 1
ATOM 2589 O O . ASN A 1 315 ? -4.967 -9.720 27.035 1.00 87.25 315 ASN A O 1
ATOM 2593 N N . HIS A 1 316 ? -5.562 -7.628 26.505 1.00 80.00 316 HIS A N 1
ATOM 2594 C CA . HIS A 1 316 ? -5.422 -7.037 27.835 1.00 80.00 316 HIS A CA 1
ATOM 2595 C C . HIS A 1 316 ? -6.658 -6.210 28.211 1.00 80.00 316 HIS A C 1
ATOM 2597 O O . HIS A 1 316 ? -7.349 -5.665 27.352 1.00 80.00 316 HIS A O 1
ATOM 2603 N N . ALA A 1 317 ? -6.942 -6.108 29.515 1.00 78.56 317 ALA A N 1
ATOM 2604 C CA . ALA A 1 317 ? -8.069 -5.336 30.059 1.00 78.56 317 ALA A CA 1
ATOM 2605 C C . ALA A 1 317 ? -9.442 -5.669 29.430 1.00 78.56 317 ALA A C 1
ATOM 2607 O O . ALA A 1 317 ? -10.278 -4.789 29.233 1.00 78.56 317 ALA A O 1
ATOM 2608 N N . GLY A 1 318 ? -9.671 -6.947 29.104 1.00 75.25 318 GLY A N 1
ATOM 2609 C CA . GLY A 1 318 ? -10.916 -7.426 28.488 1.00 75.25 318 GLY A CA 1
ATOM 2610 C C . GLY A 1 318 ? -11.053 -7.119 26.993 1.00 75.25 318 GLY A C 1
ATOM 2611 O O . GLY A 1 318 ? -12.088 -7.432 26.414 1.00 75.25 318 GLY A O 1
ATOM 2612 N N . CYS A 1 319 ? -10.027 -6.533 26.374 1.00 75.62 319 CYS A N 1
ATOM 2613 C CA . CYS A 1 319 ? -9.967 -6.302 24.935 1.00 75.62 319 CYS A CA 1
ATOM 2614 C C . CYS A 1 319 ? -9.438 -7.540 24.211 1.00 75.62 319 CYS A C 1
ATOM 2616 O O . CYS A 1 319 ? -8.770 -8.386 24.809 1.00 75.62 319 CYS A O 1
ATOM 2618 N N . VAL A 1 320 ? -9.731 -7.617 22.917 1.00 74.62 320 VAL A N 1
ATOM 2619 C CA . VAL A 1 320 ? -9.162 -8.594 21.988 1.00 74.62 320 VAL A CA 1
ATOM 2620 C C . VAL A 1 320 ? -8.662 -7.866 20.750 1.00 74.62 320 VAL A C 1
ATOM 2622 O O . VAL A 1 320 ? -9.132 -6.766 20.454 1.00 74.62 320 VAL A O 1
ATOM 2625 N N . ALA A 1 321 ? -7.707 -8.463 20.040 1.00 73.31 321 ALA A N 1
ATOM 2626 C CA . ALA A 1 321 ? -7.238 -7.904 18.777 1.00 73.31 321 ALA A CA 1
ATOM 2627 C C . ALA A 1 321 ? -8.404 -7.772 17.782 1.00 73.31 321 ALA A C 1
ATOM 2629 O O . ALA A 1 321 ? -9.136 -8.752 17.611 1.00 73.31 321 ALA A O 1
ATOM 2630 N N . PRO A 1 322 ? -8.581 -6.622 17.106 1.00 72.12 322 PRO A N 1
ATOM 2631 C CA . PRO A 1 322 ? -9.700 -6.428 16.176 1.00 72.12 322 PRO A CA 1
ATOM 2632 C C . PRO A 1 322 ? -9.710 -7.418 15.006 1.00 72.12 322 PRO A C 1
ATOM 2634 O O . PRO A 1 322 ? -10.767 -7.746 14.480 1.00 72.12 322 PRO A O 1
ATOM 2637 N N . PHE A 1 323 ? -8.538 -7.942 14.648 1.00 70.50 323 PHE A N 1
ATOM 2638 C CA . PHE A 1 323 ? -8.344 -8.951 13.606 1.00 70.50 323 PHE A CA 1
ATOM 2639 C C . PHE A 1 323 ? -8.433 -10.403 14.107 1.00 70.50 323 PHE A C 1
ATOM 2641 O O . PHE A 1 323 ? -8.293 -11.331 13.311 1.00 70.50 323 PHE A O 1
ATOM 2648 N N . ALA A 1 324 ? -8.638 -10.649 15.408 1.00 62.53 324 ALA A N 1
ATOM 2649 C CA . ALA A 1 324 ? -8.749 -12.015 15.914 1.00 62.53 324 ALA A CA 1
ATOM 2650 C C . ALA A 1 324 ? -10.099 -12.651 15.519 1.00 62.53 324 ALA A C 1
ATOM 2652 O O . ALA A 1 324 ? -11.152 -12.032 15.702 1.00 62.53 324 ALA A O 1
ATOM 2653 N N . PRO A 1 325 ? -10.118 -13.915 15.052 1.00 41.44 325 PRO A N 1
ATOM 2654 C CA . PRO A 1 325 ? -11.362 -14.622 14.778 1.00 41.44 325 PRO A CA 1
ATOM 2655 C C . PRO A 1 325 ? -12.167 -14.810 16.071 1.00 41.44 325 PRO A C 1
ATOM 2657 O O . PRO A 1 325 ? -11.648 -15.268 17.091 1.00 41.44 325 PRO A O 1
ATOM 2660 N N . VAL A 1 326 ? -13.460 -14.474 16.032 1.00 35.09 326 VAL A N 1
ATOM 2661 C CA . VAL A 1 326 ? -14.368 -14.552 17.187 1.00 35.09 326 VAL A CA 1
ATOM 2662 C C . VAL A 1 326 ? -14.614 -16.018 17.574 1.00 35.09 326 VAL A C 1
ATOM 2664 O O . VAL A 1 326 ? -15.583 -16.642 17.145 1.00 35.09 326 VAL A O 1
ATOM 2667 N N . THR A 1 327 ? -13.753 -16.602 18.407 1.00 27.20 327 THR A N 1
ATOM 2668 C CA . THR A 1 327 ? -14.021 -17.899 19.048 1.00 27.20 327 THR A CA 1
ATOM 2669 C C . THR A 1 327 ? -14.755 -17.684 20.371 1.00 27.20 327 THR A C 1
ATOM 2671 O O . THR A 1 327 ? -14.252 -17.031 21.283 1.00 27.20 327 THR A O 1
ATOM 2674 N N . GLY A 1 328 ? -15.980 -18.205 20.452 1.00 31.62 328 GLY A N 1
ATOM 2675 C CA . GLY A 1 328 ? -16.985 -17.832 21.445 1.00 31.62 328 GLY A CA 1
ATOM 2676 C C . GLY A 1 328 ? -16.628 -17.992 22.930 1.00 31.62 328 GLY A C 1
ATOM 2677 O O . GLY A 1 328 ? -16.131 -19.023 23.382 1.00 31.62 328 GLY A O 1
ATOM 2678 N N . ARG A 1 329 ? -17.086 -17.011 23.717 1.00 25.14 329 ARG A N 1
ATOM 2679 C CA . ARG A 1 329 ? -17.655 -17.207 25.058 1.00 25.14 329 ARG A CA 1
ATOM 2680 C C . ARG A 1 329 ? -18.901 -16.336 25.218 1.00 25.14 329 ARG A C 1
ATOM 2682 O O . ARG A 1 329 ? -18.846 -15.125 25.046 1.00 25.14 329 ARG A O 1
ATOM 2689 N N . ARG A 1 330 ? -20.013 -16.969 25.609 1.00 33.28 330 ARG A N 1
ATOM 2690 C CA . ARG A 1 330 ? -21.106 -16.316 26.346 1.00 33.28 330 ARG A CA 1
ATOM 2691 C C . ARG A 1 330 ? -20.575 -15.887 27.716 1.00 33.28 330 ARG A C 1
ATOM 2693 O O . ARG A 1 330 ? -19.915 -16.705 28.350 1.00 33.28 330 ARG A O 1
ATOM 2700 N N . LEU A 1 331 ? -20.958 -14.701 28.191 1.00 24.70 331 LEU A N 1
ATOM 2701 C CA . LEU A 1 331 ? -21.417 -14.463 29.567 1.00 24.70 331 LEU A CA 1
ATOM 2702 C C . LEU A 1 331 ? -22.083 -13.077 29.682 1.00 24.70 331 LEU A C 1
ATOM 2704 O O . LEU A 1 331 ? -21.469 -12.055 29.408 1.00 24.70 331 LEU A O 1
ATOM 2708 N N . ASN A 1 332 ? -23.328 -13.142 30.156 1.00 24.23 332 ASN A N 1
ATOM 2709 C CA . ASN A 1 332 ? -24.095 -12.179 30.945 1.00 24.23 332 ASN A CA 1
ATOM 2710 C C . ASN A 1 332 ? -24.658 -10.911 30.289 1.00 24.23 332 ASN A C 1
ATOM 2712 O O . ASN A 1 332 ? -24.030 -9.863 30.193 1.00 24.23 332 ASN A O 1
ATOM 2716 N N . SER A 1 333 ? -25.951 -11.040 29.980 1.00 30.12 333 SER A N 1
ATOM 2717 C CA . SER A 1 333 ? -26.973 -10.019 30.179 1.00 30.12 333 SER A CA 1
ATOM 2718 C C . SER A 1 333 ? -26.842 -9.374 31.560 1.00 30.12 333 SER A C 1
ATOM 2720 O O . SER A 1 333 ? -27.038 -10.056 32.563 1.00 30.12 333 SER A O 1
ATOM 2722 N N . ASP A 1 334 ? -26.444 -8.109 31.580 1.00 31.23 334 ASP A N 1
ATOM 2723 C CA . ASP A 1 334 ? -26.934 -7.035 32.453 1.00 31.23 334 ASP A CA 1
ATOM 2724 C C . ASP A 1 334 ? -25.919 -5.891 32.367 1.00 31.23 334 ASP A C 1
ATOM 2726 O O . ASP A 1 334 ? -24.927 -5.889 33.083 1.00 31.23 334 ASP A O 1
ATOM 2730 N N . ILE A 1 335 ? -26.149 -4.974 31.423 1.00 26.47 335 ILE A N 1
ATOM 2731 C CA . ILE A 1 335 ? -25.950 -3.518 31.511 1.00 26.47 335 ILE A CA 1
ATOM 2732 C C . ILE A 1 335 ? -26.705 -2.956 30.298 1.00 26.47 335 ILE A C 1
ATOM 2734 O O . ILE A 1 335 ? -26.240 -2.948 29.160 1.00 26.47 335 ILE A O 1
ATOM 2738 N N . LEU A 1 336 ? -27.954 -2.581 30.558 1.00 35.81 336 LEU A N 1
ATOM 2739 C CA . LEU A 1 336 ? -28.624 -1.503 29.850 1.00 35.81 336 LEU A CA 1
ATOM 2740 C C . LEU A 1 336 ? -27.884 -0.225 30.248 1.00 35.81 336 LEU A C 1
ATOM 2742 O O . LEU A 1 336 ? -28.094 0.258 31.352 1.00 35.81 336 LEU A O 1
ATOM 2746 N N . ASP A 1 337 ? -26.989 0.249 29.387 1.00 27.92 337 ASP A N 1
ATOM 2747 C CA . ASP A 1 337 ? -26.734 1.672 29.159 1.00 27.92 337 ASP A CA 1
ATOM 2748 C C . ASP A 1 337 ? -25.926 1.821 27.864 1.00 27.92 337 ASP A C 1
ATOM 2750 O O . ASP A 1 337 ? -24.976 1.082 27.602 1.00 27.92 337 ASP A O 1
ATOM 2754 N N . LEU A 1 338 ? -26.393 2.725 27.004 1.00 29.08 338 LEU A N 1
ATOM 2755 C CA . LEU A 1 338 ? -25.861 2.990 25.670 1.00 29.08 338 LEU A CA 1
ATOM 2756 C C . LEU A 1 338 ? -24.357 3.320 25.698 1.00 29.08 338 LEU A C 1
ATOM 2758 O O . LEU A 1 338 ? -23.954 4.155 26.507 1.00 29.08 338 LEU A O 1
ATOM 2762 N N . PRO A 1 339 ? -23.555 2.883 24.709 1.00 26.03 339 PRO A N 1
ATOM 2763 C CA . PRO A 1 339 ? -22.497 3.726 24.197 1.00 26.03 339 PRO A CA 1
ATOM 2764 C C . PRO A 1 339 ? -23.134 4.652 23.158 1.00 26.03 339 PRO A C 1
ATOM 2766 O O . PRO A 1 339 ? -23.306 4.306 21.989 1.00 26.03 339 PRO A O 1
ATOM 2769 N N . THR A 1 340 ? -23.538 5.845 23.593 1.00 28.06 340 THR A N 1
ATOM 2770 C CA . THR A 1 340 ? -23.530 6.996 22.688 1.00 28.06 340 THR A CA 1
ATOM 2771 C C . THR A 1 340 ? -22.151 7.057 22.048 1.00 28.06 340 THR A C 1
ATOM 2773 O O . THR A 1 340 ? -21.148 7.061 22.754 1.00 28.06 340 THR A O 1
ATOM 2776 N N . THR A 1 341 ? -22.126 7.071 20.721 1.00 31.41 341 THR A N 1
ATOM 2777 C CA . THR A 1 341 ? -20.958 7.323 19.878 1.00 31.41 341 THR A CA 1
ATOM 2778 C C . THR A 1 341 ? -20.208 8.556 20.381 1.00 31.41 341 THR A C 1
ATOM 2780 O O . THR A 1 341 ? -20.600 9.688 20.100 1.00 31.41 341 THR A O 1
ATOM 2783 N N . THR A 1 342 ? -19.148 8.360 21.157 1.00 32.97 342 THR A N 1
ATOM 2784 C CA . THR A 1 342 ? -18.217 9.427 21.518 1.00 32.97 342 THR A CA 1
ATOM 2785 C C . THR A 1 342 ? -16.823 8.994 21.120 1.00 32.97 342 THR A C 1
ATOM 2787 O O . THR A 1 342 ? -16.248 8.121 21.762 1.00 32.97 342 THR A O 1
ATOM 2790 N N . ASN A 1 343 ? -16.342 9.653 20.060 1.00 32.06 343 ASN A N 1
ATOM 2791 C CA . ASN A 1 343 ? -14.962 9.801 19.578 1.00 32.06 343 ASN A CA 1
ATOM 2792 C C . ASN A 1 343 ? -14.715 9.281 18.152 1.00 32.06 343 ASN A C 1
ATOM 2794 O O . ASN A 1 343 ? -13.682 8.677 17.876 1.00 32.06 343 ASN A O 1
ATOM 2798 N N . GLU A 1 344 ? -15.624 9.604 17.227 1.00 35.25 344 GLU A N 1
ATOM 2799 C CA . GLU A 1 344 ? -15.240 9.792 15.825 1.00 35.25 344 GLU A CA 1
ATOM 2800 C C . GLU A 1 344 ? -14.654 11.200 15.630 1.00 35.25 344 GLU A C 1
ATOM 2802 O O . GLU A 1 344 ? -15.068 12.181 16.252 1.00 35.25 344 GLU A O 1
ATOM 2807 N N . GLU A 1 345 ? -13.611 11.230 14.810 1.00 35.34 345 GLU A N 1
ATOM 2808 C CA . GLU A 1 345 ? -12.804 12.344 14.324 1.00 35.34 345 GLU A CA 1
ATOM 2809 C C . GLU A 1 345 ? -13.484 13.722 14.353 1.00 35.34 345 GLU A C 1
ATOM 2811 O O . GLU A 1 345 ? -14.180 14.132 13.425 1.00 35.34 345 GLU A O 1
ATOM 2816 N N . ARG A 1 346 ? -13.155 14.537 15.363 1.00 32.59 346 ARG A N 1
ATOM 2817 C CA . ARG A 1 346 ? -13.164 15.993 15.177 1.00 32.59 346 ARG A CA 1
ATOM 2818 C C . ARG A 1 346 ? -11.943 16.383 14.347 1.00 32.59 346 ARG A C 1
ATOM 2820 O O . ARG A 1 346 ? -10.944 16.860 14.876 1.00 32.59 346 ARG A O 1
ATOM 2827 N N . LEU A 1 347 ? -12.038 16.134 13.045 1.00 37.94 347 LEU A N 1
ATOM 2828 C CA . LEU A 1 347 ? -11.222 16.801 12.041 1.00 37.94 347 LEU A CA 1
ATOM 2829 C C . LEU A 1 347 ? -11.565 18.294 12.086 1.00 37.94 347 LEU A C 1
ATOM 2831 O O . LEU A 1 347 ? -12.711 18.686 11.852 1.00 37.94 347 LEU A O 1
ATOM 2835 N N . ASP A 1 348 ? -10.577 19.119 12.424 1.00 33.81 348 ASP A N 1
ATOM 2836 C CA . ASP A 1 348 ? -10.685 20.576 12.397 1.00 33.81 348 ASP A CA 1
ATOM 2837 C C . ASP A 1 348 ? -10.682 21.048 10.932 1.00 33.81 348 ASP A C 1
ATOM 2839 O O . ASP A 1 348 ? -9.668 21.433 10.354 1.00 33.81 348 ASP A O 1
ATOM 2843 N N . LEU A 1 349 ? -11.841 20.908 10.287 1.00 41.12 349 LEU A N 1
ATOM 2844 C CA . LEU A 1 349 ? -12.104 21.325 8.916 1.00 41.12 349 LEU A CA 1
ATOM 2845 C C . LEU A 1 349 ? -12.563 22.782 8.949 1.00 41.12 349 LEU A C 1
ATOM 2847 O O . LEU A 1 349 ? -13.758 23.063 9.012 1.00 41.12 349 LEU A O 1
ATOM 2851 N N . ASN A 1 350 ? -11.620 23.721 8.862 1.00 36.53 350 ASN A N 1
ATOM 2852 C CA . ASN A 1 350 ? -11.891 25.157 8.699 1.00 36.53 350 ASN A CA 1
ATOM 2853 C C . ASN A 1 350 ? -12.448 25.523 7.299 1.00 36.53 350 ASN A C 1
ATOM 2855 O O . ASN A 1 350 ? -12.099 26.542 6.709 1.00 36.53 350 ASN A O 1
ATOM 2859 N N . SER A 1 351 ? -13.377 24.718 6.779 1.00 41.09 351 SER A N 1
ATOM 2860 C CA . SER A 1 351 ? -14.315 25.095 5.723 1.00 41.09 351 SER A CA 1
ATOM 2861 C C . SER A 1 351 ? -15.725 24.844 6.256 1.00 41.09 351 SER A C 1
ATOM 2863 O O . SER A 1 351 ? -16.050 23.728 6.660 1.00 41.09 351 SER A O 1
ATOM 2865 N N . GLY A 1 352 ? -16.564 25.884 6.304 1.00 54.22 352 GLY A N 1
ATOM 2866 C CA . GLY A 1 352 ? -17.878 25.896 6.976 1.00 54.22 352 GLY A CA 1
ATOM 2867 C C . GLY A 1 352 ? -18.956 24.955 6.408 1.00 54.22 352 GLY A C 1
ATOM 2868 O O . GLY A 1 352 ? -20.140 25.171 6.649 1.00 54.22 352 GLY A O 1
ATOM 2869 N N . PHE A 1 353 ? -18.571 23.935 5.643 1.00 66.94 353 PHE A N 1
ATOM 2870 C CA . PHE A 1 353 ? -19.444 22.892 5.130 1.00 66.94 353 PHE A CA 1
ATOM 2871 C C . PHE A 1 353 ? -19.551 21.729 6.124 1.00 66.94 353 PHE A C 1
ATOM 2873 O O . PHE A 1 353 ? -18.552 21.079 6.446 1.00 66.94 353 PHE A O 1
ATOM 2880 N N . VAL A 1 354 ? -20.783 21.461 6.558 1.00 69.94 354 VAL A N 1
ATOM 2881 C CA . VAL A 1 354 ? -21.183 20.291 7.344 1.00 69.94 354 VAL A CA 1
ATOM 2882 C C . VAL A 1 354 ? -22.161 19.488 6.492 1.00 69.94 354 VAL A C 1
ATOM 2884 O O . VAL A 1 354 ? -23.201 20.014 6.093 1.00 69.94 354 VAL A O 1
ATOM 2887 N N . ALA A 1 355 ? -21.833 18.229 6.211 1.00 79.00 355 ALA A N 1
ATOM 2888 C CA . ALA A 1 355 ? -22.736 17.321 5.518 1.00 79.00 355 ALA A CA 1
ATOM 2889 C C . ALA A 1 355 ? -23.827 16.850 6.487 1.00 79.00 355 ALA A C 1
ATOM 2891 O O . ALA A 1 355 ? -23.525 16.338 7.565 1.00 79.00 355 ALA A O 1
ATOM 2892 N N . ASN A 1 356 ? -25.092 17.042 6.116 1.00 83.25 356 ASN A N 1
ATOM 2893 C CA . ASN A 1 356 ? -26.227 16.632 6.933 1.00 83.25 356 ASN A CA 1
ATOM 2894 C C . ASN A 1 356 ? -27.201 15.812 6.089 1.00 83.25 356 ASN A C 1
ATOM 2896 O O . ASN A 1 356 ? -27.893 16.361 5.234 1.00 83.25 356 ASN A O 1
ATOM 2900 N N . ILE A 1 357 ? -27.238 14.507 6.340 1.00 84.94 357 ILE A N 1
ATOM 2901 C CA . ILE A 1 357 ? -28.132 13.558 5.678 1.00 84.94 357 ILE A CA 1
ATOM 2902 C C . ILE A 1 357 ? -29.204 13.142 6.686 1.00 84.94 357 ILE A C 1
ATOM 2904 O O . ILE A 1 357 ? -28.896 12.726 7.804 1.00 84.94 357 ILE A O 1
ATOM 2908 N N . SER A 1 358 ? -30.479 13.269 6.318 1.00 86.56 358 SER A N 1
ATOM 2909 C CA . SER A 1 358 ? -31.587 12.878 7.190 1.00 86.56 358 SER A CA 1
ATOM 2910 C C . SER A 1 358 ? -31.878 11.376 7.119 1.00 86.56 358 SER A C 1
ATOM 2912 O O . SER A 1 358 ? -31.592 10.700 6.134 1.00 86.56 358 SER A O 1
ATOM 2914 N N . THR A 1 359 ? -32.530 10.838 8.150 1.00 86.50 359 THR A N 1
ATOM 2915 C CA . THR A 1 359 ? -33.107 9.481 8.127 1.00 86.50 359 THR A CA 1
ATOM 2916 C C . THR A 1 359 ? -34.456 9.421 7.393 1.00 86.50 359 THR A C 1
ATOM 2918 O O . THR A 1 359 ? -34.962 8.332 7.117 1.00 86.50 359 THR A O 1
ATOM 2921 N N . GLU A 1 360 ? -35.053 10.572 7.056 1.00 84.69 360 GLU A N 1
ATOM 2922 C CA . GLU A 1 360 ? -36.340 10.655 6.356 1.00 84.69 360 GLU A CA 1
ATOM 2923 C C . GLU A 1 360 ? -36.187 10.421 4.851 1.00 84.69 360 GLU A C 1
ATOM 2925 O O . GLU A 1 360 ? -36.918 9.607 4.285 1.00 84.69 360 GLU A O 1
ATOM 2930 N N . SER A 1 361 ? -35.238 11.116 4.212 1.00 87.56 361 SER A N 1
ATOM 2931 C CA . SER A 1 361 ? -34.956 11.036 2.768 1.00 87.56 361 SER A CA 1
ATOM 2932 C C . SER A 1 361 ? -33.447 10.932 2.470 1.00 87.56 361 SER A C 1
ATOM 2934 O O . SER A 1 361 ? -32.918 11.725 1.690 1.00 87.56 361 SER A O 1
ATOM 2936 N N . PRO A 1 362 ? -32.748 9.932 3.041 1.00 89.31 362 PRO A N 1
ATOM 2937 C CA . PRO A 1 362 ? -31.285 9.857 3.051 1.00 89.31 362 PRO A CA 1
ATOM 2938 C C . PRO A 1 362 ? -30.640 9.911 1.667 1.00 89.31 362 PRO A C 1
ATOM 2940 O O . PRO A 1 362 ? -29.716 10.684 1.442 1.00 89.31 362 PRO A O 1
ATOM 2943 N N . SER A 1 363 ? -31.136 9.115 0.717 1.00 89.31 363 SER A N 1
ATOM 2944 C CA . SER A 1 363 ? -30.574 9.060 -0.636 1.00 89.31 363 SER A CA 1
ATOM 2945 C C . SER A 1 363 ? -30.722 10.384 -1.384 1.00 89.31 363 SER A C 1
ATOM 2947 O O . SER A 1 363 ? -29.820 10.778 -2.107 1.00 89.31 363 SER A O 1
ATOM 2949 N N . ARG A 1 364 ? -31.837 11.098 -1.180 1.00 83.31 364 ARG A N 1
ATOM 2950 C CA . ARG A 1 364 ? -32.060 12.403 -1.812 1.00 83.31 364 ARG A CA 1
ATOM 2951 C C . ARG A 1 364 ? -31.118 13.458 -1.241 1.00 83.31 364 ARG A C 1
ATOM 2953 O O . ARG A 1 364 ? -30.568 14.241 -2.006 1.00 83.31 364 ARG A O 1
ATOM 2960 N N . ASP A 1 365 ? -30.950 13.479 0.079 1.00 83.75 365 ASP A N 1
ATOM 2961 C CA . ASP A 1 365 ? -30.039 14.418 0.736 1.00 83.75 365 ASP A CA 1
ATOM 2962 C C . ASP A 1 365 ? -28.591 14.157 0.297 1.00 83.75 365 ASP A C 1
ATOM 2964 O O . ASP A 1 365 ? -27.865 15.097 -0.017 1.00 83.75 365 ASP A O 1
ATOM 2968 N N . TYR A 1 366 ? -28.201 12.882 0.197 1.00 91.44 366 TYR A N 1
ATOM 2969 C CA . TYR A 1 366 ? -26.900 12.462 -0.322 1.00 91.44 366 TYR A CA 1
ATOM 2970 C C . TYR A 1 366 ? -26.674 12.930 -1.767 1.00 91.44 366 TYR A C 1
ATOM 2972 O O . TYR A 1 366 ? -25.707 13.642 -2.024 1.00 91.44 366 TYR A O 1
ATOM 2980 N N . ASP A 1 367 ? -27.599 12.619 -2.684 1.00 88.69 367 ASP A N 1
ATOM 2981 C CA . ASP A 1 367 ? -27.501 12.997 -4.102 1.00 88.69 367 ASP A CA 1
ATOM 2982 C C . ASP A 1 367 ? -27.405 14.530 -4.272 1.00 88.69 367 ASP A C 1
ATOM 2984 O O . ASP A 1 367 ? -26.647 15.029 -5.105 1.00 88.69 367 ASP A O 1
ATOM 2988 N N . CYS A 1 368 ? -28.137 15.300 -3.455 1.00 83.00 368 CYS A N 1
ATOM 2989 C CA . CYS A 1 368 ? -28.032 16.761 -3.431 1.00 83.00 368 CYS A CA 1
ATOM 2990 C C . CYS A 1 368 ? -26.642 17.237 -2.987 1.00 83.00 368 CYS A C 1
ATOM 2992 O O . CYS A 1 368 ? -26.076 18.123 -3.625 1.00 83.00 368 CYS A O 1
ATOM 2994 N N . LEU A 1 369 ? -26.078 16.654 -1.926 1.00 86.50 369 LEU A N 1
ATOM 2995 C CA . LEU A 1 369 ? -24.760 17.038 -1.418 1.00 86.50 369 LEU A CA 1
ATOM 2996 C C . LEU A 1 369 ? -23.636 16.683 -2.396 1.00 86.50 369 LEU A C 1
ATOM 2998 O O . LEU A 1 369 ? -22.756 17.512 -2.612 1.00 86.50 369 LEU A O 1
ATOM 3002 N N . ILE A 1 370 ? -23.675 15.496 -3.009 1.00 86.62 370 ILE A N 1
ATOM 3003 C CA . ILE A 1 370 ? -22.700 15.086 -4.030 1.00 86.62 370 ILE A CA 1
ATOM 3004 C C . ILE A 1 370 ? -22.737 16.059 -5.209 1.00 86.62 370 ILE A C 1
ATOM 3006 O O . ILE A 1 370 ? -21.707 16.619 -5.589 1.00 86.62 370 ILE A O 1
ATOM 3010 N N . LYS A 1 371 ? -23.935 16.362 -5.716 1.00 84.19 371 LYS A N 1
ATOM 3011 C CA . LYS A 1 371 ? -24.100 17.305 -6.821 1.00 84.19 371 LYS A CA 1
ATOM 3012 C C . LYS A 1 371 ? -23.581 18.711 -6.497 1.00 84.19 371 LYS A C 1
ATOM 3014 O O . LYS A 1 371 ? -22.959 19.337 -7.340 1.00 84.19 371 LYS A O 1
ATOM 3019 N N . GLU A 1 372 ? -23.856 19.223 -5.299 1.00 83.38 372 GLU A N 1
ATOM 3020 C CA . GLU A 1 372 ? -23.519 20.605 -4.921 1.00 83.38 372 GLU A CA 1
ATOM 3021 C C . GLU A 1 372 ? -22.083 20.801 -4.414 1.00 83.38 372 GLU A C 1
ATOM 3023 O O . GLU A 1 372 ? -21.645 21.945 -4.266 1.00 83.38 372 GLU A O 1
ATOM 3028 N N . LYS A 1 373 ? -21.386 19.728 -4.018 1.00 83.00 373 LYS A N 1
ATOM 3029 C CA . LYS A 1 373 ? -20.102 19.827 -3.293 1.00 83.00 373 LYS A CA 1
ATOM 3030 C C . LYS A 1 373 ? -18.970 18.995 -3.871 1.00 83.00 373 LYS A C 1
ATOM 3032 O O . LYS A 1 373 ? -17.831 19.220 -3.463 1.00 83.00 373 LYS A O 1
ATOM 3037 N N . VAL A 1 374 ? -19.287 18.052 -4.753 1.00 79.75 374 VAL A N 1
ATOM 3038 C CA . VAL A 1 374 ? -18.324 17.129 -5.366 1.00 79.75 374 VAL A CA 1
ATOM 3039 C C . VAL A 1 374 ? -18.354 17.253 -6.892 1.00 79.75 374 VAL A C 1
ATOM 3041 O O . VAL A 1 374 ? -17.301 17.259 -7.507 1.00 79.75 374 VAL A O 1
ATOM 3044 N N . GLN A 1 375 ? -19.538 17.410 -7.497 1.00 76.81 375 GLN A N 1
ATOM 3045 C CA . GLN A 1 375 ? -19.722 17.457 -8.959 1.00 76.81 375 GLN A CA 1
ATOM 3046 C C . GLN A 1 375 ? -20.019 18.863 -9.521 1.00 76.81 375 GLN A C 1
ATOM 3048 O O . GLN A 1 375 ? -20.493 18.971 -10.650 1.00 76.81 375 GLN A O 1
ATOM 3053 N N . ASP A 1 376 ? -19.835 19.937 -8.747 1.00 66.75 376 ASP A N 1
ATOM 3054 C CA . ASP A 1 376 ? -20.078 21.297 -9.255 1.00 66.75 376 ASP A CA 1
ATOM 3055 C C . ASP A 1 376 ? -18.960 21.692 -10.241 1.00 66.75 376 ASP A C 1
ATOM 3057 O O . ASP A 1 376 ? -17.787 21.584 -9.898 1.00 66.75 376 ASP A O 1
ATOM 3061 N N . ASP A 1 377 ? -19.327 22.157 -11.443 1.00 50.41 377 ASP A N 1
ATOM 3062 C CA . ASP A 1 377 ? -18.456 22.449 -12.608 1.00 50.41 377 ASP A CA 1
ATOM 3063 C C . ASP A 1 377 ? -17.489 23.645 -12.397 1.00 50.41 377 ASP A C 1
ATOM 3065 O O . ASP A 1 377 ? -17.014 24.262 -13.354 1.00 50.41 377 ASP A O 1
ATOM 3069 N N . GLN A 1 378 ? -17.231 24.055 -11.155 1.00 52.34 378 GLN A N 1
ATOM 3070 C CA . GLN A 1 378 ? -16.208 25.058 -10.869 1.00 52.34 378 GLN A CA 1
ATOM 3071 C C . GLN A 1 378 ? -14.865 24.352 -10.751 1.00 52.34 378 GLN A C 1
ATOM 3073 O O . GLN A 1 378 ? -14.807 23.350 -10.052 1.00 52.34 378 GLN A O 1
ATOM 3078 N N . ASP A 1 379 ? -13.822 24.888 -11.401 1.00 48.31 379 ASP A N 1
ATOM 3079 C CA . ASP A 1 379 ? -12.409 24.474 -11.307 1.00 48.31 379 ASP A CA 1
ATOM 3080 C C . ASP A 1 379 ? -11.960 24.377 -9.832 1.00 48.31 379 ASP A C 1
ATOM 3082 O O . ASP A 1 379 ? -11.365 25.297 -9.261 1.00 48.31 379 ASP A O 1
ATOM 3086 N N . GLY A 1 380 ? -12.354 23.290 -9.179 1.00 54.25 380 GLY A N 1
ATOM 3087 C CA . GLY A 1 380 ? -12.172 23.023 -7.771 1.00 54.25 380 GLY A CA 1
ATOM 3088 C C . GLY A 1 380 ? -10.887 22.248 -7.585 1.00 54.25 380 GLY A C 1
ATOM 3089 O O . GLY A 1 380 ? -10.590 21.336 -8.342 1.00 54.25 380 GLY A O 1
ATOM 3090 N N . ASP A 1 381 ? -10.128 22.632 -6.571 1.00 65.31 381 ASP A N 1
ATOM 3091 C CA . ASP A 1 381 ? -8.978 21.869 -6.102 1.00 65.31 381 ASP A CA 1
ATOM 3092 C C . ASP A 1 381 ? -9.426 20.440 -5.732 1.00 65.31 381 ASP A C 1
ATOM 3094 O O . ASP A 1 381 ? -10.344 20.278 -4.916 1.00 65.31 381 ASP A O 1
ATOM 3098 N N . ASP A 1 382 ? -8.804 19.422 -6.334 1.00 67.19 382 ASP A N 1
ATOM 3099 C CA . ASP A 1 382 ? -9.136 18.004 -6.130 1.00 67.19 382 ASP A CA 1
ATOM 3100 C C . ASP A 1 382 ? -9.117 17.633 -4.638 1.00 67.19 382 ASP A C 1
ATOM 3102 O O . ASP A 1 382 ? -9.986 16.899 -4.156 1.00 67.19 382 ASP A O 1
ATOM 3106 N N . ASP A 1 383 ? -8.219 18.241 -3.853 1.00 67.94 383 ASP A N 1
ATOM 3107 C CA . ASP A 1 383 ? -8.155 18.048 -2.403 1.00 67.94 383 ASP A CA 1
ATOM 3108 C C . ASP A 1 383 ? -9.429 18.537 -1.696 1.00 67.94 383 ASP A C 1
ATOM 3110 O O . ASP A 1 383 ? -9.877 17.957 -0.699 1.00 67.94 383 ASP A O 1
ATOM 3114 N N . VAL A 1 384 ? -10.052 19.611 -2.185 1.00 74.94 384 VAL A N 1
ATOM 3115 C CA . VAL A 1 384 ? -11.309 20.143 -1.636 1.00 74.94 384 VAL A CA 1
ATOM 3116 C C . VAL A 1 384 ? -12.479 19.235 -2.001 1.00 74.94 384 VAL A C 1
ATOM 3118 O O . VAL A 1 384 ? -13.333 18.978 -1.145 1.00 74.94 384 VAL A O 1
ATOM 3121 N N . ILE A 1 385 ? -12.504 18.720 -3.232 1.00 77.75 385 ILE A N 1
ATOM 3122 C CA . ILE A 1 385 ? -13.525 17.786 -3.723 1.00 77.75 385 ILE A CA 1
ATOM 3123 C C . ILE A 1 385 ? -13.485 16.491 -2.902 1.00 77.75 385 ILE A C 1
ATOM 3125 O O . ILE A 1 385 ? -14.501 16.097 -2.318 1.00 77.75 385 ILE A O 1
ATOM 3129 N N . ILE A 1 386 ? -12.301 15.893 -2.747 1.00 79.44 386 ILE A N 1
ATOM 3130 C CA . ILE A 1 386 ? -12.092 14.673 -1.956 1.00 79.44 386 ILE A CA 1
ATOM 3131 C C . ILE A 1 386 ? -12.463 14.907 -0.485 1.00 79.44 386 ILE A C 1
ATOM 3133 O O . ILE A 1 386 ? -13.159 14.091 0.128 1.00 79.44 386 ILE A O 1
ATOM 3137 N N . ASN A 1 387 ? -12.069 16.038 0.109 1.00 79.12 387 ASN A N 1
ATOM 3138 C CA . ASN A 1 387 ? -12.422 16.349 1.498 1.00 79.12 387 ASN A CA 1
ATOM 3139 C C . ASN A 1 387 ? -13.931 16.560 1.700 1.00 79.12 387 ASN A C 1
ATOM 3141 O O . ASN A 1 387 ? -14.485 16.146 2.725 1.00 79.12 387 ASN A O 1
ATOM 3145 N N . ASN A 1 388 ? -14.620 17.185 0.743 1.00 81.81 388 ASN A N 1
ATOM 3146 C CA . ASN A 1 388 ? -16.074 17.323 0.785 1.00 81.81 388 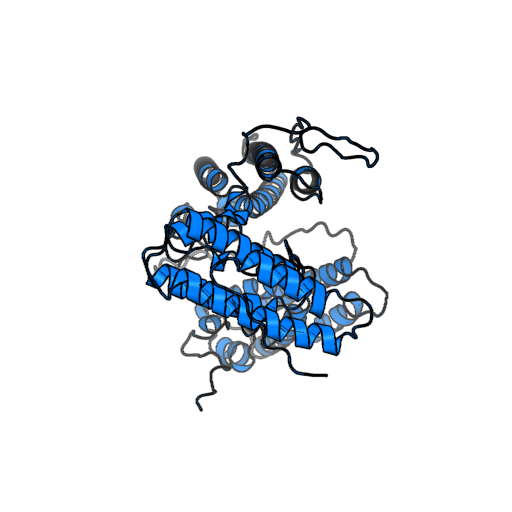ASN A CA 1
ATOM 3147 C C . ASN A 1 388 ? -16.760 15.961 0.672 1.00 81.81 388 ASN A C 1
ATOM 3149 O O . ASN A 1 388 ? -17.667 15.682 1.462 1.00 81.81 388 ASN A O 1
ATOM 3153 N N . PHE A 1 389 ? -16.295 15.101 -0.239 1.00 87.75 389 PHE A N 1
ATOM 3154 C CA . PHE A 1 389 ? -16.789 13.733 -0.354 1.00 87.75 389 PHE A CA 1
ATOM 3155 C C . PHE A 1 389 ? -16.627 12.968 0.964 1.00 87.75 389 PHE A C 1
ATOM 3157 O O . PHE A 1 389 ? -17.604 12.420 1.471 1.00 87.75 389 PHE A O 1
ATOM 3164 N N . LYS A 1 390 ? -15.446 13.016 1.598 1.00 85.19 390 LYS A N 1
ATOM 3165 C CA . LYS A 1 390 ? -15.191 12.352 2.891 1.00 85.19 390 LYS A CA 1
ATOM 3166 C C . LYS A 1 390 ? -16.177 12.784 3.979 1.00 85.19 390 LYS A C 1
ATOM 3168 O O . LYS A 1 390 ? -16.718 11.934 4.689 1.00 85.19 390 LYS A O 1
ATOM 3173 N N . LYS A 1 391 ? -16.490 14.083 4.079 1.00 83.38 391 LYS A N 1
ATOM 3174 C CA . LYS A 1 391 ? -17.517 14.596 5.011 1.00 83.38 391 LYS A CA 1
ATOM 3175 C C . LYS A 1 391 ? -18.902 14.002 4.725 1.00 83.38 391 LYS A C 1
ATOM 3177 O O . LYS A 1 391 ? -19.610 13.613 5.655 1.00 83.38 391 LYS A O 1
ATOM 3182 N N . ILE A 1 392 ? -19.293 13.937 3.452 1.00 86.94 392 ILE A N 1
ATOM 3183 C CA . ILE A 1 392 ? -20.583 13.377 3.022 1.00 86.94 392 ILE A CA 1
ATOM 3184 C C . ILE A 1 392 ? -20.633 11.871 3.307 1.00 86.94 392 ILE A C 1
ATOM 3186 O O . ILE A 1 392 ? -21.617 11.389 3.867 1.00 86.94 392 ILE A O 1
ATOM 3190 N N . ALA A 1 393 ? -19.556 11.144 3.009 1.00 86.94 393 ALA A N 1
ATOM 3191 C CA . ALA A 1 393 ? -19.425 9.716 3.263 1.00 86.94 393 ALA A CA 1
ATOM 3192 C C . ALA A 1 393 ? -19.536 9.382 4.758 1.00 86.94 393 ALA A C 1
ATOM 3194 O O . ALA A 1 393 ? -20.243 8.446 5.121 1.00 86.94 393 ALA A O 1
ATOM 3195 N N . ILE A 1 394 ? -18.908 10.160 5.648 1.00 85.00 394 ILE A N 1
ATOM 3196 C CA . ILE A 1 394 ? -19.068 10.005 7.107 1.00 85.00 394 ILE A CA 1
ATOM 3197 C C . ILE A 1 394 ? -20.544 10.146 7.507 1.00 85.00 394 ILE A C 1
ATOM 3199 O O . ILE A 1 394 ? -21.103 9.236 8.121 1.00 85.00 394 ILE A O 1
ATOM 3203 N N . SER A 1 395 ? -21.208 11.226 7.081 1.00 84.00 395 SER A N 1
ATOM 3204 C CA . SER A 1 395 ? -22.630 11.451 7.383 1.00 84.00 395 SER A CA 1
ATOM 3205 C C . SER A 1 395 ? -23.522 10.317 6.850 1.00 84.00 395 SER A C 1
ATOM 3207 O O . SER A 1 395 ? -24.426 9.846 7.544 1.00 84.00 395 SER A O 1
ATOM 3209 N N . ALA A 1 396 ? -23.235 9.806 5.648 1.00 89.44 396 ALA A N 1
ATOM 3210 C CA . ALA A 1 396 ? -23.980 8.705 5.046 1.00 89.44 396 ALA A CA 1
ATOM 3211 C C . ALA A 1 396 ? -23.814 7.405 5.846 1.00 89.44 396 ALA A C 1
ATOM 3213 O O . ALA A 1 396 ? -24.803 6.732 6.145 1.00 89.44 396 ALA A O 1
ATOM 3214 N N . ARG A 1 397 ? -22.579 7.077 6.250 1.00 90.69 397 ARG A N 1
ATOM 3215 C CA . ARG A 1 397 ? -22.267 5.900 7.074 1.00 90.69 397 ARG A CA 1
ATOM 3216 C C . ARG A 1 397 ? -22.993 5.937 8.415 1.00 90.69 397 ARG A C 1
ATOM 3218 O O . ARG A 1 397 ? -23.599 4.936 8.803 1.00 90.69 397 ARG A O 1
ATOM 3225 N N . GLU A 1 398 ? -23.016 7.091 9.083 1.00 88.69 398 GLU A N 1
ATOM 3226 C CA . GLU A 1 398 ? -23.769 7.267 10.329 1.00 88.69 398 GLU A CA 1
ATOM 3227 C C . GLU A 1 398 ? -25.272 7.021 10.145 1.00 88.69 398 GLU A C 1
ATOM 3229 O O . GLU A 1 398 ? -25.920 6.400 10.991 1.00 88.69 398 GLU A O 1
ATOM 3234 N N . VAL A 1 399 ? -25.855 7.530 9.057 1.00 90.31 399 VAL A N 1
ATOM 3235 C CA . VAL A 1 399 ? -27.288 7.383 8.778 1.00 90.31 399 VAL A CA 1
ATOM 3236 C C . VAL A 1 399 ? -27.633 5.940 8.433 1.00 90.31 399 VAL A C 1
ATOM 3238 O O . VAL A 1 399 ? -28.610 5.419 8.970 1.00 90.31 399 VAL A O 1
ATOM 3241 N N . ILE A 1 400 ? -26.816 5.263 7.620 1.00 93.38 400 ILE A N 1
ATOM 3242 C CA . ILE A 1 400 ? -26.965 3.826 7.340 1.00 93.38 400 ILE A CA 1
ATOM 3243 C C . ILE A 1 400 ? -26.931 3.035 8.651 1.00 93.38 400 ILE A C 1
ATOM 3245 O O . ILE A 1 400 ? -27.813 2.211 8.899 1.00 93.38 400 ILE A O 1
ATOM 3249 N N . TRP A 1 401 ? -25.969 3.333 9.529 1.00 91.94 401 TRP A N 1
ATOM 3250 C CA . TRP A 1 401 ? -25.861 2.679 10.831 1.00 91.94 401 TRP A CA 1
ATOM 3251 C C . TRP A 1 401 ? -27.105 2.907 11.693 1.00 91.94 401 TRP A C 1
ATOM 3253 O O . TRP A 1 401 ? -27.661 1.962 12.253 1.00 91.94 401 TRP A O 1
ATOM 3263 N N . LYS A 1 402 ? -27.593 4.150 11.769 1.00 90.81 402 LYS A N 1
ATOM 3264 C CA . LYS A 1 402 ? -28.813 4.495 12.515 1.00 90.81 402 LYS A CA 1
ATOM 3265 C C . LYS A 1 402 ? -30.036 3.751 11.968 1.00 90.81 402 LYS A C 1
ATOM 3267 O O . LYS A 1 402 ? -30.797 3.161 12.734 1.00 90.81 402 LYS A O 1
ATOM 3272 N N . LEU A 1 403 ? -30.210 3.720 10.647 1.00 89.88 403 LEU A N 1
ATOM 3273 C CA . LEU A 1 403 ? -31.338 3.043 10.002 1.00 89.88 403 LEU A CA 1
ATOM 3274 C C . LEU A 1 403 ? -31.346 1.534 10.271 1.00 89.88 403 LEU A C 1
ATOM 3276 O O . LEU A 1 403 ? -32.415 0.975 10.520 1.00 89.88 403 LEU A O 1
ATOM 3280 N N . LEU A 1 404 ? -30.175 0.890 10.253 1.00 90.44 404 LEU A N 1
ATOM 3281 C CA . LEU A 1 404 ? -30.052 -0.559 10.426 1.00 90.44 404 LEU A CA 1
ATOM 3282 C C . LEU A 1 404 ? -30.012 -1.002 11.890 1.00 90.44 404 LEU A C 1
ATOM 3284 O O . LEU A 1 404 ? -30.548 -2.059 12.218 1.00 90.44 404 LEU A O 1
ATOM 3288 N N . PHE A 1 405 ? -29.389 -0.218 12.771 1.00 91.44 405 PHE A N 1
ATOM 3289 C CA . PHE A 1 405 ? -28.953 -0.716 14.077 1.00 91.44 405 PHE A CA 1
ATOM 3290 C C . PHE A 1 405 ? -29.455 0.081 15.283 1.00 91.44 405 PHE A C 1
ATOM 3292 O O . PHE A 1 405 ? -29.261 -0.381 16.412 1.00 91.44 405 PHE A O 1
ATOM 3299 N N . SER A 1 406 ? -30.141 1.219 15.103 1.00 85.31 406 SER A N 1
ATOM 3300 C CA . SER A 1 406 ? -30.752 1.947 16.233 1.00 85.31 406 SER A CA 1
ATOM 3301 C C . SER A 1 406 ? -31.906 1.188 16.897 1.00 85.31 406 SER A C 1
ATOM 3303 O O . SER A 1 406 ? -32.304 1.524 18.009 1.00 85.31 406 SER A O 1
ATOM 3305 N N . GLN A 1 407 ? -32.450 0.167 16.235 1.00 78.50 407 GLN A N 1
ATOM 3306 C CA . GLN A 1 407 ? -33.468 -0.728 16.778 1.00 78.50 407 GLN A CA 1
ATOM 3307 C C . GLN A 1 407 ? -33.006 -2.180 16.616 1.00 78.50 407 GLN A C 1
ATOM 3309 O O . GLN A 1 407 ? -32.258 -2.496 15.693 1.00 78.50 407 GLN A O 1
ATOM 3314 N N . ASN A 1 408 ? -33.462 -3.078 17.495 1.00 72.25 408 ASN A N 1
ATOM 3315 C CA . ASN A 1 408 ? -33.124 -4.508 17.402 1.00 72.25 408 ASN A CA 1
ATOM 3316 C C . ASN A 1 408 ? -33.663 -5.161 16.123 1.00 72.25 408 ASN A C 1
ATOM 3318 O O . ASN A 1 408 ? -33.096 -6.143 15.661 1.00 72.25 408 ASN A O 1
ATOM 3322 N N . ASN A 1 409 ? -34.754 -4.630 15.569 1.00 79.50 409 ASN A N 1
ATOM 3323 C CA . ASN A 1 409 ? -35.305 -5.075 14.300 1.00 79.50 409 ASN A CA 1
ATOM 3324 C C . ASN A 1 409 ? -35.757 -3.841 13.503 1.00 79.50 409 ASN A C 1
ATOM 3326 O O . ASN A 1 409 ? -36.807 -3.278 13.827 1.00 79.50 409 ASN A O 1
ATOM 3330 N N . PRO A 1 410 ? -34.959 -3.353 12.538 1.00 87.75 410 PRO A N 1
ATOM 3331 C CA . PRO A 1 410 ? -35.314 -2.167 11.772 1.00 87.75 410 PRO A CA 1
ATOM 3332 C C . PRO A 1 410 ? -36.534 -2.434 10.887 1.00 87.75 410 PRO A C 1
ATOM 3334 O O . PRO A 1 410 ? -36.745 -3.550 10.401 1.00 87.75 410 PRO A O 1
ATOM 3337 N N . SER A 1 411 ? -37.339 -1.394 10.664 1.00 90.81 411 SER A N 1
ATOM 3338 C CA . SER A 1 411 ? -38.475 -1.466 9.745 1.00 90.81 411 SER A CA 1
ATOM 3339 C C . SER A 1 411 ? -38.010 -1.776 8.320 1.00 90.81 411 SER A C 1
ATOM 3341 O O . SER A 1 411 ? -36.887 -1.455 7.931 1.00 90.81 411 SER A O 1
ATOM 3343 N N . GLU A 1 412 ? -38.892 -2.366 7.515 1.00 90.75 412 GLU A N 1
ATOM 3344 C CA . GLU A 1 412 ? -38.575 -2.651 6.112 1.00 90.75 412 GLU A CA 1
ATOM 3345 C C . GLU A 1 412 ? -38.290 -1.368 5.316 1.00 90.75 412 GLU A C 1
ATOM 3347 O O . GLU A 1 412 ? -37.380 -1.336 4.497 1.00 90.75 412 GLU A O 1
ATOM 3352 N N . ASP A 1 413 ? -38.984 -0.274 5.642 1.00 91.00 413 ASP A N 1
ATOM 3353 C CA . ASP A 1 413 ? -38.703 1.061 5.102 1.00 91.00 413 ASP A CA 1
ATOM 3354 C C . ASP A 1 413 ? -37.271 1.529 5.427 1.00 91.00 413 ASP A C 1
ATOM 3356 O O . ASP A 1 413 ? -36.555 1.997 4.544 1.00 91.00 413 ASP A O 1
ATOM 3360 N N . ASN A 1 414 ? -36.804 1.332 6.667 1.00 92.50 414 ASN A N 1
ATOM 3361 C CA . ASN A 1 414 ? -35.434 1.683 7.051 1.00 92.50 414 ASN A CA 1
ATOM 3362 C C . ASN A 1 414 ? -34.395 0.823 6.332 1.00 92.50 414 ASN A C 1
ATOM 3364 O O . ASN A 1 414 ? -33.356 1.342 5.929 1.00 92.50 414 ASN A O 1
ATOM 3368 N N . LYS A 1 415 ? -34.667 -0.475 6.155 1.00 90.94 415 LYS A N 1
ATOM 3369 C CA . LYS A 1 415 ? -33.795 -1.367 5.382 1.00 90.94 415 LYS A CA 1
ATOM 3370 C C . LYS A 1 415 ? -33.701 -0.909 3.929 1.00 90.94 415 LYS A C 1
ATOM 3372 O O . LYS A 1 415 ? -32.598 -0.789 3.412 1.00 90.94 415 LYS A O 1
ATOM 3377 N N . VAL A 1 416 ? -34.823 -0.589 3.284 1.00 92.00 416 VAL A N 1
ATOM 3378 C CA . VAL A 1 416 ? -34.827 -0.075 1.903 1.00 92.00 416 VAL A CA 1
ATOM 3379 C C . VAL A 1 416 ? -34.013 1.217 1.807 1.00 92.00 416 VAL A C 1
ATOM 3381 O O . VAL A 1 416 ? -33.085 1.292 1.007 1.00 92.00 416 VAL A O 1
ATOM 3384 N N . LYS A 1 417 ? -34.268 2.186 2.694 1.00 93.00 417 LYS A N 1
ATOM 3385 C CA . LYS A 1 417 ? -33.514 3.450 2.755 1.00 93.00 417 LYS A CA 1
ATOM 3386 C C . LYS A 1 417 ? -32.013 3.241 2.963 1.00 93.00 417 LYS A C 1
ATOM 3388 O O . LYS A 1 417 ? -31.208 3.898 2.308 1.00 93.00 417 LYS A O 1
ATOM 3393 N N . ALA A 1 418 ? -31.634 2.334 3.861 1.00 93.44 418 ALA A N 1
ATOM 3394 C CA . ALA A 1 418 ? -30.238 2.015 4.129 1.00 93.44 418 ALA A CA 1
ATOM 3395 C C . ALA A 1 418 ? -29.566 1.351 2.922 1.00 93.44 418 ALA A C 1
ATOM 3397 O O . ALA A 1 418 ? -28.456 1.732 2.571 1.00 93.44 418 ALA A O 1
ATOM 3398 N N . GLY A 1 419 ? -30.238 0.399 2.268 1.00 92.06 419 GLY A N 1
ATOM 3399 C CA . GLY A 1 419 ? -29.733 -0.262 1.064 1.00 92.06 419 GLY A CA 1
ATOM 3400 C C . GLY A 1 419 ? -29.557 0.706 -0.108 1.00 92.06 419 GLY A C 1
ATOM 3401 O O . GLY A 1 419 ? -28.535 0.666 -0.789 1.00 92.06 419 GLY A O 1
ATOM 3402 N N . ASP A 1 420 ? -30.510 1.616 -0.314 1.00 92.31 420 ASP A N 1
ATOM 3403 C CA . ASP A 1 420 ? -30.462 2.606 -1.396 1.00 92.31 420 ASP A CA 1
ATOM 3404 C C . ASP A 1 420 ? -29.394 3.685 -1.171 1.00 92.31 420 ASP A C 1
ATOM 3406 O O . ASP A 1 420 ? -28.752 4.125 -2.131 1.00 92.31 420 ASP A O 1
ATOM 3410 N N . LEU A 1 421 ? -29.189 4.119 0.079 1.00 94.75 421 LEU A N 1
ATOM 3411 C CA . LEU A 1 421 ? -28.088 5.015 0.441 1.00 94.75 421 LEU A CA 1
ATOM 3412 C C . LEU A 1 421 ? -26.734 4.298 0.341 1.00 94.75 421 LEU A C 1
ATOM 3414 O O . LEU A 1 421 ? -25.789 4.869 -0.191 1.00 94.75 421 LEU A O 1
ATOM 3418 N N . LEU A 1 422 ? -26.646 3.041 0.787 1.00 95.69 422 LEU A N 1
ATOM 3419 C CA . LEU A 1 422 ? -25.426 2.238 0.705 1.00 95.69 422 LEU A CA 1
ATOM 3420 C C . LEU A 1 422 ? -24.989 1.990 -0.743 1.00 95.69 422 LEU A C 1
ATOM 3422 O O . LEU A 1 422 ? -23.797 2.036 -1.024 1.00 95.69 422 LEU A O 1
ATOM 3426 N N . TYR A 1 423 ? -25.938 1.756 -1.653 1.00 94.75 423 TYR A N 1
ATOM 3427 C CA . TYR A 1 423 ? -25.658 1.592 -3.081 1.00 94.75 423 TYR A CA 1
ATOM 3428 C C . TYR A 1 423 ? -25.003 2.838 -3.690 1.00 94.75 423 TYR A C 1
ATOM 3430 O O . TYR A 1 423 ? -23.998 2.721 -4.384 1.00 94.75 423 TYR A O 1
ATOM 3438 N N . ARG A 1 424 ? -25.537 4.028 -3.388 1.00 92.62 424 ARG A N 1
ATOM 3439 C CA . ARG A 1 424 ? -24.971 5.308 -3.849 1.00 92.62 424 ARG A CA 1
ATOM 3440 C C . ARG A 1 424 ? -23.603 5.568 -3.245 1.00 92.62 424 ARG A C 1
ATOM 3442 O O . ARG A 1 424 ? -22.656 5.820 -3.974 1.00 92.62 424 ARG A O 1
ATOM 3449 N N . LEU A 1 425 ? -23.510 5.416 -1.923 1.00 95.31 425 LEU A N 1
ATOM 3450 C CA . LEU A 1 425 ? -22.259 5.586 -1.200 1.00 95.31 425 LEU A CA 1
ATOM 3451 C C . LEU A 1 425 ? -21.169 4.680 -1.764 1.00 95.31 425 LEU A C 1
ATOM 3453 O O . LEU A 1 425 ? -20.058 5.148 -1.957 1.00 95.31 425 LEU A O 1
ATOM 3457 N N . LYS A 1 426 ? -21.485 3.411 -2.053 1.00 94.12 426 LYS A N 1
ATOM 3458 C CA . LYS A 1 426 ? -20.531 2.497 -2.679 1.00 94.12 426 LYS A CA 1
ATOM 3459 C C . LYS A 1 426 ? -20.056 3.028 -4.029 1.00 94.12 426 LYS A C 1
ATOM 3461 O O . LYS A 1 426 ? -18.854 3.099 -4.240 1.00 94.12 426 LYS A O 1
ATOM 3466 N N . ALA A 1 427 ? -20.993 3.360 -4.918 1.00 90.19 427 ALA A N 1
ATOM 3467 C CA . ALA A 1 427 ? -20.674 3.786 -6.277 1.00 90.19 427 ALA A CA 1
ATOM 3468 C C . ALA A 1 427 ? -19.714 4.983 -6.281 1.00 90.19 427 ALA A C 1
ATOM 3470 O O . ALA A 1 427 ? -18.697 4.935 -6.961 1.00 90.19 427 ALA A O 1
ATOM 3471 N N . ASP A 1 428 ? -19.984 5.998 -5.458 1.00 90.12 428 ASP A N 1
ATOM 3472 C CA . ASP A 1 428 ? -19.108 7.167 -5.369 1.00 90.12 428 ASP A CA 1
ATOM 3473 C C . ASP A 1 428 ? -17.807 6.848 -4.608 1.00 90.12 428 ASP A C 1
ATOM 3475 O O . ASP A 1 428 ? -16.732 7.309 -4.984 1.00 90.12 428 ASP A O 1
ATOM 3479 N N . SER A 1 429 ? -17.851 6.014 -3.561 1.00 88.38 429 SER A N 1
ATOM 3480 C CA . SER A 1 429 ? -16.641 5.592 -2.843 1.00 88.38 429 SER A CA 1
ATOM 3481 C C . SER A 1 429 ? -15.657 4.860 -3.743 1.00 88.38 429 SER A C 1
ATOM 3483 O O . SER A 1 429 ? -14.463 5.083 -3.590 1.00 88.38 429 SER A O 1
ATOM 3485 N N . CYS A 1 430 ? -16.126 4.054 -4.694 1.00 86.81 430 CYS A N 1
ATOM 3486 C CA . CYS A 1 430 ? -15.254 3.380 -5.650 1.00 86.81 430 CYS A CA 1
ATOM 3487 C C . CYS A 1 430 ? -14.503 4.356 -6.582 1.00 86.81 430 CYS A C 1
ATOM 3489 O O . CYS A 1 430 ? -13.510 3.960 -7.170 1.00 86.81 430 CYS A O 1
ATOM 3491 N N . SER A 1 431 ? -14.919 5.624 -6.680 1.00 83.25 431 SER A N 1
ATOM 3492 C CA . SER A 1 431 ? -14.229 6.658 -7.471 1.00 83.25 431 SER A CA 1
ATOM 3493 C C . SER A 1 431 ? -13.471 7.695 -6.636 1.00 83.25 431 SER A C 1
ATOM 3495 O O . SER A 1 431 ? -12.613 8.387 -7.171 1.00 83.25 431 SER A O 1
ATOM 3497 N N . PHE A 1 432 ? -13.775 7.841 -5.342 1.00 79.88 432 PHE A N 1
ATOM 3498 C CA . PHE A 1 432 ? -13.189 8.909 -4.516 1.00 79.88 432 PHE A CA 1
ATOM 3499 C C . PHE A 1 432 ? -12.417 8.425 -3.282 1.00 79.88 432 PHE A C 1
ATOM 3501 O O . PHE A 1 432 ? -11.483 9.099 -2.851 1.00 79.88 432 PHE A O 1
ATOM 3508 N N . ASP A 1 433 ? -12.824 7.318 -2.651 1.00 83.00 433 ASP A N 1
ATOM 3509 C CA . ASP A 1 433 ? -12.180 6.792 -1.436 1.00 83.00 433 ASP A CA 1
ATOM 3510 C C . ASP A 1 433 ? -12.588 5.323 -1.178 1.00 83.00 433 ASP A C 1
ATOM 3512 O O . ASP A 1 433 ? -13.371 5.037 -0.253 1.00 83.00 433 ASP A O 1
ATOM 3516 N N . PRO A 1 434 ? -12.106 4.372 -2.004 1.00 79.81 434 PRO A N 1
ATOM 3517 C CA . PRO A 1 434 ? -12.504 2.971 -1.894 1.00 79.81 434 PRO A CA 1
ATOM 3518 C C . PRO A 1 434 ? -11.985 2.326 -0.604 1.00 79.81 434 PRO A C 1
ATOM 3520 O O . PRO A 1 434 ? -12.669 1.487 -0.016 1.00 79.81 434 PRO A O 1
ATOM 3523 N N . TRP A 1 435 ? -10.822 2.746 -0.095 1.00 81.81 435 TRP A N 1
ATOM 3524 C CA . TRP A 1 435 ? -10.213 2.174 1.112 1.00 81.81 435 TRP A CA 1
ATOM 3525 C C . TRP A 1 435 ? -11.053 2.421 2.373 1.00 81.81 435 TRP A C 1
ATOM 3527 O O . TRP A 1 435 ? -11.356 1.476 3.110 1.00 81.81 435 TRP A O 1
ATOM 3537 N N . SER A 1 436 ? -11.506 3.662 2.601 1.00 76.19 436 SER A N 1
ATOM 3538 C CA . SER A 1 436 ? -12.364 3.996 3.750 1.00 76.19 436 SER A CA 1
ATOM 3539 C C . SER A 1 436 ? -13.698 3.246 3.723 1.00 76.19 436 SER A C 1
ATOM 3541 O O . SER A 1 436 ? -14.245 2.894 4.778 1.00 76.19 436 SER A O 1
ATOM 3543 N N . TYR A 1 437 ? -14.241 3.007 2.527 1.00 85.19 437 TYR A N 1
ATOM 3544 C CA . TYR A 1 437 ? -15.451 2.214 2.342 1.00 85.19 437 TYR A CA 1
ATOM 3545 C C . TYR A 1 437 ? -15.194 0.730 2.615 1.00 85.19 437 TYR A C 1
ATOM 3547 O O . TYR A 1 437 ? -15.919 0.132 3.413 1.00 85.19 437 TYR A O 1
ATOM 3555 N N . ASN A 1 438 ? -14.139 0.158 2.026 1.00 83.88 438 ASN A N 1
ATOM 3556 C CA . ASN A 1 438 ? -13.758 -1.250 2.163 1.00 83.88 438 ASN A CA 1
ATOM 3557 C C . ASN A 1 438 ? -13.532 -1.641 3.626 1.00 83.88 438 ASN A C 1
ATOM 3559 O O . ASN A 1 438 ? -13.994 -2.695 4.064 1.00 83.88 438 ASN A O 1
ATOM 3563 N N . MET A 1 439 ? -12.907 -0.766 4.416 1.00 77.31 439 MET A N 1
ATOM 3564 C CA . MET A 1 439 ? -12.792 -0.964 5.859 1.00 77.31 439 MET A CA 1
ATOM 3565 C C . MET A 1 439 ? -14.157 -0.941 6.552 1.00 77.31 439 MET A C 1
ATOM 3567 O O . MET A 1 439 ? -14.523 -1.881 7.257 1.00 77.31 439 MET A O 1
ATOM 3571 N N . TRP A 1 440 ? -14.944 0.115 6.351 1.00 87.56 440 TRP A N 1
ATOM 3572 C CA . TRP A 1 440 ? -16.211 0.293 7.061 1.00 87.56 440 TRP A CA 1
ATOM 3573 C C . TRP A 1 440 ? -17.258 -0.781 6.726 1.00 87.56 440 TRP A C 1
ATOM 3575 O O . TRP A 1 440 ? -17.965 -1.261 7.617 1.00 87.56 440 TRP A O 1
ATOM 3585 N N . ILE A 1 441 ? -17.345 -1.214 5.467 1.00 91.31 441 ILE A N 1
ATOM 3586 C CA . ILE A 1 441 ? -18.366 -2.171 5.025 1.00 91.31 441 ILE A CA 1
ATOM 3587 C C . ILE A 1 441 ? -18.198 -3.551 5.682 1.00 91.31 441 ILE A C 1
ATOM 3589 O O . ILE A 1 441 ? -19.185 -4.256 5.909 1.00 91.31 441 ILE A O 1
ATOM 3593 N N . THR A 1 442 ? -16.976 -3.919 6.090 1.00 80.12 442 THR A N 1
ATOM 3594 C CA . THR A 1 442 ? -16.734 -5.128 6.902 1.00 80.12 442 THR A CA 1
ATOM 3595 C C . THR A 1 442 ? -17.363 -5.034 8.290 1.00 80.12 442 THR A C 1
ATOM 3597 O O . THR A 1 442 ? -17.943 -6.011 8.762 1.00 80.12 442 THR A O 1
ATOM 3600 N N . THR A 1 443 ? -17.359 -3.845 8.899 1.00 86.12 443 THR A N 1
ATOM 3601 C CA . THR A 1 443 ? -18.001 -3.606 10.200 1.00 86.12 443 THR A CA 1
ATOM 3602 C C . THR A 1 443 ? -19.521 -3.734 10.083 1.00 86.12 443 THR A C 1
ATOM 3604 O O . THR A 1 443 ? -20.167 -4.343 10.937 1.00 86.12 443 THR A O 1
ATOM 3607 N N . VAL A 1 444 ? -20.106 -3.227 8.991 1.00 84.12 444 VAL A N 1
ATOM 3608 C CA . VAL A 1 444 ? -21.542 -3.387 8.706 1.00 84.12 444 VAL A CA 1
ATOM 3609 C C . VAL A 1 444 ? -21.897 -4.861 8.508 1.00 84.12 444 VAL A C 1
ATOM 3611 O O . VAL A 1 444 ? -22.869 -5.333 9.099 1.00 84.12 444 VAL A O 1
ATOM 3614 N N . ARG A 1 445 ? -21.103 -5.609 7.727 1.00 89.56 445 ARG A N 1
ATOM 3615 C CA . ARG A 1 445 ? -21.267 -7.063 7.555 1.00 89.56 445 ARG A CA 1
ATOM 3616 C C . ARG A 1 445 ? -21.287 -7.772 8.905 1.00 89.56 445 ARG A C 1
ATOM 3618 O O . ARG A 1 445 ? -22.211 -8.537 9.175 1.00 89.56 445 ARG A O 1
ATOM 3625 N N . ASP A 1 446 ? -20.280 -7.541 9.737 1.00 82.44 446 ASP A N 1
ATOM 3626 C CA . ASP A 1 446 ? -20.117 -8.287 10.984 1.00 82.44 446 ASP A CA 1
ATOM 3627 C C . ASP A 1 446 ? -21.254 -7.999 11.971 1.00 82.44 446 ASP A C 1
ATOM 3629 O O . ASP A 1 446 ? -21.782 -8.927 12.589 1.00 82.44 446 ASP A O 1
ATOM 3633 N N . GLU A 1 447 ? -21.720 -6.750 12.051 1.00 87.31 447 GLU A N 1
ATOM 3634 C CA . GLU A 1 447 ? -22.867 -6.395 12.892 1.00 87.31 447 GLU A CA 1
ATOM 3635 C C . GLU A 1 447 ? -24.192 -6.965 12.344 1.00 87.31 447 GLU A C 1
ATOM 3637 O O . GLU A 1 447 ? -25.015 -7.447 13.127 1.00 87.31 447 GLU A O 1
ATOM 3642 N N . LEU A 1 448 ? -24.390 -7.015 11.017 1.00 87.94 448 LEU A N 1
ATOM 3643 C CA . LEU A 1 448 ? -25.548 -7.685 10.402 1.00 87.94 448 LEU A CA 1
ATOM 3644 C C . LEU A 1 448 ? -25.578 -9.181 10.726 1.00 87.94 448 LEU A C 1
ATOM 3646 O O . LEU A 1 448 ? -26.624 -9.707 11.110 1.00 87.94 448 LEU A O 1
ATOM 3650 N N . LEU A 1 449 ? -24.441 -9.868 10.584 1.00 86.00 449 LEU A N 1
ATOM 3651 C CA . LEU A 1 449 ? -24.325 -11.300 10.870 1.00 86.00 449 LEU A CA 1
ATOM 3652 C C . LEU A 1 449 ? -24.548 -11.589 12.357 1.00 86.00 449 LEU A C 1
ATOM 3654 O O . LEU A 1 449 ? -25.264 -12.527 12.703 1.00 86.00 449 LEU A O 1
ATOM 3658 N N . LYS A 1 450 ? -23.989 -10.752 13.235 1.00 88.62 450 LYS A N 1
ATOM 3659 C CA . LYS A 1 450 ? -24.155 -10.841 14.690 1.00 88.62 450 LYS A CA 1
ATOM 3660 C C . LYS A 1 450 ? -25.602 -10.634 15.140 1.00 88.62 450 LYS A C 1
ATOM 3662 O O . LYS A 1 450 ? -26.026 -11.270 16.101 1.00 88.62 450 LYS A O 1
ATOM 3667 N N . ARG A 1 451 ? -26.358 -9.764 14.464 1.00 87.50 451 ARG A N 1
ATOM 3668 C CA . ARG A 1 451 ? -27.794 -9.536 14.718 1.00 87.50 451 ARG A CA 1
ATOM 3669 C C . ARG A 1 451 ? -28.713 -10.468 13.929 1.00 87.50 451 ARG A C 1
ATOM 3671 O O . ARG A 1 451 ? -29.924 -10.278 13.962 1.00 87.50 451 ARG A O 1
ATOM 3678 N N . GLU A 1 452 ? -28.149 -11.445 13.218 1.00 89.81 452 GLU A N 1
ATOM 3679 C CA . GLU A 1 452 ? -28.889 -12.397 12.383 1.00 89.81 452 GLU A CA 1
ATOM 3680 C C . GLU A 1 452 ? -29.784 -11.710 11.329 1.00 89.81 452 GLU A C 1
ATOM 3682 O O . GLU A 1 452 ? -30.815 -12.238 10.913 1.00 89.81 452 GLU A O 1
ATOM 3687 N N . MET A 1 453 ? -29.378 -10.530 10.846 1.00 89.44 453 MET A N 1
ATOM 3688 C CA . MET A 1 453 ? -30.081 -9.757 9.813 1.00 89.44 453 MET A CA 1
ATOM 3689 C C . MET A 1 453 ? -29.818 -10.327 8.408 1.00 89.44 453 MET A C 1
ATOM 3691 O O . MET A 1 453 ? -29.399 -9.623 7.485 1.00 89.44 453 MET A O 1
ATOM 3695 N N . PHE A 1 454 ? -30.056 -11.630 8.241 1.00 90.44 454 PHE A N 1
ATOM 3696 C CA . PHE A 1 454 ? -29.684 -12.380 7.042 1.00 90.44 454 PHE A CA 1
ATOM 3697 C C . PHE A 1 454 ? -30.442 -11.955 5.784 1.00 90.44 454 PHE A C 1
ATOM 3699 O O . PHE A 1 454 ? -29.898 -12.093 4.693 1.00 90.44 454 PHE A O 1
ATOM 3706 N N . ASP A 1 455 ? -31.661 -11.430 5.917 1.00 90.50 455 ASP A N 1
ATOM 3707 C CA . ASP A 1 455 ? -32.436 -10.935 4.772 1.00 90.50 455 ASP A CA 1
ATOM 3708 C C . ASP A 1 455 ? -31.766 -9.703 4.158 1.00 90.50 455 ASP A C 1
ATOM 3710 O O . ASP A 1 455 ? -31.537 -9.653 2.957 1.00 90.50 455 ASP A O 1
ATOM 3714 N N . PHE A 1 456 ? -31.321 -8.752 4.986 1.00 91.75 456 PHE A N 1
ATOM 3715 C CA . PHE A 1 456 ? -30.578 -7.590 4.494 1.00 91.75 456 PHE A CA 1
ATOM 3716 C C . PHE A 1 456 ? -29.206 -7.992 3.929 1.00 91.75 456 PHE A C 1
ATOM 3718 O O . PHE A 1 456 ? -28.810 -7.518 2.866 1.00 91.75 456 PHE A O 1
ATOM 3725 N N . TRP A 1 457 ? -28.501 -8.909 4.604 1.00 92.06 457 TRP A N 1
ATOM 3726 C CA . TRP A 1 457 ? -27.235 -9.464 4.112 1.00 92.06 457 TRP A CA 1
ATOM 3727 C C . TRP A 1 457 ? -27.384 -10.078 2.714 1.00 92.06 457 TRP A C 1
ATOM 3729 O O . TRP A 1 457 ? -26.637 -9.725 1.805 1.00 92.06 457 TRP A O 1
ATOM 3739 N N . ARG A 1 458 ? -28.371 -10.958 2.522 1.00 90.69 458 ARG A N 1
ATOM 3740 C CA . ARG A 1 458 ? -28.616 -11.630 1.242 1.00 90.69 458 ARG A CA 1
ATOM 3741 C C . ARG A 1 458 ? -29.111 -10.674 0.169 1.00 90.69 458 ARG A C 1
ATOM 3743 O O . ARG A 1 458 ? -28.538 -10.635 -0.916 1.00 90.69 458 ARG A O 1
ATOM 3750 N N . ASP A 1 459 ? -30.158 -9.917 0.470 1.00 90.81 459 ASP A N 1
ATOM 3751 C CA . ASP A 1 459 ? -30.947 -9.231 -0.553 1.00 90.81 459 ASP A CA 1
ATOM 3752 C C . ASP A 1 459 ? -30.377 -7.853 -0.905 1.00 90.81 459 ASP A C 1
ATOM 3754 O O . ASP A 1 459 ? -30.615 -7.349 -2.003 1.00 90.81 459 ASP A O 1
ATOM 3758 N N . GLN A 1 460 ? -29.623 -7.233 0.009 1.00 92.25 460 GLN A N 1
ATOM 3759 C CA . GLN A 1 460 ? -28.989 -5.936 -0.229 1.00 92.25 460 GLN A CA 1
ATOM 3760 C C . GLN A 1 460 ? -27.489 -6.090 -0.458 1.00 92.25 460 GLN A C 1
ATOM 3762 O O . GLN A 1 460 ? -27.003 -5.660 -1.496 1.00 92.25 460 GLN A O 1
ATOM 3767 N N . LEU A 1 461 ? -26.749 -6.720 0.457 1.00 91.94 461 LEU A N 1
ATOM 3768 C CA . LEU A 1 461 ? -25.283 -6.745 0.360 1.00 91.94 461 LEU A CA 1
ATOM 3769 C C . LEU A 1 461 ? -24.779 -7.742 -0.676 1.00 91.94 461 LEU A C 1
ATOM 3771 O O . LEU A 1 461 ? -24.012 -7.367 -1.555 1.00 91.94 461 LEU A O 1
ATOM 3775 N N . VAL A 1 462 ? -25.225 -8.995 -0.604 1.00 89.56 462 VAL A N 1
ATOM 3776 C CA . VAL A 1 462 ? -24.786 -10.032 -1.544 1.00 89.56 462 VAL A CA 1
ATOM 3777 C C . VAL A 1 462 ? -25.420 -9.805 -2.915 1.00 89.56 462 VAL A C 1
ATOM 3779 O O . VAL A 1 462 ? -24.702 -9.678 -3.897 1.00 89.56 462 VAL A O 1
ATOM 3782 N N . ALA A 1 463 ? -26.750 -9.715 -3.004 1.00 89.62 463 ALA A N 1
ATOM 3783 C CA . ALA A 1 463 ? -27.444 -9.670 -4.293 1.00 89.62 463 ALA A CA 1
ATOM 3784 C C . ALA A 1 463 ? -27.154 -8.409 -5.122 1.00 89.62 463 ALA A C 1
ATOM 3786 O O . ALA A 1 463 ? -27.159 -8.489 -6.349 1.00 89.62 463 ALA A O 1
ATOM 3787 N N . LYS A 1 464 ? -26.904 -7.260 -4.477 1.00 91.00 464 LYS A N 1
ATOM 3788 C CA . LYS A 1 464 ? -26.546 -6.009 -5.167 1.00 91.00 464 LYS A CA 1
ATOM 3789 C C . LYS A 1 464 ? -25.043 -5.722 -5.158 1.00 91.00 464 LYS A C 1
ATOM 3791 O O . LYS A 1 464 ? -24.653 -4.623 -5.531 1.00 91.00 464 LYS A O 1
ATOM 3796 N N . GLU A 1 465 ? -24.221 -6.680 -4.725 1.00 93.06 465 GLU A N 1
ATOM 3797 C CA . GLU A 1 465 ? -22.762 -6.544 -4.695 1.00 93.06 465 GLU A CA 1
ATOM 3798 C C . GLU A 1 465 ? -22.277 -5.320 -3.901 1.00 93.06 465 GLU A C 1
ATOM 3800 O O . GLU A 1 465 ? -21.359 -4.630 -4.320 1.00 93.06 465 GLU A O 1
ATOM 3805 N N . LEU A 1 466 ? -22.871 -5.035 -2.737 1.00 93.94 466 LEU A N 1
ATOM 3806 C CA . LEU A 1 466 ? -22.510 -3.885 -1.886 1.00 93.94 466 LEU A CA 1
ATOM 3807 C C . LEU A 1 466 ? -21.383 -4.192 -0.890 1.00 93.94 466 LEU A C 1
ATOM 3809 O O . LEU A 1 466 ? -21.349 -3.632 0.201 1.00 93.94 466 LEU A O 1
ATOM 3813 N N . GLY A 1 467 ? -20.512 -5.144 -1.213 1.00 90.50 467 GLY A N 1
ATOM 3814 C CA . GLY A 1 467 ? -19.264 -5.387 -0.492 1.00 90.50 467 GLY A CA 1
ATOM 3815 C C . GLY A 1 467 ? -18.128 -4.493 -0.997 1.00 90.50 467 GLY A C 1
ATOM 3816 O O . GLY A 1 467 ? -18.402 -3.521 -1.703 1.00 90.50 467 GLY A O 1
ATOM 3817 N N . PRO A 1 468 ? -16.867 -4.819 -0.669 1.00 91.56 468 PRO A N 1
ATOM 3818 C CA . PRO A 1 468 ? -15.705 -4.016 -1.038 1.00 91.56 468 PRO A CA 1
ATOM 3819 C C . PRO A 1 468 ? -15.667 -3.635 -2.526 1.00 91.56 468 PRO A C 1
ATOM 3821 O O . PRO A 1 468 ? -16.073 -4.439 -3.373 1.00 91.56 468 PRO A O 1
ATOM 3824 N N . CYS A 1 469 ? -15.208 -2.416 -2.811 1.00 87.88 469 CYS A N 1
ATOM 3825 C CA . CYS A 1 469 ? -14.773 -1.988 -4.137 1.00 87.88 469 CYS A CA 1
ATOM 3826 C C . CYS A 1 469 ? -13.534 -2.795 -4.549 1.00 87.88 469 CYS A C 1
ATOM 3828 O O . CYS A 1 469 ? -12.690 -3.095 -3.698 1.00 87.88 469 CYS A O 1
ATOM 3830 N N . TRP A 1 470 ? -13.456 -3.151 -5.826 1.00 87.75 470 TRP A N 1
ATOM 3831 C CA . TRP A 1 470 ? -12.375 -3.909 -6.459 1.00 87.75 470 TRP A CA 1
ATOM 3832 C C . TRP A 1 470 ? -12.393 -3.657 -7.977 1.00 87.75 470 TRP A C 1
ATOM 3834 O O . TRP A 1 470 ? -13.224 -2.891 -8.461 1.00 87.75 470 TRP A O 1
ATOM 3844 N N . ALA A 1 471 ? -11.532 -4.325 -8.748 1.00 85.62 471 ALA A N 1
ATOM 3845 C CA . ALA A 1 471 ? -11.323 -4.046 -10.178 1.00 85.62 471 ALA A CA 1
ATOM 3846 C C . ALA A 1 471 ? -12.599 -4.049 -11.049 1.00 85.62 471 ALA A C 1
ATOM 3848 O O . ALA A 1 471 ? -12.661 -3.441 -12.114 1.00 85.62 471 ALA A O 1
ATOM 3849 N N . LYS A 1 472 ? -13.671 -4.715 -10.600 1.00 86.56 472 LYS A N 1
ATOM 3850 C CA . LYS A 1 472 ? -14.964 -4.707 -11.299 1.00 86.56 472 LYS A CA 1
ATOM 3851 C C . LYS A 1 472 ? -15.678 -3.350 -11.265 1.00 86.56 472 LYS A C 1
ATOM 3853 O O . LYS A 1 472 ? -16.454 -3.062 -12.178 1.00 86.56 472 LYS A O 1
ATOM 3858 N N . ASP A 1 473 ? -15.538 -2.593 -10.183 1.00 84.06 473 ASP A N 1
ATOM 3859 C CA . ASP A 1 473 ? -16.351 -1.406 -9.894 1.00 84.06 473 ASP A CA 1
ATOM 3860 C C . ASP A 1 473 ? -15.537 -0.151 -9.552 1.00 84.06 473 ASP A C 1
ATOM 3862 O O . ASP A 1 473 ? -16.131 0.898 -9.310 1.00 84.06 473 ASP A O 1
ATOM 3866 N N . SER A 1 474 ? -14.209 -0.242 -9.590 1.00 83.94 474 SER A N 1
ATOM 3867 C CA . SER A 1 474 ? -13.274 0.825 -9.251 1.00 83.94 474 SER A CA 1
ATOM 3868 C C . SER A 1 474 ? -12.0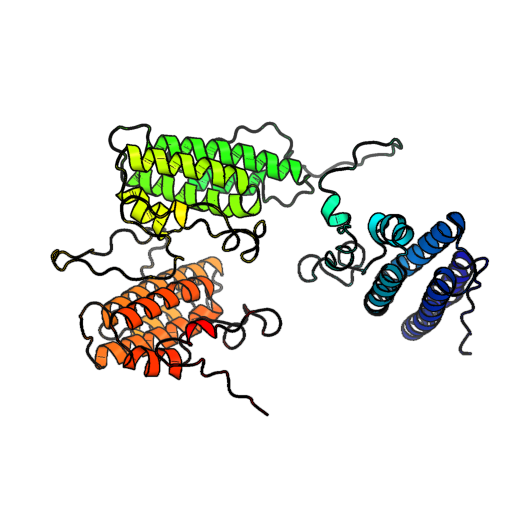38 0.731 -10.143 1.00 83.94 474 SER A C 1
ATOM 3870 O O . SER A 1 474 ? -11.471 -0.346 -10.288 1.00 83.94 474 SER A O 1
ATOM 3872 N N . ASP A 1 475 ? -11.602 1.863 -10.688 1.00 80.94 475 ASP A N 1
ATOM 3873 C CA . ASP A 1 475 ? -10.377 2.017 -11.487 1.00 80.94 475 ASP A CA 1
ATOM 3874 C C . ASP A 1 475 ? -9.095 2.048 -10.639 1.00 80.94 475 ASP A C 1
ATOM 3876 O O . ASP A 1 475 ? -8.006 1.861 -11.166 1.00 80.94 475 ASP A O 1
ATOM 3880 N N . PHE A 1 476 ? -9.221 2.210 -9.319 1.00 75.94 476 PHE A N 1
ATOM 3881 C CA . PHE A 1 476 ? -8.111 2.054 -8.368 1.00 75.94 476 PHE A CA 1
ATOM 3882 C C . PHE A 1 476 ? -7.553 0.627 -8.228 1.00 75.94 476 PHE A C 1
ATOM 3884 O O . PHE A 1 476 ? -6.597 0.450 -7.478 1.00 75.94 476 PHE A O 1
ATOM 3891 N N . PHE A 1 477 ? -8.162 -0.380 -8.860 1.00 77.69 477 PHE A N 1
ATOM 3892 C CA . PHE A 1 477 ? -7.760 -1.782 -8.721 1.00 77.69 477 PHE A CA 1
ATOM 3893 C C . PHE A 1 477 ? -7.668 -2.459 -10.092 1.00 77.69 477 PHE A C 1
ATOM 3895 O O . PHE A 1 477 ? -8.507 -2.202 -10.959 1.00 77.69 477 PHE A O 1
ATOM 3902 N N . ASP A 1 478 ? -6.704 -3.362 -10.257 1.00 75.19 478 ASP A N 1
ATOM 3903 C CA . ASP A 1 478 ? -6.462 -4.130 -11.487 1.00 75.19 478 ASP A CA 1
ATOM 3904 C C . ASP A 1 478 ? -6.984 -5.574 -11.345 1.00 75.19 478 ASP A C 1
ATOM 3906 O O . ASP A 1 478 ? -6.832 -6.210 -10.301 1.00 75.19 478 ASP A O 1
ATOM 3910 N N . ASP A 1 479 ? -7.627 -6.116 -12.385 1.00 66.75 479 ASP A N 1
ATOM 3911 C CA . ASP A 1 479 ? -8.176 -7.474 -12.378 1.00 66.75 479 ASP A CA 1
ATOM 3912 C C . ASP A 1 479 ? -7.109 -8.578 -12.492 1.00 66.75 479 ASP A C 1
ATOM 3914 O O . ASP A 1 479 ? -7.422 -9.752 -12.256 1.00 66.75 479 ASP A O 1
ATOM 3918 N N . LEU A 1 480 ? -5.865 -8.217 -12.822 1.00 58.09 480 LEU A N 1
ATOM 3919 C CA . LEU A 1 480 ? -4.724 -9.126 -12.916 1.00 58.09 480 LEU A CA 1
ATOM 3920 C C . LEU A 1 480 ? -3.975 -9.303 -11.590 1.00 58.09 480 LEU A C 1
ATOM 3922 O O . LEU A 1 480 ? -3.539 -10.422 -11.301 1.00 58.09 480 LEU A O 1
ATOM 3926 N N . ASP A 1 481 ? -3.877 -8.242 -10.788 1.00 55.84 481 ASP A N 1
ATOM 3927 C CA . ASP A 1 481 ? -3.030 -8.207 -9.589 1.00 55.84 481 ASP A CA 1
ATOM 3928 C C . ASP A 1 481 ? -3.826 -8.121 -8.273 1.00 55.84 481 ASP A C 1
ATOM 3930 O O . ASP A 1 481 ? -3.373 -8.649 -7.251 1.00 55.84 481 ASP A O 1
ATOM 3934 N N . ASP A 1 482 ? -5.038 -7.547 -8.272 1.00 69.69 482 ASP A N 1
ATOM 3935 C CA . ASP A 1 482 ? -5.834 -7.387 -7.052 1.00 69.69 482 ASP A CA 1
ATOM 3936 C C . ASP A 1 482 ? -6.804 -8.547 -6.790 1.00 69.69 482 ASP A C 1
ATOM 3938 O O . ASP A 1 482 ? -7.554 -9.027 -7.646 1.00 69.69 482 ASP A O 1
ATOM 3942 N N . LEU A 1 483 ? -6.843 -8.989 -5.529 1.00 75.00 483 LEU A N 1
ATOM 3943 C CA . LEU A 1 483 ? -7.694 -10.098 -5.110 1.00 75.00 483 LEU A CA 1
ATOM 3944 C C . LEU A 1 483 ? -9.179 -9.719 -5.102 1.00 75.00 483 LEU A C 1
ATOM 3946 O O . LEU A 1 483 ? -9.620 -8.789 -4.423 1.00 75.00 483 LEU A O 1
ATOM 3950 N N . GLU A 1 484 ? -9.992 -10.550 -5.756 1.00 84.38 484 GLU A N 1
ATOM 3951 C CA . GLU A 1 484 ? -11.446 -10.458 -5.667 1.00 84.38 484 GLU A CA 1
ATOM 3952 C C . GLU A 1 484 ? -11.920 -10.584 -4.197 1.00 84.38 484 GLU A C 1
ATOM 3954 O O . GLU A 1 484 ? -11.505 -11.517 -3.495 1.00 84.38 484 GLU A O 1
ATOM 3959 N N . PRO A 1 485 ? -12.889 -9.771 -3.724 1.00 87.31 485 PRO A N 1
ATOM 3960 C CA . PRO A 1 485 ? -13.358 -9.788 -2.334 1.00 87.31 485 PRO A CA 1
ATOM 3961 C C . PRO A 1 485 ? -14.306 -10.967 -2.034 1.00 87.31 485 PRO A C 1
ATOM 3963 O O . PRO A 1 485 ? -15.350 -10.824 -1.395 1.00 87.31 485 PRO A O 1
ATOM 3966 N N . VAL A 1 486 ? -13.965 -12.171 -2.494 1.00 85.06 486 VAL A N 1
ATOM 3967 C CA . VAL A 1 486 ? -14.774 -13.393 -2.385 1.00 85.06 486 VAL A CA 1
ATOM 3968 C C . VAL A 1 486 ? -15.053 -13.755 -0.925 1.00 85.06 486 VAL A C 1
ATOM 3970 O O . VAL A 1 486 ? -16.172 -14.142 -0.577 1.00 85.06 486 VAL A O 1
ATOM 3973 N N . GLU A 1 487 ? -14.064 -13.590 -0.048 1.00 84.19 487 GLU A N 1
ATOM 3974 C CA . GLU A 1 487 ? -14.195 -13.915 1.376 1.00 84.19 487 GLU A CA 1
ATOM 3975 C C . GLU A 1 487 ? -15.210 -13.038 2.107 1.00 84.19 487 GLU A C 1
ATOM 3977 O O . GLU A 1 487 ? -15.842 -13.490 3.068 1.00 84.19 487 GLU A O 1
ATOM 3982 N N . PHE A 1 488 ? -15.418 -11.804 1.636 1.00 88.31 488 PHE A N 1
ATOM 3983 C CA . PHE A 1 488 ? -16.416 -10.911 2.207 1.00 88.31 488 PHE A CA 1
ATOM 3984 C C . PHE A 1 488 ? -17.816 -11.529 2.108 1.00 88.31 488 PHE A C 1
ATOM 3986 O O . PHE A 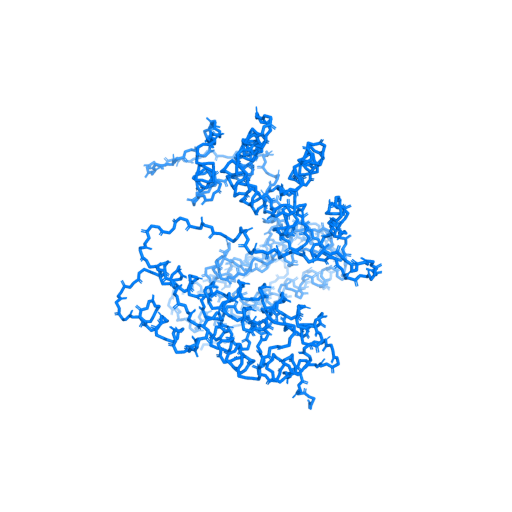1 488 ? -18.544 -11.558 3.100 1.00 88.31 488 PHE A O 1
ATOM 3993 N N . TYR A 1 489 ? -18.164 -12.069 0.936 1.00 85.94 489 TYR A N 1
ATOM 3994 C CA . TYR A 1 489 ? -19.498 -12.594 0.634 1.00 85.94 489 TYR A CA 1
ATOM 3995 C C . TYR A 1 489 ? -19.724 -14.036 1.102 1.00 85.94 489 TYR A C 1
ATOM 3997 O O . TYR A 1 489 ? -20.874 -14.441 1.286 1.00 85.94 489 TYR A O 1
ATOM 4005 N N . ASN A 1 490 ? -18.658 -14.811 1.326 1.00 88.19 490 ASN A N 1
ATOM 4006 C CA . ASN A 1 490 ? -18.722 -16.218 1.742 1.00 88.19 490 ASN A CA 1
ATOM 4007 C C . ASN A 1 490 ? -19.087 -16.383 3.233 1.00 88.19 490 ASN A C 1
ATOM 4009 O O . ASN A 1 490 ? -18.379 -17.017 4.021 1.00 88.19 490 ASN A O 1
ATOM 4013 N N . ARG A 1 491 ? -20.216 -15.797 3.644 1.00 84.06 491 ARG A N 1
ATOM 4014 C CA . ARG A 1 491 ? -20.745 -15.792 5.015 1.00 84.06 491 ARG A CA 1
ATOM 4015 C C . ARG A 1 491 ? -22.240 -16.113 5.018 1.00 84.06 491 ARG A C 1
ATOM 4017 O O . ARG A 1 491 ? -22.952 -15.846 4.052 1.00 84.06 491 ARG A O 1
ATOM 4024 N N . ALA A 1 492 ? -22.723 -16.702 6.115 1.00 83.25 492 ALA A N 1
ATOM 4025 C CA . ALA A 1 492 ? -24.130 -17.090 6.295 1.00 83.25 492 ALA A CA 1
ATOM 4026 C C . ALA A 1 492 ? -24.717 -17.918 5.127 1.00 83.25 492 ALA A C 1
ATOM 4028 O O . ALA A 1 492 ? -25.862 -17.722 4.723 1.00 83.25 492 ALA A O 1
ATOM 4029 N N . GLY A 1 493 ? -23.918 -18.833 4.562 1.00 82.69 493 GLY A N 1
ATOM 4030 C CA . GLY A 1 493 ? -24.328 -19.697 3.446 1.00 82.69 493 GLY A CA 1
ATOM 4031 C C . GLY A 1 493 ? -24.467 -18.987 2.094 1.00 82.69 493 GLY A C 1
ATOM 4032 O O . GLY A 1 493 ? -24.955 -19.597 1.145 1.00 82.69 493 GLY A O 1
ATOM 4033 N N . CYS A 1 494 ? -24.056 -17.722 2.001 1.00 85.62 494 CYS A N 1
ATOM 4034 C CA . CYS A 1 494 ? -23.994 -16.973 0.751 1.00 85.62 494 CYS A CA 1
ATOM 4035 C C . CYS A 1 494 ? -22.649 -17.196 0.059 1.00 85.62 494 CYS A C 1
ATOM 4037 O O . CYS A 1 494 ? -21.680 -17.617 0.692 1.00 85.62 494 CYS A O 1
ATOM 4039 N N . VAL A 1 495 ? -22.606 -16.906 -1.239 1.00 86.62 495 VAL A N 1
ATOM 4040 C CA . VAL A 1 495 ? -21.382 -16.903 -2.042 1.00 86.62 495 VAL A CA 1
ATOM 4041 C C . VAL A 1 495 ? -21.292 -15.608 -2.830 1.00 86.62 495 VAL A C 1
ATOM 4043 O O . VAL A 1 495 ? -22.320 -15.001 -3.137 1.00 86.62 495 VAL A O 1
ATOM 4046 N N . ALA A 1 496 ? -20.070 -15.206 -3.171 1.00 85.38 496 ALA A N 1
ATOM 4047 C CA . ALA A 1 496 ? -19.836 -14.071 -4.053 1.00 85.38 496 ALA A CA 1
ATOM 4048 C C . ALA A 1 496 ? -20.611 -14.233 -5.381 1.00 85.38 496 ALA A C 1
ATOM 4050 O O . ALA A 1 496 ? -20.447 -15.250 -6.065 1.00 85.38 496 ALA A O 1
ATOM 4051 N N . PRO A 1 497 ? -21.451 -13.259 -5.772 1.00 82.94 497 PRO A N 1
ATOM 4052 C CA . PRO A 1 497 ? -22.354 -13.398 -6.921 1.00 82.94 497 PRO A CA 1
ATOM 4053 C C . PRO A 1 497 ? -21.633 -13.341 -8.277 1.00 82.94 497 PRO A C 1
ATOM 4055 O O . PRO A 1 497 ? -22.193 -13.759 -9.288 1.00 82.94 497 PRO A O 1
ATOM 4058 N N . PHE A 1 498 ? -20.380 -12.885 -8.304 1.00 80.44 498 PHE A N 1
ATOM 4059 C CA . PHE A 1 498 ? -19.553 -12.783 -9.507 1.00 80.44 498 PHE A CA 1
ATOM 4060 C C . PHE A 1 498 ? -18.801 -14.080 -9.860 1.00 80.44 498 PHE A C 1
ATOM 4062 O O . PHE A 1 498 ? -18.336 -14.218 -10.991 1.00 80.44 498 PHE A O 1
ATOM 4069 N N . LYS A 1 499 ? -18.793 -15.106 -8.988 1.00 60.06 499 LYS A N 1
ATOM 4070 C CA . LYS A 1 499 ? -18.308 -16.452 -9.352 1.00 60.06 499 LYS A CA 1
ATOM 4071 C C . LYS A 1 499 ? -19.403 -17.302 -9.997 1.00 60.06 499 LYS A C 1
ATOM 4073 O O . LYS A 1 499 ? -19.947 -18.236 -9.408 1.00 60.06 499 LYS A O 1
ATOM 4078 N N . ARG A 1 500 ? -19.672 -17.016 -11.275 1.00 42.09 500 ARG A N 1
ATOM 4079 C CA . ARG A 1 500 ? -20.223 -17.991 -12.232 1.00 42.09 500 ARG A CA 1
ATOM 4080 C C . ARG A 1 500 ? -19.785 -17.680 -13.667 1.00 42.09 500 ARG A C 1
ATOM 4082 O O . ARG A 1 500 ? -20.560 -17.203 -14.487 1.00 42.09 500 ARG A O 1
ATOM 4089 N N . LYS A 1 501 ? -18.555 -18.073 -13.994 1.00 34.31 501 LYS A N 1
ATOM 4090 C CA . LYS A 1 501 ? -18.216 -18.599 -15.323 1.00 34.31 501 LYS A CA 1
ATOM 4091 C C . LYS A 1 501 ? -17.469 -19.915 -15.136 1.00 34.31 501 LYS A C 1
ATOM 4093 O O . LYS A 1 501 ? -16.251 -19.962 -15.118 1.00 34.31 501 LYS A O 1
ATOM 4098 N N . VAL A 1 502 ? -18.238 -20.986 -14.940 1.00 37.28 502 VAL A N 1
ATOM 4099 C CA . VAL A 1 502 ? -17.787 -22.309 -15.374 1.00 37.28 502 VAL A CA 1
ATOM 4100 C C . VAL A 1 502 ? -18.238 -22.411 -16.822 1.00 37.28 502 VAL A C 1
ATOM 4102 O O . VAL A 1 502 ? -19.438 -22.519 -17.068 1.00 37.28 502 VAL A O 1
ATOM 4105 N N . ASN A 1 503 ? -17.290 -22.296 -17.743 1.00 32.59 503 ASN A N 1
ATOM 4106 C CA . ASN A 1 503 ? -17.337 -22.911 -19.063 1.00 32.59 503 ASN A CA 1
ATOM 4107 C C . ASN A 1 503 ? -15.922 -23.338 -19.418 1.00 32.59 503 ASN A C 1
ATOM 4109 O O . ASN A 1 503 ? -15.044 -22.449 -19.391 1.00 32.59 503 ASN A O 1
#

Sequence (503 aa):
MSDFDAKISVDAPLKDYEKLIEEKVQSEGLDEEEIEKNYKIISAAARDTVWKLLFSSSPITKESLENVAEFLNKIKEDASFYDPYTYNEWISGLRDELLKRNMLDFWRDHMVVKELGPCWARDCDYFDDMEDPAPAQFYNHAGCVAPFAQVTEQRRNSVILDLPTTPNEKRLDLNSDFEANISTESPSRDYDCLIKEKVKKDQNVEDDVIIDNFKKIAISARDVIWKLLFSQKDTSEENKVKAAGLLYRLKTDSCLYDPYTYNEWISGLRDELLKRNMLDFWRDHVVVKELGPCWARDSDYFDDMEDPAPAQFYNHAGCVAPFAPVTGRRLNSDILDLPTTTNEERLDLNSGFVANISTESPSRDYDCLIKEKVQDDQDGDDDVIINNFKKIAISAREVIWKLLFSQNNPSEDNKVKAGDLLYRLKADSCSFDPWSYNMWITTVRDELLKREMFDFWRDQLVAKELGPCWAKDSDFFDDLDDLEPVEFYNRAGCVAPFKRKVN